Protein AF-0000000086139774 (afdb_homodimer)

Solvent-accessible surface area (backbone atoms only — not comparable to full-atom values): 29683 Å² total; per-residue (Å²): 129,83,77,71,70,73,80,77,82,72,81,63,38,59,66,55,41,53,41,26,48,53,60,60,78,67,71,38,65,68,58,49,60,71,54,54,70,41,42,64,38,26,35,39,29,46,39,31,53,49,31,67,62,53,51,59,50,35,67,44,13,73,70,21,39,28,41,29,28,21,69,38,61,53,18,36,53,49,23,46,64,62,39,67,76,67,63,53,82,42,52,47,72,44,77,38,51,68,86,44,44,83,75,37,72,89,60,32,42,95,53,72,30,70,21,46,30,38,36,30,54,75,29,55,23,56,69,38,44,52,72,88,48,45,62,57,38,45,34,45,54,52,39,18,28,23,63,56,10,37,41,28,36,35,22,49,10,53,56,36,35,32,29,55,54,23,22,46,35,49,17,29,34,76,64,33,68,36,52,70,69,56,30,63,66,29,52,53,64,33,49,46,44,60,69,53,45,51,48,52,43,44,72,42,60,32,46,73,75,41,64,44,74,44,76,48,66,39,70,54,37,64,75,40,94,84,45,43,11,13,64,61,11,31,48,56,55,75,38,44,72,37,45,58,77,28,53,78,91,35,33,65,58,25,54,51,42,27,50,64,46,36,49,76,64,29,39,47,95,87,63,51,40,41,46,46,35,19,36,27,36,37,38,30,29,36,51,63,85,50,132,128,81,78,73,71,73,81,76,83,72,82,62,39,59,67,55,40,52,41,27,46,55,59,61,79,66,73,39,64,67,58,49,59,69,54,54,70,41,41,65,37,26,34,41,29,45,41,33,51,50,31,67,62,52,50,58,51,35,66,45,13,73,70,20,40,30,40,30,27,22,69,39,60,54,17,36,52,50,23,46,65,63,39,66,76,68,65,54,83,43,54,48,71,43,76,39,51,69,84,44,45,81,76,35,72,89,59,32,42,95,54,70,29,70,20,45,29,37,35,31,54,75,28,56,21,56,68,39,43,52,72,89,47,43,61,57,37,44,35,44,53,52,37,18,28,23,62,56,10,38,41,29,36,35,22,48,11,54,56,36,36,33,30,54,55,23,22,46,35,50,16,28,34,76,64,31,68,35,53,70,70,56,29,63,66,32,52,51,64,34,48,48,43,58,67,54,46,50,48,52,43,44,72,43,60,32,46,75,76,42,64,45,74,43,77,49,68,40,71,55,37,66,74,41,96,85,45,45,11,10,66,61,11,32,48,56,56,74,38,43,72,38,46,59,76,28,54,78,91,33,33,65,58,26,54,52,44,28,51,64,46,36,48,75,65,28,40,46,94,86,64,51,42,40,45,47,35,19,36,28,36,37,37,29,29,36,52,64,85,50,131

InterPro domains:
  IPR025714 Methyltransferase domain [PF13847] (39-154)
  IPR029063 S-adenosyl-L-methionine-dependent methyltransferase superfamily [G3DSA:3.40.50.150] (23-288)
  IPR029063 S-adenosyl-L-methionine-dependent methyltransferase superfamily [SSF53335] (10-221)

Nearest PDB structures (foldseek):
  5f8e-assembly2_C  TM=6.750E-01  e=8.085E-12  Mycobacterium tuberculosis H37Rv
  5kok-assembly1_B  TM=6.340E-01  e=4.111E-10  Thalictrum flavum subsp. glaucum
  6p3n-assembly1_A-2  TM=5.875E-01  e=1.132E-10  Glaucium flavum
  5kn4-assembly1_B  TM=6.332E-01  e=4.901E-10  Thalictrum flavum subsp. glaucum
  2qe6-assembly1_A  TM=5.871E-01  e=2.147E-06  Thermobifida fusca YX

Organism: NCBI:txid717836

Structure (mmCIF, N/CA/C/O backbone):
data_AF-0000000086139774-model_v1
#
loop_
_entity.id
_entity.type
_entity.pdbx_description
1 polymer 'Methyltransferase domain-containing protein'
#
loop_
_atom_site.group_PDB
_atom_site.id
_atom_site.type_symbol
_atom_site.label_atom_id
_atom_site.label_alt_id
_atom_site.label_comp_id
_atom_site.label_asym_id
_atom_site.label_entity_id
_atom_site.label_seq_id
_atom_site.pdbx_PDB_ins_code
_atom_site.Cartn_x
_atom_site.Cartn_y
_atom_site.Cartn_z
_atom_site.occupancy
_atom_site.B_iso_or_equiv
_atom_site.auth_seq_id
_atom_site.auth_comp_id
_atom_site.auth_asym_id
_atom_site.auth_atom_id
_atom_site.pdbx_PDB_model_num
ATOM 1 N N . MET A 1 1 ? 15.688 43.469 8.602 1 30.84 1 MET A N 1
ATOM 2 C CA . MET A 1 1 ? 14.586 43.406 7.645 1 30.84 1 MET A CA 1
ATOM 3 C C . MET A 1 1 ? 14.18 41.938 7.398 1 30.84 1 MET A C 1
ATOM 5 O O . MET A 1 1 ? 14.992 41.125 6.953 1 30.84 1 MET A O 1
ATOM 9 N N . ALA A 1 2 ? 13.336 41.375 8.281 1 39.22 2 ALA A N 1
ATOM 10 C CA . ALA A 1 2 ? 12.961 39.969 8.273 1 39.22 2 ALA A CA 1
ATOM 11 C C . ALA A 1 2 ? 12.477 39.531 6.895 1 39.22 2 ALA A C 1
ATOM 13 O O . ALA A 1 2 ? 11.523 40.125 6.359 1 39.22 2 ALA A O 1
ATOM 14 N N . SER A 1 3 ? 13.281 39.25 6.004 1 37.69 3 SER A N 1
ATOM 15 C CA . SER A 1 3 ? 12.984 38.812 4.641 1 37.69 3 SER A CA 1
ATOM 16 C C . SER A 1 3 ? 11.781 37.875 4.613 1 37.69 3 SER A C 1
ATOM 18 O O . SER A 1 3 ? 11.797 36.812 5.246 1 37.69 3 SER A O 1
ATOM 20 N N . SER A 1 4 ? 10.523 38.375 4.617 1 37.19 4 SER A N 1
ATOM 21 C CA . SER A 1 4 ? 9.219 37.719 4.602 1 37.19 4 SER A CA 1
ATOM 22 C C . SER A 1 4 ? 9.156 36.625 3.537 1 37.19 4 SER A C 1
ATOM 24 O O . SER A 1 4 ? 9.359 36.906 2.352 1 37.19 4 SER A O 1
ATOM 26 N N . SER A 1 5 ? 9.656 35.5 3.73 1 43.59 5 SER A N 1
ATOM 27 C CA . SER A 1 5 ? 9.461 34.406 2.775 1 43.59 5 SER A CA 1
ATOM 28 C C . SER A 1 5 ? 8.094 34.5 2.102 1 43.59 5 SER A C 1
ATOM 30 O O . SER A 1 5 ? 7.102 34.844 2.744 1 43.59 5 SER A O 1
ATOM 32 N N . PRO A 1 6 ? 8.117 34.844 0.817 1 47.75 6 PRO A N 1
ATOM 33 C CA . PRO A 1 6 ? 6.832 34.938 0.12 1 47.75 6 PRO A CA 1
ATOM 34 C C . PRO A 1 6 ? 5.789 33.969 0.651 1 47.75 6 PRO A C 1
ATOM 36 O O . PRO A 1 6 ? 6.141 32.906 1.155 1 47.75 6 PRO A O 1
ATOM 39 N N . PRO A 1 7 ? 4.59 34.625 0.881 1 55.03 7 PRO A N 1
ATOM 40 C CA . PRO A 1 7 ? 3.496 33.812 1.42 1 55.03 7 PRO A CA 1
ATOM 41 C C . PRO A 1 7 ? 3.318 32.5 0.674 1 55.03 7 PRO A C 1
ATOM 43 O O . PRO A 1 7 ? 3.5 32.438 -0.545 1 55.03 7 PRO A O 1
ATOM 46 N N . ARG A 1 8 ? 3.514 31.297 1.312 1 64.19 8 ARG A N 1
ATOM 47 C CA . ARG A 1 8 ? 3.295 29.969 0.74 1 64.19 8 ARG A CA 1
ATOM 48 C C . ARG A 1 8 ? 1.949 29.891 0.026 1 64.19 8 ARG A C 1
ATOM 50 O O . ARG A 1 8 ? 0.938 30.375 0.545 1 64.19 8 ARG A O 1
ATOM 57 N N . LYS A 1 9 ? 2.014 29.625 -1.295 1 74.94 9 LYS A N 1
ATOM 58 C CA . LYS A 1 9 ? 0.816 29.438 -2.109 1 74.94 9 LYS A CA 1
ATOM 59 C C . LYS A 1 9 ? -0.168 28.5 -1.435 1 74.94 9 LYS A C 1
ATOM 61 O O . LYS A 1 9 ? 0.225 27.438 -0.932 1 74.94 9 LYS A O 1
ATOM 66 N N . ASP A 1 10 ? -1.4 28.969 -1.258 1 85.19 10 ASP A N 1
ATOM 67 C CA . ASP A 1 10 ? -2.49 28.156 -0.725 1 85.19 10 ASP A CA 1
ATOM 68 C C . ASP A 1 10 ? -3.115 27.297 -1.816 1 85.19 10 ASP A C 1
ATOM 70 O O . ASP A 1 10 ? -3.879 27.781 -2.646 1 85.19 10 ASP A O 1
ATOM 74 N N . HIS A 1 11 ? -2.9 26.078 -1.836 1 82.94 11 HIS A N 1
ATOM 75 C CA . HIS A 1 11 ? -3.354 25.172 -2.883 1 82.94 11 HIS A CA 1
ATOM 76 C C . HIS A 1 11 ? -4.719 24.578 -2.549 1 82.94 11 HIS A C 1
ATOM 78 O O . HIS A 1 11 ? -5.289 23.828 -3.346 1 82.94 11 HIS A O 1
ATOM 84 N N . TRP A 1 12 ? -5.312 24.984 -1.441 1 85.19 12 TRP A N 1
ATOM 85 C CA . TRP A 1 12 ? -6.496 24.297 -0.955 1 85.19 12 TRP A CA 1
ATOM 86 C C . TRP A 1 12 ? -7.742 25.156 -1.122 1 85.19 12 TRP A C 1
ATOM 88 O O . TRP A 1 12 ? -7.691 26.375 -0.947 1 85.19 12 TRP A O 1
ATOM 98 N N . SER A 1 13 ? -8.734 24.562 -1.539 1 84.88 13 SER A N 1
ATOM 99 C CA . SER A 1 13 ? -10.078 25.125 -1.535 1 84.88 13 SER A CA 1
ATOM 100 C C . SER A 1 13 ? -11.125 24.078 -1.209 1 84.88 13 SER A C 1
ATOM 102 O O . SER A 1 13 ? -10.969 22.906 -1.562 1 84.88 13 SER A O 1
ATOM 104 N N . SER A 1 14 ? -12.133 24.516 -0.531 1 85.06 14 SER A N 1
ATOM 105 C CA . SER A 1 14 ? -13.195 23.594 -0.157 1 85.06 14 SER A CA 1
ATOM 106 C C . SER A 1 14 ? -13.805 22.922 -1.385 1 85.06 14 SER A C 1
ATOM 108 O O . SER A 1 14 ? -14.133 21.734 -1.349 1 85.06 14 SER A O 1
ATOM 110 N N . GLN A 1 15 ? -13.969 23.672 -2.383 1 82.69 15 GLN A N 1
ATOM 111 C CA . GLN A 1 15 ? -14.562 23.141 -3.611 1 82.69 15 GLN A CA 1
ATOM 112 C C . GLN A 1 15 ? -13.68 22.062 -4.23 1 82.69 15 GLN A C 1
ATOM 114 O O . GLN A 1 15 ? -14.164 20.984 -4.562 1 82.69 15 GLN A O 1
ATOM 119 N N . ALA A 1 16 ? -12.422 22.344 -4.398 1 81.38 16 ALA A N 1
ATOM 120 C CA . ALA A 1 16 ? -11.492 21.375 -4.973 1 81.38 16 ALA A CA 1
ATOM 121 C C . ALA A 1 16 ? -11.383 20.125 -4.098 1 81.38 16 ALA A C 1
ATOM 123 O O . ALA A 1 16 ? -11.359 19 -4.609 1 81.38 16 ALA A O 1
ATOM 124 N N . TYR A 1 17 ? -11.359 20.375 -2.861 1 85.19 17 TYR A N 1
ATOM 125 C CA . TYR A 1 17 ? -11.219 19.297 -1.899 1 85.19 17 TYR A CA 1
ATOM 126 C C . TYR A 1 17 ? -12.445 18.391 -1.921 1 85.19 17 TYR A C 1
ATOM 128 O O . TYR A 1 17 ? -12.328 17.156 -1.927 1 85.19 17 TYR A O 1
ATOM 136 N N . SER A 1 18 ? -13.602 18.969 -1.934 1 83.88 18 SER A N 1
ATOM 137 C CA . SER A 1 18 ? -14.852 18.203 -1.994 1 83.88 18 SER A CA 1
ATOM 138 C C . SER A 1 18 ? -14.938 17.391 -3.281 1 83.88 18 SER A C 1
ATOM 140 O O . SER A 1 18 ? -15.445 16.266 -3.277 1 83.88 18 SER A O 1
ATOM 142 N N . SER A 1 19 ? -14.438 17.859 -4.305 1 80.81 19 SER A N 1
ATOM 143 C CA . SER A 1 19 ? -14.508 17.203 -5.602 1 80.81 19 SER A CA 1
ATOM 144 C C . SER A 1 19 ? -13.492 16.062 -5.699 1 80.81 19 SER A C 1
ATOM 146 O O . SER A 1 19 ? -13.797 15 -6.234 1 80.81 19 SER A O 1
ATOM 148 N N . ALA A 1 20 ? -12.352 16.281 -5.148 1 83.62 20 ALA A N 1
ATOM 149 C CA . ALA A 1 20 ? -11.242 15.375 -5.406 1 83.62 20 ALA A CA 1
ATOM 150 C C . ALA A 1 20 ? -11.016 14.438 -4.223 1 83.62 20 ALA A C 1
ATOM 152 O O . ALA A 1 20 ? -10.453 13.359 -4.379 1 83.62 20 ALA A O 1
ATOM 153 N N . ALA A 1 21 ? -11.523 14.852 -3.051 1 83.25 21 ALA A N 1
ATOM 154 C CA . ALA A 1 21 ? -11.117 14.141 -1.84 1 83.25 21 ALA A CA 1
ATOM 155 C C . ALA A 1 21 ? -12.273 14.047 -0.846 1 83.25 21 ALA A C 1
ATOM 157 O O . ALA A 1 21 ? -12.07 14.156 0.365 1 83.25 21 ALA A O 1
ATOM 158 N N . SER A 1 22 ? -13.461 13.836 -1.371 1 79.06 22 SER A N 1
ATOM 159 C CA . SER A 1 22 ? -14.656 13.82 -0.53 1 79.06 22 SER A CA 1
ATOM 160 C C . SER A 1 22 ? -14.648 12.625 0.415 1 79.06 22 SER A C 1
ATOM 162 O O . SER A 1 22 ? -15.414 12.578 1.377 1 79.06 22 SER A O 1
ATOM 164 N N . PHE A 1 23 ? -13.82 11.688 0.178 1 79.94 23 PHE A N 1
ATOM 165 C CA . PHE A 1 23 ? -13.758 10.484 1.005 1 79.94 23 PHE A CA 1
ATOM 166 C C . PHE A 1 23 ? -13.102 10.789 2.348 1 79.94 23 PHE A C 1
ATOM 168 O O . PHE A 1 23 ? -13.336 10.078 3.33 1 79.94 23 PHE A O 1
ATOM 175 N N . VAL A 1 24 ? -12.359 11.805 2.516 1 81.06 24 VAL A N 1
ATOM 176 C CA . VAL A 1 24 ? -11.523 12.078 3.684 1 81.06 24 VAL A CA 1
ATOM 177 C C . VAL A 1 24 ? -12.406 12.336 4.898 1 81.06 24 VAL A C 1
ATOM 179 O O . VAL A 1 24 ? -12.258 11.68 5.934 1 81.06 24 VAL A O 1
ATOM 182 N N . PRO A 1 25 ? -13.453 13.141 4.809 1 77.25 25 PRO A N 1
ATOM 183 C CA . PRO A 1 25 ? -14.289 13.352 5.992 1 77.25 25 PRO A CA 1
ATOM 184 C C . PRO A 1 25 ? -15.281 12.219 6.227 1 77.25 25 PRO A C 1
ATOM 186 O O . PRO A 1 25 ? -15.922 12.156 7.281 1 77.25 25 PRO A O 1
ATOM 189 N N . LYS A 1 26 ? -15.336 11.305 5.301 1 78.56 26 LYS A N 1
ATOM 190 C CA . LYS A 1 26 ? -16.312 10.219 5.414 1 78.56 26 LYS A CA 1
ATOM 191 C C . LYS A 1 26 ? -15.695 8.992 6.09 1 78.56 26 LYS A C 1
ATOM 193 O O . LYS A 1 26 ? -16.391 8.234 6.758 1 78.56 26 LYS A O 1
ATOM 198 N N . LEU A 1 27 ? -14.438 8.914 5.934 1 83.06 27 LEU A N 1
ATOM 199 C CA . LEU A 1 27 ? -13.781 7.723 6.457 1 83.06 27 LEU A CA 1
ATOM 200 C C . LEU A 1 27 ? -13.078 8.023 7.773 1 83.06 27 LEU A C 1
ATOM 202 O O . LEU A 1 27 ? -11.867 7.793 7.906 1 83.06 27 LEU A O 1
ATOM 206 N N . THR A 1 28 ? -13.906 8.531 8.758 1 88.12 28 THR A N 1
ATOM 207 C CA . THR A 1 28 ? -13.289 9.023 9.984 1 88.12 28 THR A CA 1
ATOM 208 C C . THR A 1 28 ? -13.852 8.289 11.203 1 88.12 28 THR A C 1
ATOM 210 O O . THR A 1 28 ? -13.578 8.672 12.344 1 88.12 28 THR A O 1
ATOM 213 N N . ALA A 1 29 ? -14.57 7.262 11.016 1 88 29 ALA A N 1
ATOM 214 C CA . ALA A 1 29 ? -15.258 6.586 12.117 1 88 29 ALA A CA 1
ATOM 215 C C . ALA A 1 29 ? -14.266 6.098 13.172 1 88 29 ALA A C 1
ATOM 217 O O . ALA A 1 29 ? -14.453 6.328 14.367 1 88 29 ALA A O 1
ATOM 218 N N . THR A 1 30 ? -13.234 5.504 12.727 1 94.5 30 THR A N 1
ATOM 219 C CA . THR A 1 30 ? -12.273 4.914 13.656 1 94.5 30 THR A CA 1
ATOM 220 C C . THR A 1 30 ? -11.57 6 14.469 1 94.5 30 THR A C 1
ATOM 222 O O . THR A 1 30 ? -11.5 5.91 15.695 1 94.5 30 THR A O 1
ATOM 225 N N . VAL A 1 31 ? -11.117 7.043 13.836 1 96.75 31 VAL A N 1
ATOM 226 C CA . VAL A 1 31 ? -10.344 8.055 14.547 1 96.75 31 VAL A CA 1
ATOM 227 C C . VAL A 1 31 ? -11.266 8.852 15.477 1 96.75 31 VAL A C 1
ATOM 229 O O . VAL A 1 31 ? -10.859 9.258 16.562 1 96.75 31 VAL A O 1
ATOM 232 N N . LEU A 1 32 ? -12.5 9.055 15.102 1 96.81 32 LEU A N 1
ATOM 233 C CA . LEU A 1 32 ? -13.453 9.727 15.977 1 96.81 32 LEU A CA 1
ATOM 234 C C . LEU A 1 32 ? -13.773 8.875 17.188 1 96.81 32 LEU A C 1
ATOM 236 O O . LEU A 1 32 ? -13.992 9.398 18.281 1 96.81 32 LEU A O 1
ATOM 240 N N . SER A 1 33 ? -13.828 7.57 16.922 1 96.81 33 SER A N 1
ATOM 241 C CA . SER A 1 33 ? -14.039 6.676 18.047 1 96.81 33 SER A CA 1
ATOM 242 C C . SER A 1 33 ? -12.867 6.738 19.031 1 96.81 33 SER A C 1
ATOM 244 O O . SER A 1 33 ? -13.055 6.648 20.25 1 96.81 33 SER A O 1
ATOM 246 N N . TYR A 1 34 ? -11.68 6.875 18.516 1 97.56 34 TYR A N 1
ATOM 247 C CA . TYR A 1 34 ? -10.508 7.047 19.359 1 97.56 34 TYR A CA 1
ATOM 248 C C . TYR A 1 34 ? -10.586 8.344 20.141 1 97.56 34 TYR A C 1
ATOM 250 O O . TYR A 1 34 ? -10.234 8.383 21.328 1 97.56 34 TYR A O 1
ATOM 258 N N . LEU A 1 35 ? -11.047 9.375 19.469 1 98.25 35 LEU A N 1
ATOM 259 C CA . LEU A 1 35 ? -11.148 10.688 20.109 1 98.25 35 LEU A CA 1
ATOM 260 C C . LEU A 1 35 ? -12.18 10.656 21.234 1 98.25 35 LEU A C 1
ATOM 262 O O . LEU A 1 35 ? -11.977 11.258 22.281 1 98.25 35 LEU A O 1
ATOM 266 N N . ASP A 1 36 ? -13.328 10.023 20.969 1 97.62 36 ASP A N 1
ATOM 267 C CA . ASP A 1 36 ? -14.398 9.859 21.938 1 97.62 36 ASP A CA 1
ATOM 268 C C . ASP A 1 36 ? -14.727 11.188 22.625 1 97.62 36 ASP A C 1
ATOM 270 O O . ASP A 1 36 ? -14.617 11.305 23.844 1 97.62 36 ASP A O 1
ATOM 274 N N . PRO A 1 37 ? -15.18 12.125 21.875 1 97.56 37 PRO A N 1
ATOM 275 C CA . PRO A 1 37 ? -15.484 13.43 22.484 1 97.56 37 PRO A CA 1
ATOM 276 C C . PRO A 1 37 ? -16.562 13.344 23.562 1 97.56 37 PRO A C 1
ATOM 278 O O . PRO A 1 37 ? -17.531 12.602 23.406 1 97.56 37 PRO A O 1
ATOM 281 N N . GLN A 1 38 ? -16.266 14.062 24.625 1 97.44 38 GLN A N 1
ATOM 282 C CA . GLN A 1 38 ? -17.219 14.18 25.719 1 97.44 38 GLN A CA 1
ATOM 283 C C . GLN A 1 38 ? -17.875 15.555 25.734 1 97.44 38 GLN A C 1
ATOM 285 O O . GLN A 1 38 ? -17.328 16.516 25.188 1 97.44 38 GLN A O 1
ATOM 290 N N . LYS A 1 39 ? -18.938 15.688 26.438 1 96.56 39 LYS A N 1
ATOM 291 C CA . LYS A 1 39 ? -19.781 16.891 26.422 1 96.56 39 LYS A CA 1
ATOM 292 C C . LYS A 1 39 ? -19 18.109 26.875 1 96.56 39 LYS A C 1
ATOM 294 O O . LYS A 1 39 ? -19.203 19.219 26.359 1 96.56 39 LYS A O 1
ATOM 299 N N . SER A 1 40 ? -18.141 17.906 27.797 1 97.38 40 SER A N 1
ATOM 300 C CA . SER A 1 40 ? -17.484 19.062 28.422 1 97.38 40 SER A CA 1
ATOM 301 C C . SER A 1 40 ? -16.078 19.266 27.875 1 97.38 40 SER A C 1
ATOM 303 O O . SER A 1 40 ? -15.352 20.141 28.344 1 97.38 40 SER A O 1
ATOM 305 N N . ASP A 1 41 ? -15.68 18.453 26.891 1 97.81 41 ASP A N 1
ATOM 306 C CA . ASP A 1 41 ? -14.32 18.516 26.375 1 97.81 41 ASP A CA 1
ATOM 307 C C . ASP A 1 41 ? -14.062 19.844 25.672 1 97.81 41 ASP A C 1
ATOM 309 O O . ASP A 1 41 ? -14.914 20.328 24.922 1 97.81 41 ASP A O 1
ATOM 313 N N . ASN A 1 42 ? -12.945 20.453 25.984 1 97.19 42 ASN A N 1
ATOM 314 C CA . ASN A 1 42 ? -12.32 21.438 25.109 1 97.19 42 ASN A CA 1
ATOM 315 C C . ASN A 1 42 ? -11.312 20.797 24.172 1 97.19 42 ASN A C 1
ATOM 317 O O . ASN A 1 42 ? -10.336 20.188 24.609 1 97.19 42 ASN A O 1
ATOM 321 N N . ILE A 1 43 ? -11.562 20.969 22.859 1 98 43 ILE A N 1
ATOM 322 C CA . ILE A 1 43 ? -10.773 20.203 21.891 1 98 43 ILE A CA 1
ATOM 323 C C . ILE A 1 43 ? -10.109 21.156 20.891 1 98 43 ILE A C 1
ATOM 325 O O . ILE A 1 43 ? -10.75 22.078 20.391 1 98 43 ILE A O 1
ATOM 329 N N . LEU A 1 44 ? -8.812 20.938 20.719 1 97.69 44 LEU A N 1
ATOM 330 C CA . LEU A 1 44 ? -8.047 21.625 19.688 1 97.69 44 LEU A CA 1
ATOM 331 C C . LEU A 1 44 ? -7.957 20.766 18.422 1 97.69 44 LEU A C 1
ATOM 333 O O . LEU A 1 44 ? -7.406 19.672 18.453 1 97.69 44 LEU A O 1
ATOM 337 N N . ASP A 1 45 ? -8.539 21.219 17.297 1 98.19 45 ASP A N 1
ATOM 338 C CA . ASP A 1 45 ? -8.484 20.547 16.016 1 98.19 45 ASP A CA 1
ATOM 339 C C . ASP A 1 45 ? -7.414 21.156 15.109 1 98.19 45 ASP A C 1
ATOM 341 O O . ASP A 1 45 ? -7.617 22.234 14.539 1 98.19 45 ASP A O 1
ATOM 345 N N . ILE A 1 46 ? -6.293 20.469 14.977 1 98.19 46 ILE A N 1
ATOM 346 C CA . ILE A 1 46 ? -5.133 20.953 14.242 1 98.19 46 ILE A CA 1
ATOM 347 C C . ILE A 1 46 ? -5.223 20.516 12.781 1 98.19 46 ILE A C 1
ATOM 349 O O . ILE A 1 46 ? -5.223 19.328 12.477 1 98.19 46 ILE A O 1
ATOM 353 N N . GLY A 1 47 ? -5.156 21.453 11.883 1 97.69 47 GLY A N 1
ATOM 354 C CA . GLY A 1 47 ? -5.434 21.172 10.484 1 97.69 47 GLY A CA 1
ATOM 355 C C . GLY A 1 47 ? -6.898 20.859 10.219 1 97.69 47 GLY A C 1
ATOM 356 O O . GLY A 1 47 ? -7.223 19.828 9.625 1 97.69 47 GLY A O 1
ATOM 357 N N . CYS A 1 48 ? -7.75 21.797 10.531 1 96.94 48 CYS A N 1
ATOM 358 C CA . CYS A 1 48 ? -9.188 21.531 10.586 1 96.94 48 CYS A CA 1
ATOM 359 C C . CYS A 1 48 ? -9.805 21.594 9.195 1 96.94 48 CYS A C 1
ATOM 361 O O . CYS A 1 48 ? -10.945 21.172 9.008 1 96.94 48 CYS A O 1
ATOM 363 N N . GLY A 1 49 ? -9.062 22.078 8.18 1 95.31 49 GLY A N 1
ATOM 364 C CA . GLY A 1 49 ? -9.633 22.234 6.848 1 95.31 49 GLY A CA 1
ATOM 365 C C . GLY A 1 49 ? -10.836 23.156 6.816 1 95.31 49 GLY A C 1
ATOM 366 O O . GLY A 1 49 ? -10.805 24.25 7.391 1 95.31 49 GLY A O 1
ATOM 367 N N . ASP A 1 50 ? -11.844 22.688 6.121 1 92.44 50 ASP A N 1
ATOM 368 C CA . ASP A 1 50 ? -13.016 23.547 5.992 1 92.44 50 ASP A CA 1
ATOM 369 C C . ASP A 1 50 ? -13.992 23.312 7.141 1 92.44 50 ASP A C 1
ATOM 371 O O . ASP A 1 50 ? -15.141 23.75 7.082 1 92.44 50 ASP A O 1
ATOM 375 N N . GLY A 1 51 ? -13.625 22.547 8.109 1 92.81 51 GLY A N 1
ATOM 376 C CA . GLY A 1 51 ? -14.32 22.516 9.391 1 92.81 51 GLY A CA 1
ATOM 377 C C . GLY A 1 51 ? -15.383 21.438 9.469 1 92.81 51 GLY A C 1
ATOM 378 O O . GLY A 1 51 ? -16.062 21.297 10.484 1 92.81 51 GLY A O 1
ATOM 379 N N . GLU A 1 52 ? -15.531 20.578 8.438 1 91 52 GLU A N 1
ATOM 380 C CA . GLU A 1 52 ? -16.594 19.578 8.422 1 91 52 GLU A CA 1
ATOM 381 C C . GLU A 1 52 ? -16.469 18.625 9.602 1 91 52 GLU A C 1
ATOM 383 O O . GLU A 1 52 ? -17.438 18.391 10.32 1 91 52 GLU A O 1
ATOM 388 N N . LEU A 1 53 ? -15.328 18.125 9.789 1 92.62 53 LEU A N 1
ATOM 389 C CA . LEU A 1 53 ? -15.117 17.188 10.883 1 92.62 53 LEU A CA 1
ATOM 390 C C . LEU A 1 53 ? -15.133 17.906 12.227 1 92.62 53 LEU A C 1
ATOM 392 O O . LEU A 1 53 ? -15.609 17.359 13.227 1 92.62 53 LEU A O 1
ATOM 396 N N . THR A 1 54 ? -14.617 19.078 12.297 1 94.56 54 THR A N 1
ATOM 397 C CA . THR A 1 54 ? -14.648 19.891 13.5 1 94.56 54 THR A CA 1
ATOM 398 C C . THR A 1 54 ? -16.078 20.109 13.977 1 94.56 54 THR A C 1
ATOM 400 O O . THR A 1 54 ? -16.359 20.031 15.18 1 94.56 54 THR A O 1
ATOM 403 N N . ALA A 1 55 ? -16.953 20.344 13.062 1 92.12 55 ALA A N 1
ATOM 404 C CA . ALA A 1 55 ? -18.359 20.547 13.391 1 92.12 55 ALA A CA 1
ATOM 405 C C . ALA A 1 55 ? -18.969 19.281 14 1 92.12 55 ALA A C 1
ATOM 407 O O . ALA A 1 55 ? -19.766 19.359 14.938 1 92.12 55 ALA A O 1
ATOM 408 N N . LYS A 1 56 ? -18.625 18.203 13.422 1 91.5 56 LYS A N 1
ATOM 409 C CA . LYS A 1 56 ? -19.094 16.938 13.969 1 91.5 56 LYS A CA 1
ATOM 410 C C . LYS A 1 56 ? -18.594 16.734 15.398 1 91.5 56 LYS A C 1
ATOM 412 O O . LYS A 1 56 ? -19.359 16.281 16.266 1 91.5 56 LYS A O 1
ATOM 417 N N . ILE A 1 57 ? -17.406 17.062 15.68 1 95 57 ILE A N 1
ATOM 418 C CA . ILE A 1 57 ? -16.812 16.953 17 1 95 57 ILE A CA 1
ATOM 419 C C . ILE A 1 57 ? -17.516 17.922 17.953 1 95 57 ILE A C 1
ATOM 421 O O . ILE A 1 57 ? -17.859 17.547 19.078 1 95 57 ILE A O 1
ATOM 425 N N . ALA A 1 58 ? -17.781 19.109 17.531 1 93.94 58 ALA A N 1
ATOM 426 C CA . ALA A 1 58 ? -18.391 20.156 18.359 1 93.94 58 ALA A CA 1
ATOM 427 C C . ALA A 1 58 ? -19.797 19.781 18.797 1 93.94 58 ALA A C 1
ATOM 429 O O . ALA A 1 58 ? -20.219 20.125 19.906 1 93.94 58 ALA A O 1
ATOM 430 N N . THR A 1 59 ? -20.469 19.062 17.906 1 92.31 59 THR A N 1
ATOM 431 C CA . THR A 1 59 ? -21.812 18.609 18.25 1 92.31 59 THR A CA 1
ATOM 432 C C . THR A 1 59 ? -21.781 17.672 19.453 1 92.31 59 THR A C 1
ATOM 434 O O . THR A 1 59 ? -22.703 17.672 20.266 1 92.31 59 THR A O 1
ATOM 437 N N . ALA A 1 60 ? -20.719 16.984 19.547 1 93.19 60 ALA A N 1
ATOM 438 C CA . ALA A 1 60 ? -20.578 16.031 20.641 1 93.19 60 ALA A CA 1
ATOM 439 C C . ALA A 1 60 ? -20.109 16.734 21.922 1 93.19 60 ALA A C 1
ATOM 441 O O . ALA A 1 60 ? -20.297 16.219 23.016 1 93.19 60 ALA A O 1
ATOM 442 N N . CYS A 1 61 ? -19.516 17.891 21.797 1 94.31 61 CYS A N 1
ATOM 443 C CA . CYS A 1 61 ? -18.969 18.656 22.922 1 94.31 61 CYS A CA 1
ATOM 444 C C . CYS A 1 61 ? -19.875 19.828 23.266 1 94.31 61 CYS A C 1
ATOM 446 O O . CYS A 1 61 ? -19.406 20.969 23.359 1 94.31 61 CYS A O 1
ATOM 448 N N . SER A 1 62 ? -21.094 19.562 23.625 1 91.5 62 SER A N 1
ATOM 449 C CA . SER A 1 62 ? -22.109 20.594 23.734 1 91.5 62 SER A CA 1
ATOM 450 C C . SER A 1 62 ? -21.812 21.531 24.906 1 91.5 62 SER A C 1
ATOM 452 O O . SER A 1 62 ? -22.297 22.672 24.938 1 91.5 62 SER A O 1
ATOM 454 N N . GLU A 1 63 ? -21.031 21.141 25.875 1 94.94 63 GLU A N 1
ATOM 455 C CA . GLU A 1 63 ? -20.703 21.969 27.047 1 94.94 63 GLU A CA 1
ATOM 456 C C . GLU A 1 63 ? -19.266 22.453 27 1 94.94 63 GLU A C 1
ATOM 458 O O . GLU A 1 63 ? -18.812 23.172 27.891 1 94.94 63 GLU A O 1
ATOM 463 N N . GLY A 1 64 ? -18.594 22 26.016 1 95.25 64 GLY A N 1
ATOM 464 C CA . GLY A 1 64 ? -17.203 22.391 25.828 1 95.25 64 GLY A CA 1
ATOM 465 C C . GLY A 1 64 ? -17 23.328 24.641 1 95.25 64 GLY A C 1
ATOM 466 O O . GLY A 1 64 ? -17.953 23.953 24.172 1 95.25 64 GLY A O 1
ATOM 467 N N . GLN A 1 65 ? -15.742 23.516 24.297 1 94.38 65 GLN A N 1
ATOM 468 C CA . GLN A 1 65 ? -15.352 24.359 23.172 1 94.38 65 GLN A CA 1
ATOM 469 C C . GLN A 1 65 ? -14.422 23.609 22.219 1 94.38 65 GLN A C 1
ATOM 471 O O . GLN A 1 65 ? -13.609 22.797 22.656 1 94.38 65 GLN A O 1
ATOM 476 N N . VAL A 1 66 ? -14.625 23.922 20.938 1 96.06 66 VAL A N 1
ATOM 477 C CA . VAL A 1 66 ? -13.75 23.344 19.922 1 96.06 66 VAL A CA 1
ATOM 478 C C . VAL A 1 66 ? -13.094 24.469 19.109 1 96.06 66 VAL A C 1
ATOM 480 O O . VAL A 1 66 ? -13.773 25.359 18.609 1 96.06 66 VAL A O 1
ATOM 483 N N . LEU A 1 67 ? -11.789 24.438 19.078 1 95.75 67 LEU A N 1
ATOM 484 C CA . LEU A 1 67 ? -11.031 25.359 18.25 1 95.75 67 LEU A CA 1
ATOM 485 C C . LEU A 1 67 ? -10.383 24.641 17.062 1 95.75 67 LEU A C 1
ATOM 487 O O . LEU A 1 67 ? -9.609 23.703 17.266 1 95.75 67 LEU A O 1
ATOM 491 N N . GLY A 1 68 ? -10.75 25.078 15.875 1 96.94 68 GLY A N 1
ATOM 492 C CA . GLY A 1 68 ? -10.07 24.609 14.672 1 96.94 68 GLY A CA 1
ATOM 493 C C . GLY A 1 68 ? -9.039 25.594 14.148 1 96.94 68 GLY A C 1
ATOM 494 O O . GLY A 1 68 ? -9.312 26.781 14.031 1 96.94 68 GLY A O 1
ATOM 495 N N . ILE A 1 69 ? -7.852 25.031 13.867 1 96.62 69 ILE A N 1
ATOM 496 C CA . ILE A 1 69 ? -6.828 25.891 13.273 1 96.62 69 ILE A CA 1
ATOM 497 C C . ILE A 1 69 ? -6.344 25.281 11.961 1 96.62 69 ILE A C 1
ATOM 499 O O . ILE A 1 69 ? -6.277 24.062 11.82 1 96.62 69 ILE A O 1
ATOM 503 N N . ASP A 1 70 ? -6.039 26.078 11.008 1 97.25 70 ASP A N 1
ATOM 504 C CA . ASP A 1 70 ? -5.492 25.688 9.719 1 97.25 70 ASP A CA 1
ATOM 505 C C . ASP A 1 70 ? -4.684 26.828 9.094 1 97.25 70 ASP A C 1
ATOM 507 O O . ASP A 1 70 ? -4.949 28 9.352 1 97.25 70 ASP A O 1
ATOM 511 N N . ALA A 1 71 ? -3.732 26.453 8.273 1 95.56 71 ALA A N 1
ATOM 512 C CA . ALA A 1 71 ? -2.863 27.453 7.66 1 95.56 71 ALA A CA 1
ATOM 513 C C . ALA A 1 71 ? -3.459 27.969 6.352 1 95.56 71 ALA A C 1
ATOM 515 O O . ALA A 1 71 ? -2.969 28.938 5.781 1 95.56 71 ALA A O 1
ATOM 516 N N . SER A 1 72 ? -4.488 27.375 5.859 1 95.44 72 SER A N 1
ATOM 517 C CA . SER A 1 72 ? -5.148 27.797 4.625 1 95.44 72 SER A CA 1
ATOM 518 C C . SER A 1 72 ? -6.227 28.844 4.898 1 95.44 72 SER A C 1
ATOM 520 O O . SER A 1 72 ? -7.262 28.531 5.496 1 95.44 72 SER A O 1
ATOM 522 N N . LYS A 1 73 ? -6.004 30 4.402 1 95.56 73 LYS A N 1
ATOM 523 C CA . LYS A 1 73 ? -7.012 31.047 4.535 1 95.56 73 LYS A CA 1
ATOM 524 C C . LYS A 1 73 ? -8.305 30.656 3.83 1 95.56 73 LYS A C 1
ATOM 526 O O . LYS A 1 73 ? -9.398 30.953 4.32 1 95.56 73 LYS A O 1
ATOM 531 N N . SER A 1 74 ? -8.148 30.031 2.723 1 94.44 74 SER A N 1
ATOM 532 C CA . SER A 1 74 ? -9.312 29.594 1.962 1 94.44 74 SER A CA 1
ATOM 533 C C . SER A 1 74 ? -10.18 28.641 2.779 1 94.44 74 SER A C 1
ATOM 535 O O . SER A 1 74 ? -11.406 28.781 2.822 1 94.44 74 SER A O 1
ATOM 537 N N . PHE A 1 75 ? -9.562 27.688 3.447 1 94.06 75 PHE A N 1
ATOM 538 C CA . PHE A 1 75 ? -10.289 26.734 4.281 1 94.06 75 PHE A CA 1
ATOM 539 C C . PHE A 1 75 ? -10.945 27.438 5.461 1 94.06 75 PHE A C 1
ATOM 541 O O . PHE A 1 75 ? -12.133 27.234 5.73 1 94.06 75 PHE A O 1
ATOM 548 N N . ILE A 1 76 ? -10.25 28.312 6.102 1 95 76 ILE A N 1
ATOM 549 C CA . ILE A 1 76 ? -10.75 28.984 7.297 1 95 76 ILE A CA 1
ATOM 550 C C . ILE A 1 76 ? -11.906 29.906 6.918 1 95 76 ILE A C 1
ATOM 552 O O . ILE A 1 76 ? -12.906 29.984 7.629 1 95 76 ILE A O 1
ATOM 556 N N . ASP A 1 77 ? -11.75 30.594 5.793 1 94.19 77 ASP A N 1
ATOM 557 C CA . ASP A 1 77 ? -12.836 31.438 5.312 1 94.19 77 ASP A CA 1
ATOM 558 C C . ASP A 1 77 ? -14.102 30.609 5.051 1 94.19 77 ASP A C 1
ATOM 560 O O . ASP A 1 77 ? -15.195 31.016 5.438 1 94.19 77 ASP A O 1
ATOM 564 N N . SER A 1 78 ? -13.898 29.5 4.391 1 92.56 78 SER A N 1
ATOM 565 C CA . SER A 1 78 ? -15.023 28.609 4.102 1 92.56 78 SER A CA 1
ATOM 566 C C . SER A 1 78 ? -15.656 28.078 5.383 1 92.56 78 SER A C 1
ATOM 568 O O . SER A 1 78 ? -16.875 28 5.492 1 92.56 78 SER A O 1
ATOM 570 N N . ALA A 1 79 ? -14.859 27.688 6.344 1 92.88 79 ALA A N 1
ATOM 571 C CA . ALA A 1 79 ? -15.352 27.188 7.621 1 92.88 79 ALA A CA 1
ATOM 572 C C . ALA A 1 79 ? -16.172 28.25 8.352 1 92.88 79 ALA A C 1
ATOM 574 O O . ALA A 1 79 ? -17.266 27.969 8.836 1 92.88 79 ALA A O 1
ATOM 575 N N . ASN A 1 80 ? -15.648 29.422 8.422 1 92.12 80 ASN A N 1
ATOM 576 C CA . ASN A 1 80 ? -16.344 30.516 9.094 1 92.12 80 ASN A CA 1
ATOM 577 C C . ASN A 1 80 ? -17.656 30.859 8.398 1 92.12 80 ASN A C 1
ATOM 579 O O . ASN A 1 80 ? -18.656 31.125 9.062 1 92.12 80 ASN A O 1
ATOM 583 N N . GLU A 1 81 ? -17.625 30.891 7.156 1 89.44 81 GLU A N 1
ATOM 584 C CA . GLU A 1 81 ? -18.828 31.188 6.395 1 89.44 81 GLU A CA 1
ATOM 585 C C . GLU A 1 81 ? -19.906 30.125 6.625 1 89.44 81 GLU A C 1
ATOM 587 O O . GLU A 1 81 ? -21.078 30.453 6.773 1 89.44 81 GLU A O 1
ATOM 592 N N . ARG A 1 82 ? -19.562 28.969 6.633 1 88 82 ARG A N 1
ATOM 593 C CA . ARG A 1 82 ? -20.516 27.859 6.742 1 88 82 ARG A CA 1
ATOM 594 C C . ARG A 1 82 ? -21.062 27.734 8.164 1 88 82 ARG A C 1
ATOM 596 O O . ARG A 1 82 ? -22.234 27.453 8.352 1 88 82 ARG A O 1
ATOM 603 N N . TYR A 1 83 ? -20.25 27.938 9.164 1 85.75 83 TYR A N 1
ATOM 604 C CA . TYR A 1 83 ? -20.656 27.547 10.508 1 85.75 83 TYR A CA 1
ATOM 605 C C . TYR A 1 83 ? -20.875 28.766 11.391 1 85.75 83 TYR A C 1
ATOM 607 O O . TYR A 1 83 ? -21.359 28.656 12.516 1 85.75 83 TYR A O 1
ATOM 615 N N . LEU A 1 84 ? -20.453 29.906 11.031 1 70.81 84 LEU A N 1
ATOM 616 C CA . LEU A 1 84 ? -20.734 31.109 11.781 1 70.81 84 LEU A CA 1
ATOM 617 C C . LEU A 1 84 ? -22.234 31.328 11.953 1 70.81 84 LEU A C 1
ATOM 619 O O . LEU A 1 84 ? -22.688 31.719 13.023 1 70.81 84 LEU A O 1
ATOM 623 N N . ASN A 1 85 ? -22.906 30.938 10.898 1 67.31 85 ASN A N 1
ATOM 624 C CA . ASN A 1 85 ? -24.344 31.25 10.922 1 67.31 85 ASN A CA 1
ATOM 625 C C . ASN A 1 85 ? -25.156 30.078 11.492 1 67.31 85 ASN A C 1
ATOM 627 O O . ASN A 1 85 ? -26.344 30.234 11.773 1 67.31 85 ASN A O 1
ATOM 631 N N . ASP A 1 86 ? -24.562 28.875 11.492 1 62.56 86 ASP A N 1
ATOM 632 C CA . ASP A 1 86 ? -25.344 27.688 11.805 1 62.56 86 ASP A CA 1
ATOM 633 C C . ASP A 1 86 ? -25.469 27.5 13.312 1 62.56 86 ASP A C 1
ATOM 635 O O . ASP A 1 86 ? -26.062 26.516 13.773 1 62.56 86 ASP A O 1
ATOM 639 N N . GLY A 1 87 ? -25.094 28.438 14.078 1 59.22 87 GLY A N 1
ATOM 640 C CA . GLY A 1 87 ? -25.391 28.312 15.5 1 59.22 87 GLY A CA 1
ATOM 641 C C . GLY A 1 87 ? -24.344 27.516 16.25 1 59.22 87 GLY A C 1
ATOM 642 O O . GLY A 1 87 ? -24.609 27.047 17.359 1 59.22 87 GLY A O 1
ATOM 643 N N . PHE A 1 88 ? -23.406 26.984 15.617 1 63.59 88 PHE A N 1
ATOM 644 C CA . PHE A 1 88 ? -22.406 26.281 16.422 1 63.59 88 PHE A CA 1
ATOM 645 C C . PHE A 1 88 ? -21.625 27.266 17.281 1 63.59 88 PHE A C 1
ATOM 647 O O . PHE A 1 88 ? -20.594 27.797 16.859 1 63.59 88 PHE A O 1
ATOM 654 N N . GLY A 1 89 ? -22.266 27.609 18.438 1 78.62 89 GLY A N 1
ATOM 655 C CA . GLY A 1 89 ? -21.719 28.641 19.312 1 78.62 89 GLY A CA 1
ATOM 656 C C . GLY A 1 89 ? -20.484 28.172 20.078 1 78.62 89 GLY A C 1
ATOM 657 O O . GLY A 1 89 ? -19.781 28.984 20.672 1 78.62 89 GLY A O 1
ATOM 658 N N . ASN A 1 90 ? -20.188 26.906 19.875 1 89.88 90 ASN A N 1
ATOM 659 C CA . ASN A 1 90 ? -19.062 26.469 20.703 1 89.88 90 ASN A CA 1
ATOM 660 C C . ASN A 1 90 ? -17.844 26.125 19.859 1 89.88 90 ASN A C 1
ATOM 662 O O . ASN A 1 90 ? -16.969 25.391 20.297 1 89.88 90 ASN A O 1
ATOM 666 N N . MET A 1 91 ? -17.859 26.578 18.609 1 92 91 MET A N 1
ATOM 667 C CA . MET A 1 91 ? -16.734 26.297 17.734 1 92 91 MET A CA 1
ATOM 668 C C . MET A 1 91 ? -16.141 27.594 17.172 1 92 91 MET A C 1
ATOM 670 O O . MET A 1 91 ? -16.875 28.531 16.859 1 92 91 MET A O 1
ATOM 674 N N . THR A 1 92 ? -14.891 27.656 17.078 1 92.38 92 THR A N 1
ATOM 675 C CA . THR A 1 92 ? -14.156 28.766 16.484 1 92.38 92 THR A CA 1
ATOM 676 C C . THR A 1 92 ? -13.094 28.266 15.523 1 92.38 92 THR A C 1
ATOM 678 O O . THR A 1 92 ? -12.5 27.203 15.734 1 92.38 92 THR A O 1
ATOM 681 N N . PHE A 1 93 ? -12.914 29 14.438 1 95.12 93 PHE A N 1
ATOM 682 C CA . PHE A 1 93 ? -11.883 28.688 13.453 1 95.12 93 PHE A CA 1
ATOM 683 C C . PHE A 1 93 ? -10.891 29.844 13.32 1 95.12 93 PHE A C 1
ATOM 685 O O . PHE A 1 93 ? -11.297 31 13.156 1 95.12 93 PHE A O 1
ATOM 692 N N . ILE A 1 94 ? -9.594 29.562 13.352 1 94.19 94 ILE A N 1
ATOM 693 C CA . ILE A 1 94 ? -8.586 30.609 13.25 1 94.19 94 ILE A CA 1
ATOM 694 C C . ILE A 1 94 ? -7.516 30.188 12.242 1 94.19 94 ILE A C 1
ATOM 696 O O . ILE A 1 94 ? -7.168 29.016 12.141 1 94.19 94 ILE A O 1
ATOM 700 N N . LEU A 1 95 ? -7.035 31.172 11.508 1 94.81 95 LEU A N 1
ATOM 701 C CA . LEU A 1 95 ? -5.875 30.984 10.641 1 94.81 95 LEU A CA 1
ATOM 702 C C . LEU A 1 95 ? -4.594 30.875 11.461 1 94.81 95 LEU A C 1
ATOM 704 O O . LEU A 1 95 ? -4.227 31.797 12.18 1 94.81 95 LEU A O 1
ATOM 708 N N . ALA A 1 96 ? -3.973 29.734 11.43 1 94.25 96 ALA A N 1
ATOM 709 C CA . ALA A 1 96 ? -2.742 29.516 12.188 1 94.25 96 ALA A CA 1
ATOM 710 C C . ALA A 1 96 ? -1.871 28.453 11.539 1 94.25 96 ALA A C 1
ATOM 712 O O . ALA A 1 96 ? -2.383 27.469 11 1 94.25 96 ALA A O 1
ATOM 713 N N . ASP A 1 97 ? -0.623 28.672 11.578 1 94.12 97 ASP A N 1
ATOM 714 C CA . ASP A 1 97 ? 0.375 27.703 11.148 1 94.12 97 ASP A CA 1
ATOM 715 C C . ASP A 1 97 ? 0.747 26.75 12.289 1 94.12 97 ASP A C 1
ATOM 717 O O . ASP A 1 97 ? 1.403 27.172 13.25 1 94.12 97 ASP A O 1
ATOM 721 N N . ALA A 1 98 ? 0.445 25.531 12.141 1 94.88 98 ALA A N 1
ATOM 722 C CA . ALA A 1 98 ? 0.624 24.562 13.211 1 94.88 98 ALA A CA 1
ATOM 723 C C . ALA A 1 98 ? 2.105 24.328 13.492 1 94.88 98 ALA A C 1
ATOM 725 O O . ALA A 1 98 ? 2.461 23.766 14.539 1 94.88 98 ALA A O 1
ATOM 726 N N . THR A 1 99 ? 2.994 24.688 12.594 1 93.06 99 THR A N 1
ATOM 727 C CA . THR A 1 99 ? 4.426 24.562 12.836 1 93.06 99 THR A CA 1
ATOM 728 C C . THR A 1 99 ? 4.895 25.641 13.82 1 93.06 99 THR A C 1
ATOM 730 O O . THR A 1 99 ? 6.02 25.578 14.32 1 93.06 99 THR A O 1
ATOM 733 N N . LYS A 1 100 ? 4.043 26.562 14.102 1 91.44 100 LYS A N 1
ATOM 734 C CA . LYS A 1 100 ? 4.336 27.656 15.023 1 91.44 100 LYS A CA 1
ATOM 735 C C . LYS A 1 100 ? 3.227 27.812 16.062 1 91.44 100 LYS A C 1
ATOM 737 O O . LYS A 1 100 ? 2.732 28.922 16.281 1 91.44 100 LYS A O 1
ATOM 742 N N . LEU A 1 101 ? 2.871 26.781 16.609 1 89.44 101 LEU A N 1
ATOM 743 C CA . LEU A 1 101 ? 1.761 26.797 17.562 1 89.44 101 LEU A CA 1
ATOM 744 C C . LEU A 1 101 ? 2.074 27.703 18.75 1 89.44 101 LEU A C 1
ATOM 746 O O . LEU A 1 101 ? 1.167 28.281 19.359 1 89.44 101 LEU A O 1
ATOM 750 N N . ASP A 1 102 ? 3.316 27.828 19.094 1 87.06 102 ASP A N 1
ATOM 751 C CA . ASP A 1 102 ? 3.74 28.609 20.25 1 87.06 102 ASP A CA 1
ATOM 752 C C . ASP A 1 102 ? 3.531 30.109 19.984 1 87.06 102 ASP A C 1
ATOM 754 O O . ASP A 1 102 ? 3.518 30.906 20.922 1 87.06 102 ASP A O 1
ATOM 758 N N . SER A 1 103 ? 3.322 30.391 18.75 1 84.06 103 SER A N 1
ATOM 759 C CA . SER A 1 103 ? 3.1 31.781 18.406 1 84.06 103 SER A CA 1
ATOM 760 C C . SER A 1 103 ? 1.61 32.125 18.344 1 84.06 103 SER A C 1
ATOM 762 O O . SER A 1 103 ? 1.229 33.281 18.156 1 84.06 103 SER A O 1
ATOM 764 N N . CYS A 1 104 ? 0.836 31.094 18.453 1 85.94 104 CYS A N 1
ATOM 765 C CA . CYS A 1 104 ? -0.609 31.297 18.406 1 85.94 104 CYS A CA 1
ATOM 766 C C . CYS A 1 104 ? -1.201 31.391 19.797 1 85.94 104 CYS A C 1
ATOM 768 O O . CYS A 1 104 ? -1.47 30.375 20.438 1 85.94 104 CYS A O 1
ATOM 770 N N . ARG A 1 105 ? -1.624 32.531 20.219 1 83.44 105 ARG A N 1
ATOM 771 C CA . ARG A 1 105 ? -2.09 32.781 21.578 1 83.44 105 ARG A CA 1
ATOM 772 C C . ARG A 1 105 ? -3.346 32 21.906 1 83.44 105 ARG A C 1
ATOM 774 O O . ARG A 1 105 ? -3.516 31.516 23.031 1 83.44 105 ARG A O 1
ATOM 781 N N . GLU A 1 106 ? -4.109 31.859 20.906 1 84.44 106 GLU A N 1
ATOM 782 C CA . GLU A 1 106 ? -5.398 31.188 21.109 1 84.44 106 GLU A CA 1
ATOM 783 C C . GLU A 1 106 ? -5.215 29.734 21.484 1 84.44 106 GLU A C 1
ATOM 785 O O . GLU A 1 106 ? -6.094 29.125 22.094 1 84.44 106 GLU A O 1
ATOM 790 N N . VAL A 1 107 ? -4.098 29.141 21.188 1 87.5 107 VAL A N 1
ATOM 791 C CA . VAL A 1 107 ? -3.838 27.734 21.453 1 87.5 107 VAL A CA 1
ATOM 792 C C . VAL A 1 107 ? -3.416 27.562 22.922 1 87.5 107 VAL A C 1
ATOM 794 O O . VAL A 1 107 ? -3.594 26.484 23.5 1 87.5 107 VAL A O 1
ATOM 797 N N . GLY A 1 108 ? -2.898 28.609 23.578 1 77.56 108 GLY A N 1
ATOM 798 C CA . GLY A 1 108 ? -2.693 28.609 25.016 1 77.56 108 GLY A CA 1
ATOM 799 C C . GLY A 1 108 ? -1.485 27.812 25.453 1 77.56 108 GLY A C 1
ATOM 800 O O . GLY A 1 108 ? -1.531 27.109 26.469 1 77.56 108 GLY A O 1
ATOM 801 N N . ILE A 1 109 ? -0.389 27.781 24.734 1 74.69 109 ILE A N 1
ATOM 802 C CA . ILE A 1 109 ? 0.767 26.953 25.078 1 74.69 109 ILE A CA 1
ATOM 803 C C . ILE A 1 109 ? 1.634 27.703 26.094 1 74.69 109 ILE A C 1
ATOM 805 O O . ILE A 1 109 ? 2.436 27.094 26.797 1 74.69 109 ILE A O 1
ATOM 809 N N . ASN A 1 110 ? 1.581 29.016 26.156 1 71 110 ASN A N 1
ATOM 810 C CA . ASN A 1 110 ? 2.463 29.797 27.016 1 71 110 ASN A CA 1
ATOM 811 C C . ASN A 1 110 ? 2.023 29.734 28.484 1 71 110 ASN A C 1
ATOM 813 O O . ASN A 1 110 ? 2.703 30.25 29.359 1 71 110 ASN A O 1
ATOM 817 N N . GLY A 1 111 ? 1.032 28.984 28.75 1 69.44 111 GLY A N 1
ATOM 818 C CA . GLY A 1 111 ? 0.58 28.734 30.109 1 69.44 111 GLY A CA 1
ATOM 819 C C . GLY A 1 111 ? 0.261 27.266 30.359 1 69.44 111 GLY A C 1
ATOM 820 O O . GLY A 1 111 ? 0.933 26.375 29.844 1 69.44 111 GLY A O 1
ATOM 821 N N . ALA A 1 112 ? -0.602 27.141 31.312 1 75.38 112 ALA A N 1
ATOM 822 C CA . ALA A 1 112 ? -1.079 25.781 31.562 1 75.38 112 ALA A CA 1
ATOM 823 C C . ALA A 1 112 ? -1.907 25.266 30.391 1 75.38 112 ALA A C 1
ATOM 825 O O . ALA A 1 112 ? -2.627 26.031 29.75 1 75.38 112 ALA A O 1
ATOM 826 N N . GLY A 1 113 ? -1.653 24.078 30.047 1 82.06 113 GLY A N 1
ATOM 827 C CA . GLY A 1 113 ? -2.486 23.469 29.031 1 82.06 113 GLY A CA 1
ATOM 828 C C . GLY A 1 113 ? -3.973 23.641 29.281 1 82.06 113 GLY A C 1
ATOM 829 O O . GLY A 1 113 ? -4.422 23.578 30.438 1 82.06 113 GLY A O 1
ATOM 830 N N . VAL A 1 114 ? -4.707 23.859 28.234 1 90.06 114 VAL A N 1
ATOM 831 C CA . VAL A 1 114 ? -6.105 24.203 28.453 1 90.06 114 VAL A CA 1
ATOM 832 C C . VAL A 1 114 ? -7.008 23.203 27.734 1 90.06 114 VAL A C 1
ATOM 834 O O . VAL A 1 114 ? -8.219 23.172 27.984 1 90.06 114 VAL A O 1
ATOM 837 N N . TRP A 1 115 ? -6.43 22.344 26.953 1 96.69 115 TRP A N 1
ATOM 838 C CA . TRP A 1 115 ? -7.258 21.453 26.156 1 96.69 115 TRP A CA 1
ATOM 839 C C . TRP A 1 115 ? -7.332 20.062 26.781 1 96.69 115 TRP A C 1
ATOM 841 O O . TRP A 1 115 ? -6.324 19.531 27.25 1 96.69 115 TRP A O 1
ATOM 851 N N . ASP A 1 116 ? -8.531 19.547 26.766 1 97.31 116 ASP A N 1
ATOM 852 C CA . ASP A 1 116 ? -8.719 18.156 27.203 1 97.31 116 ASP A CA 1
ATOM 853 C C . ASP A 1 116 ? -8.203 17.172 26.156 1 97.31 116 ASP A C 1
ATOM 855 O O . ASP A 1 116 ? -7.68 16.109 26.484 1 97.31 116 ASP A O 1
ATOM 859 N N . LYS A 1 117 ? -8.414 17.578 24.906 1 98.44 117 LYS A N 1
ATOM 860 C CA . LYS A 1 117 ? -8 16.734 23.781 1 98.44 117 LYS A CA 1
ATOM 861 C C . LYS A 1 117 ? -7.484 17.578 22.625 1 98.44 117 LYS A C 1
ATOM 863 O O . LYS A 1 117 ? -7.949 18.703 22.406 1 98.44 117 LYS A O 1
ATOM 868 N N . ALA A 1 118 ? -6.504 17.078 21.984 1 98.5 118 ALA A N 1
ATOM 869 C CA . ALA A 1 118 ? -6.062 17.562 20.672 1 98.5 118 ALA A CA 1
ATOM 870 C C . ALA A 1 118 ? -6.348 16.531 19.594 1 98.5 118 ALA A C 1
ATOM 872 O O . ALA A 1 118 ? -6.32 15.32 19.844 1 98.5 118 ALA A O 1
ATOM 873 N N . PHE A 1 119 ? -6.617 17.047 18.422 1 98.62 119 PHE A N 1
ATOM 874 C CA . PHE A 1 119 ? -7.062 16.203 17.312 1 98.62 119 PHE A CA 1
ATOM 875 C C . PHE A 1 119 ? -6.469 16.688 15.992 1 98.62 119 PHE A C 1
ATOM 877 O O . PHE A 1 119 ? -6.266 17.875 15.789 1 98.62 119 PHE A O 1
ATOM 884 N N . SER A 1 120 ? -6.121 15.781 15.148 1 98.69 120 SER A N 1
ATOM 885 C CA . SER A 1 120 ? -5.707 16.094 13.781 1 98.69 120 SER A CA 1
ATOM 886 C C . SER A 1 120 ? -6.055 14.969 12.82 1 98.69 120 SER A C 1
ATOM 888 O O . SER A 1 120 ? -5.77 13.805 13.102 1 98.69 120 SER A O 1
ATOM 890 N N . ASN A 1 121 ? -6.688 15.336 11.758 1 98 121 ASN A N 1
ATOM 891 C CA . ASN A 1 121 ? -7.031 14.336 10.75 1 98 121 ASN A CA 1
ATOM 892 C C . ASN A 1 121 ? -6.629 14.789 9.344 1 98 121 ASN A C 1
ATOM 894 O O . ASN A 1 121 ? -7.074 15.836 8.883 1 98 121 ASN A O 1
ATOM 898 N N . ALA A 1 122 ? -5.816 13.914 8.703 1 96.94 122 ALA A N 1
ATOM 899 C CA . ALA A 1 122 ? -5.434 14.102 7.301 1 96.94 122 ALA A CA 1
ATOM 900 C C . ALA A 1 122 ? -4.742 15.445 7.094 1 96.94 122 ALA A C 1
ATOM 902 O O . ALA A 1 122 ? -4.949 16.109 6.074 1 96.94 122 ALA A O 1
ATOM 903 N N . ALA A 1 123 ? -3.898 15.867 8.062 1 97.5 123 ALA A N 1
ATOM 904 C CA . ALA A 1 123 ? -3.256 17.172 7.969 1 97.5 123 ALA A CA 1
ATOM 905 C C . ALA A 1 123 ? -1.78 17.094 8.352 1 97.5 123 ALA A C 1
ATOM 907 O O . ALA A 1 123 ? -0.931 17.719 7.719 1 97.5 123 ALA A O 1
ATOM 908 N N . MET A 1 124 ? -1.447 16.281 9.336 1 98.19 124 MET A N 1
ATOM 909 C CA . MET A 1 124 ? -0.118 16.297 9.938 1 98.19 124 MET A CA 1
ATOM 910 C C . MET A 1 124 ? 0.944 15.883 8.93 1 98.19 124 MET A C 1
ATOM 912 O O . MET A 1 124 ? 2.09 16.328 9 1 98.19 124 MET A O 1
ATOM 916 N N . HIS A 1 125 ? 0.568 15.008 7.961 1 97.94 125 HIS A N 1
ATOM 917 C CA . HIS A 1 125 ? 1.562 14.57 6.988 1 97.94 125 HIS A CA 1
ATOM 918 C C . HIS A 1 125 ? 1.978 15.719 6.07 1 97.94 125 HIS A C 1
ATOM 920 O O . HIS A 1 125 ? 3.023 15.656 5.422 1 97.94 125 HIS A O 1
ATOM 926 N N . TRP A 1 126 ? 1.237 16.766 6.004 1 96.31 126 TRP A N 1
ATOM 927 C CA . TRP A 1 126 ? 1.628 17.984 5.305 1 96.31 126 TRP A CA 1
ATOM 928 C C . TRP A 1 126 ? 2.436 18.906 6.219 1 96.31 126 TRP A C 1
ATOM 930 O O . TRP A 1 126 ? 3.441 19.484 5.797 1 96.31 126 TRP A O 1
ATOM 940 N N . ILE A 1 127 ? 2.016 18.984 7.434 1 96.69 127 ILE A N 1
ATOM 941 C CA . ILE A 1 127 ? 2.566 19.891 8.445 1 96.69 127 ILE A CA 1
ATOM 942 C C . ILE A 1 127 ? 3.994 19.469 8.781 1 96.69 127 ILE A C 1
ATOM 944 O O . ILE A 1 127 ? 4.871 20.312 8.953 1 96.69 127 ILE A O 1
ATOM 948 N N . LEU A 1 128 ? 4.293 18.219 8.758 1 97.25 128 LEU A N 1
ATOM 949 C CA . LEU A 1 128 ? 5.52 17.672 9.328 1 97.25 128 LEU A CA 1
ATOM 950 C C . LEU A 1 128 ? 6.543 17.375 8.242 1 97.25 128 LEU A C 1
ATOM 952 O O . LEU A 1 128 ? 7.484 16.609 8.453 1 97.25 128 LEU A O 1
ATOM 956 N N . ARG A 1 129 ? 6.41 17.984 7.145 1 93.94 129 ARG A N 1
ATOM 957 C CA . ARG A 1 129 ? 7.309 17.75 6.02 1 93.94 129 ARG A CA 1
ATOM 958 C C . ARG A 1 129 ? 8.758 17.984 6.418 1 93.94 129 ARG A C 1
ATOM 960 O O . ARG A 1 129 ? 9.641 17.172 6.109 1 93.94 129 ARG A O 1
ATOM 967 N N . GLU A 1 130 ? 9.008 19.078 7.133 1 94.38 130 GLU A N 1
ATOM 968 C CA . GLU A 1 130 ? 10.367 19.438 7.535 1 94.38 130 GLU A CA 1
ATOM 969 C C . GLU A 1 130 ? 10.766 18.719 8.82 1 94.38 130 GLU A C 1
ATOM 971 O O . GLU A 1 130 ? 10.109 18.875 9.852 1 94.38 130 GLU A O 1
ATOM 976 N N . GLU A 1 131 ? 11.852 18.047 8.758 1 94.12 131 GLU A N 1
ATOM 977 C CA . GLU A 1 131 ? 12.289 17.234 9.883 1 94.12 131 GLU A CA 1
ATOM 978 C C . GLU A 1 131 ? 12.547 18.109 11.117 1 94.12 131 GLU A C 1
ATOM 980 O O . GLU A 1 131 ? 12.219 17.703 12.234 1 94.12 131 GLU A O 1
ATOM 985 N N . GLY A 1 132 ? 13.07 19.234 10.953 1 94.56 132 GLY A N 1
ATOM 986 C CA . GLY A 1 132 ? 13.5 20.109 12.047 1 94.56 132 GLY A CA 1
ATOM 987 C C . GLY A 1 132 ? 12.352 20.625 12.883 1 94.56 132 GLY A C 1
ATOM 988 O O . GLY A 1 132 ? 12.555 21.094 14 1 94.56 132 GLY A O 1
ATOM 989 N N . ILE A 1 133 ? 11.125 20.5 12.398 1 95.62 133 ILE A N 1
ATOM 990 C CA . ILE A 1 133 ? 10 21.094 13.125 1 95.62 133 ILE A CA 1
ATOM 991 C C . ILE A 1 133 ? 9.25 20 13.891 1 95.62 133 ILE A C 1
ATOM 993 O O . ILE A 1 133 ? 8.422 20.297 14.758 1 95.62 133 ILE A O 1
ATOM 997 N N . ARG A 1 134 ? 9.469 18.734 13.594 1 97.5 134 ARG A N 1
ATOM 998 C CA . ARG A 1 134 ? 8.641 17.625 14.07 1 97.5 134 ARG A CA 1
ATOM 999 C C . ARG A 1 134 ? 8.672 17.547 15.594 1 97.5 134 ARG A C 1
ATOM 1001 O O . ARG A 1 134 ? 7.625 17.453 16.234 1 97.5 134 ARG A O 1
ATOM 1008 N N . LYS A 1 135 ? 9.859 17.625 16.172 1 96.69 135 LYS A N 1
ATOM 1009 C CA . LYS A 1 135 ? 9.969 17.562 17.625 1 96.69 135 LYS A CA 1
ATOM 1010 C C . LYS A 1 135 ? 9.195 18.703 18.281 1 96.69 135 LYS A C 1
ATOM 1012 O O . LYS A 1 135 ? 8.398 18.469 19.188 1 96.69 135 LYS A O 1
ATOM 1017 N N . GLN A 1 136 ? 9.414 19.875 17.828 1 95.44 136 GLN A N 1
ATOM 1018 C CA . GLN A 1 136 ? 8.773 21.047 18.391 1 95.44 136 GLN A CA 1
ATOM 1019 C C . GLN A 1 136 ? 7.254 20.984 18.25 1 95.44 136 GLN A C 1
ATOM 1021 O O . GLN A 1 136 ? 6.516 21.422 19.125 1 95.44 136 GLN A O 1
ATOM 1026 N N . PHE A 1 137 ? 6.809 20.531 17.125 1 97.56 137 PHE A N 1
ATOM 1027 C CA . PHE A 1 137 ? 5.375 20.406 16.906 1 97.56 137 PHE A CA 1
ATOM 1028 C C . PHE A 1 137 ? 4.73 19.562 18 1 97.56 137 PHE A C 1
ATOM 1030 O O . PHE A 1 137 ? 3.764 20 18.641 1 97.56 137 PHE A O 1
ATOM 1037 N N . PHE A 1 138 ? 5.273 18.391 18.25 1 97.81 138 PHE A N 1
ATOM 1038 C CA . PHE A 1 138 ? 4.684 17.484 19.234 1 97.81 138 PHE A CA 1
ATOM 1039 C C . PHE A 1 138 ? 4.848 18.016 20.641 1 97.81 138 PHE A C 1
ATOM 1041 O O . PHE A 1 138 ? 3.969 17.844 21.484 1 97.81 138 PHE A O 1
ATOM 1048 N N . GLU A 1 139 ? 5.934 18.688 20.922 1 95.69 139 GLU A N 1
ATOM 1049 C CA . GLU A 1 139 ? 6.121 19.328 22.219 1 95.69 139 GLU A CA 1
ATOM 1050 C C . GLU A 1 139 ? 5.066 20.406 22.453 1 95.69 139 GLU A C 1
ATOM 1052 O O . GLU A 1 139 ? 4.551 20.547 23.562 1 95.69 139 GLU A O 1
ATOM 1057 N N . ASN A 1 140 ? 4.809 21.141 21.406 1 95.69 140 ASN A N 1
ATOM 1058 C CA . ASN A 1 140 ? 3.807 22.188 21.516 1 95.69 140 ASN A CA 1
ATOM 1059 C C . ASN A 1 140 ? 2.412 21.625 21.766 1 95.69 140 ASN A C 1
ATOM 1061 O O . ASN A 1 140 ? 1.64 22.172 22.547 1 95.69 140 ASN A O 1
ATOM 1065 N N . VAL A 1 141 ? 2.074 20.547 21.062 1 97.31 141 VAL A N 1
ATOM 1066 C CA . VAL A 1 141 ? 0.784 19.906 21.297 1 97.31 141 VAL A CA 1
ATOM 1067 C C . VAL A 1 141 ? 0.708 19.391 22.719 1 97.31 141 VAL A C 1
ATOM 1069 O O . VAL A 1 141 ? -0.319 19.547 23.391 1 97.31 141 VAL A O 1
ATOM 1072 N N . PHE A 1 142 ? 1.793 18.781 23.188 1 96.44 142 PHE A N 1
ATOM 1073 C CA . PHE A 1 142 ? 1.891 18.281 24.562 1 96.44 142 PHE A CA 1
ATOM 1074 C C . PHE A 1 142 ? 1.626 19.406 25.562 1 96.44 142 PHE A C 1
ATOM 1076 O O . PHE A 1 142 ? 0.851 19.234 26.5 1 96.44 142 PHE A O 1
ATOM 1083 N N . LYS A 1 143 ? 2.186 20.547 25.344 1 94.12 143 LYS A N 1
ATOM 1084 C CA . LYS A 1 143 ? 2.049 21.688 26.25 1 94.12 143 LYS A CA 1
ATOM 1085 C C . LYS A 1 143 ? 0.626 22.25 26.219 1 94.12 143 LYS A C 1
ATOM 1087 O O . LYS A 1 143 ? 0.134 22.75 27.219 1 94.12 143 LYS A O 1
ATOM 1092 N N . ALA A 1 144 ? -0.003 22.141 25.125 1 95.06 144 ALA A N 1
ATOM 1093 C CA . ALA A 1 144 ? -1.354 22.688 24.969 1 95.06 144 ALA A CA 1
ATOM 1094 C C . ALA A 1 144 ? -2.365 21.859 25.75 1 95.06 144 ALA A C 1
ATOM 1096 O O . ALA A 1 144 ? -3.436 22.344 26.109 1 95.06 144 ALA A O 1
ATOM 1097 N N . LEU A 1 145 ? -2.023 20.609 26.031 1 96.44 145 LEU A N 1
ATOM 1098 C CA . LEU A 1 145 ? -2.945 19.688 26.688 1 96.44 145 LEU A CA 1
ATOM 1099 C C . LEU A 1 145 ? -2.889 19.844 28.203 1 96.44 145 LEU A C 1
ATOM 1101 O O . LEU A 1 145 ? -1.816 20.078 28.766 1 96.44 145 LEU A O 1
ATOM 1105 N N . LYS A 1 146 ? -4.02 19.703 28.844 1 95.06 146 LYS A N 1
ATOM 1106 C CA . LYS A 1 146 ? -4.074 19.562 30.297 1 95.06 146 LYS A CA 1
ATOM 1107 C C . LYS A 1 146 ? -3.402 18.266 30.75 1 95.06 146 LYS A C 1
ATOM 1109 O O . LYS A 1 146 ? -3.27 17.328 29.969 1 95.06 146 LYS A O 1
ATOM 1114 N N . PRO A 1 147 ? -2.951 18.344 32.062 1 94.38 147 PRO A N 1
ATOM 1115 C CA . PRO A 1 147 ? -2.57 17.031 32.594 1 94.38 147 PRO A CA 1
ATOM 1116 C C . PRO A 1 147 ? -3.674 15.984 32.406 1 94.38 147 PRO A C 1
ATOM 1118 O O . PRO A 1 147 ? -4.836 16.25 32.719 1 94.38 147 PRO A O 1
ATOM 1121 N N . GLY A 1 148 ? -3.318 14.867 31.828 1 95.44 148 GLY A N 1
ATOM 1122 C CA . GLY A 1 148 ? -4.305 13.828 31.578 1 95.44 148 GLY A CA 1
ATOM 1123 C C . GLY A 1 148 ? -4.953 13.945 30.203 1 95.44 148 GLY A C 1
ATOM 1124 O O . GLY A 1 148 ? -5.742 13.086 29.812 1 95.44 148 GLY A O 1
ATOM 1125 N N . GLY A 1 149 ? -4.566 14.961 29.453 1 97.62 149 GLY A N 1
ATOM 1126 C CA . GLY A 1 149 ? -5.129 15.18 28.141 1 97.62 149 GLY A CA 1
ATOM 1127 C C . GLY A 1 149 ? -4.676 14.148 27.109 1 97.62 149 GLY A C 1
ATOM 1128 O O . GLY A 1 149 ? -3.736 13.391 27.375 1 97.62 149 GLY A O 1
ATOM 1129 N N . THR A 1 150 ? -5.391 14.109 25.969 1 98.31 150 THR A N 1
ATOM 1130 C CA . THR A 1 150 ? -5.141 13.086 24.953 1 98.31 150 THR A CA 1
ATOM 1131 C C . THR A 1 150 ? -4.961 13.719 23.578 1 98.31 150 THR A C 1
ATOM 1133 O O . THR A 1 150 ? -5.68 14.656 23.219 1 98.31 150 THR A O 1
ATOM 1136 N N . PHE A 1 151 ? -3.988 13.25 22.906 1 98.75 151 PHE A N 1
ATOM 1137 C CA . PHE A 1 151 ? -3.789 13.602 21.5 1 98.75 151 PHE A CA 1
ATOM 1138 C C . PHE A 1 151 ? -4.168 12.445 20.594 1 98.75 151 PHE A C 1
ATOM 1140 O O . PHE A 1 151 ? -3.6 11.359 20.688 1 98.75 151 PHE A O 1
ATOM 1147 N N . VAL A 1 152 ? -5.191 12.648 19.703 1 98.81 152 VAL A N 1
ATOM 1148 C CA . VAL A 1 152 ? -5.664 11.648 18.75 1 98.81 152 VAL A CA 1
ATOM 1149 C C . VAL A 1 152 ? -5.508 12.172 17.328 1 98.81 152 VAL A C 1
ATOM 1151 O O . VAL A 1 152 ? -5.902 13.305 17.016 1 98.81 152 VAL A O 1
ATOM 1154 N N . PHE A 1 153 ? -4.922 11.336 16.484 1 98.81 153 PHE A N 1
ATOM 1155 C CA . PHE A 1 153 ? -4.793 11.82 15.109 1 98.81 153 PHE A CA 1
ATOM 1156 C C . PHE A 1 153 ? -4.812 10.664 14.125 1 98.81 153 PHE A C 1
ATOM 1158 O O . PHE A 1 153 ? -4.656 9.5 14.516 1 98.81 153 PHE A O 1
ATOM 1165 N N . GLU A 1 154 ? -5.094 10.969 12.898 1 98.56 154 GLU A N 1
ATOM 1166 C CA . GLU A 1 154 ? -4.926 10.109 11.734 1 98.56 154 GLU A CA 1
ATOM 1167 C C . GLU A 1 154 ? -4.266 10.859 10.586 1 98.56 154 GLU A C 1
ATOM 1169 O O . GLU A 1 154 ? -4.645 11.992 10.281 1 98.56 154 GLU A O 1
ATOM 1174 N N . MET A 1 155 ? -3.244 10.281 10.008 1 98.5 155 MET A N 1
ATOM 1175 C CA . MET A 1 155 ? -2.494 10.828 8.883 1 98.5 155 MET A CA 1
ATOM 1176 C C . MET A 1 155 ? -2.033 9.719 7.945 1 98.5 155 MET A C 1
ATOM 1178 O O . MET A 1 155 ? -2.301 8.547 8.188 1 98.5 155 MET A O 1
ATOM 1182 N N . GLY A 1 156 ? -1.489 10.117 6.816 1 98.38 156 GLY A N 1
ATOM 1183 C CA . GLY A 1 156 ? -0.821 9.109 6.012 1 98.38 156 GLY A CA 1
ATOM 1184 C C . GLY A 1 156 ? 0.384 8.492 6.703 1 98.38 156 GLY A C 1
ATOM 1185 O O . GLY A 1 156 ? 1.137 9.195 7.383 1 98.38 156 GLY A O 1
ATOM 1186 N N . GLY A 1 157 ? 0.544 7.219 6.602 1 98.44 157 GLY A N 1
ATOM 1187 C CA . GLY A 1 157 ? 1.679 6.516 7.176 1 98.44 157 GLY A CA 1
ATOM 1188 C C . GLY A 1 157 ? 2.627 5.957 6.133 1 98.44 157 GLY A C 1
ATOM 1189 O O . GLY A 1 157 ? 2.467 6.219 4.938 1 98.44 157 GLY A O 1
ATOM 1190 N N . ALA A 1 158 ? 3.629 5.266 6.594 1 98.12 158 ALA A N 1
ATOM 1191 C CA . ALA A 1 158 ? 4.609 4.648 5.703 1 98.12 158 ALA A CA 1
ATOM 1192 C C . ALA A 1 158 ? 3.924 3.773 4.656 1 98.12 158 ALA A C 1
ATOM 1194 O O . ALA A 1 158 ? 3.061 2.955 4.988 1 98.12 158 ALA A O 1
ATOM 1195 N N . GLY A 1 159 ? 4.293 4.035 3.354 1 98.12 159 GLY A N 1
ATOM 1196 C CA . GLY A 1 159 ? 3.73 3.268 2.256 1 98.12 159 GLY A CA 1
ATOM 1197 C C . GLY A 1 159 ? 2.502 3.916 1.643 1 98.12 159 GLY A C 1
ATOM 1198 O O . GLY A 1 159 ? 1.935 3.396 0.68 1 98.12 159 GLY A O 1
ATOM 1199 N N . ASN A 1 160 ? 2.062 5.078 2.217 1 98.56 160 ASN A N 1
ATOM 1200 C CA . ASN A 1 160 ? 0.869 5.75 1.714 1 98.56 160 ASN A CA 1
ATOM 1201 C C . ASN A 1 160 ? 1.064 6.246 0.285 1 98.56 160 ASN A C 1
ATOM 1203 O O . ASN A 1 160 ? 2.051 6.926 -0.012 1 98.56 160 ASN A O 1
ATOM 1207 N N . VAL A 1 161 ? 0.133 5.891 -0.595 1 98.44 161 VAL A N 1
ATOM 1208 C CA . VAL A 1 161 ? 0.074 6.277 -2 1 98.44 161 VAL A CA 1
ATOM 1209 C C . VAL A 1 161 ? 1.464 6.172 -2.623 1 98.44 161 VAL A C 1
ATOM 1211 O O . VAL A 1 161 ? 1.939 7.117 -3.258 1 98.44 161 VAL A O 1
ATOM 1214 N N . ALA A 1 162 ? 2.105 5.066 -2.412 1 98.69 162 ALA A N 1
ATOM 1215 C CA . ALA A 1 162 ? 3.477 4.848 -2.865 1 98.69 162 ALA A CA 1
ATOM 1216 C C . ALA A 1 162 ? 3.572 4.938 -4.387 1 98.69 162 ALA A C 1
ATOM 1218 O O . ALA A 1 162 ? 4.586 5.391 -4.922 1 98.69 162 ALA A O 1
ATOM 1219 N N . GLU A 1 163 ? 2.523 4.5 -5.102 1 98.69 163 GLU A N 1
ATOM 1220 C CA . GLU A 1 163 ? 2.486 4.594 -6.559 1 98.69 163 GLU A CA 1
ATOM 1221 C C . GLU A 1 163 ? 2.555 6.043 -7.023 1 98.69 163 GLU A C 1
ATOM 1223 O O . GLU A 1 163 ? 3.232 6.355 -8.008 1 98.69 163 GLU A O 1
ATOM 1228 N N . VAL A 1 164 ? 1.895 6.934 -6.312 1 98.69 164 VAL A N 1
ATOM 1229 C CA . VAL A 1 164 ? 1.862 8.344 -6.695 1 98.69 164 VAL A CA 1
ATOM 1230 C C . VAL A 1 164 ? 3.207 8.992 -6.383 1 98.69 164 VAL A C 1
ATOM 1232 O O . VAL A 1 164 ? 3.725 9.781 -7.184 1 98.69 164 VAL A O 1
ATOM 1235 N N . GLN A 1 165 ? 3.732 8.68 -5.191 1 98.62 165 GLN A N 1
ATOM 1236 C CA . GLN A 1 165 ? 5.043 9.227 -4.852 1 98.62 165 GLN A CA 1
ATOM 1237 C C . GLN A 1 165 ? 6.082 8.859 -5.906 1 98.62 165 GLN A C 1
ATOM 1239 O O . GLN A 1 165 ? 6.848 9.711 -6.355 1 98.62 165 GLN A O 1
ATOM 1244 N N . THR A 1 166 ? 6.074 7.605 -6.293 1 98.88 166 THR A N 1
ATOM 1245 C CA . THR A 1 166 ? 7.004 7.113 -7.305 1 98.88 166 THR A CA 1
ATOM 1246 C C . THR A 1 166 ? 6.781 7.82 -8.641 1 98.88 166 THR A C 1
ATOM 1248 O O . THR A 1 166 ? 7.734 8.266 -9.281 1 98.88 166 THR A O 1
ATOM 1251 N N . ALA A 1 167 ? 5.559 7.941 -9.023 1 98.88 167 ALA A N 1
ATOM 1252 C CA . ALA A 1 167 ? 5.207 8.578 -10.289 1 98.88 167 ALA A CA 1
ATOM 1253 C C . ALA A 1 167 ? 5.621 10.047 -10.305 1 98.88 167 ALA A C 1
ATOM 1255 O O . ALA A 1 167 ? 6.09 10.555 -11.32 1 98.88 167 ALA A O 1
ATOM 1256 N N . ALA A 1 168 ? 5.395 10.711 -9.156 1 98.81 168 ALA A N 1
ATOM 1257 C CA . ALA A 1 168 ? 5.734 12.125 -9.078 1 98.81 168 ALA A CA 1
ATOM 1258 C C . ALA A 1 168 ? 7.238 12.336 -9.227 1 98.81 168 ALA A C 1
ATOM 1260 O O . ALA A 1 168 ? 7.676 13.242 -9.938 1 98.81 168 ALA A O 1
ATOM 1261 N N . ILE A 1 169 ? 8.031 11.5 -8.57 1 98.81 169 ILE A N 1
ATOM 1262 C CA . ILE A 1 169 ? 9.484 11.578 -8.695 1 98.81 169 ILE A CA 1
ATOM 1263 C C . ILE A 1 169 ? 9.891 11.336 -10.141 1 98.81 169 ILE A C 1
ATOM 1265 O O . ILE A 1 169 ? 10.672 12.102 -10.711 1 98.81 169 ILE A O 1
ATOM 1269 N N . ALA A 1 170 ? 9.328 10.289 -10.758 1 98.88 170 ALA A N 1
ATOM 1270 C CA . ALA A 1 170 ? 9.641 9.969 -12.148 1 98.88 170 ALA A CA 1
ATOM 1271 C C . ALA A 1 170 ? 9.289 11.125 -13.078 1 98.88 170 ALA A C 1
ATOM 1273 O O . ALA A 1 170 ? 10.086 11.508 -13.938 1 98.88 170 ALA A O 1
ATOM 1274 N N . ALA A 1 171 ? 8.086 11.648 -12.883 1 98.88 171 ALA A N 1
ATOM 1275 C CA . ALA A 1 171 ? 7.598 12.727 -13.742 1 98.88 171 ALA A CA 1
ATOM 1276 C C . ALA A 1 171 ? 8.461 13.977 -13.609 1 98.88 171 ALA A C 1
ATOM 1278 O O . ALA A 1 171 ? 8.766 14.641 -14.602 1 98.88 171 ALA A O 1
ATOM 1279 N N . LEU A 1 172 ? 8.891 14.328 -12.406 1 98.81 172 LEU A N 1
ATOM 1280 C CA . LEU A 1 172 ? 9.734 15.492 -12.18 1 98.81 172 LEU A CA 1
ATOM 1281 C C . LEU A 1 172 ? 11.094 15.32 -12.844 1 98.81 172 LEU A C 1
ATOM 1283 O O . LEU A 1 172 ? 11.617 16.25 -13.453 1 98.81 172 LEU A O 1
ATOM 1287 N N . VAL A 1 173 ? 11.617 14.125 -12.727 1 98.69 173 VAL A N 1
ATOM 1288 C CA . VAL A 1 173 ? 12.945 13.867 -13.281 1 98.69 173 VAL A CA 1
ATOM 1289 C C . VAL A 1 173 ? 12.883 13.859 -14.805 1 98.69 173 VAL A C 1
ATOM 1291 O O . VAL A 1 173 ? 13.594 14.617 -15.469 1 98.69 173 VAL A O 1
ATOM 1294 N N . HIS A 1 174 ? 12 13.148 -15.398 1 98.62 174 HIS A N 1
ATOM 1295 C CA . HIS A 1 174 ? 12.047 12.844 -16.828 1 98.62 174 HIS A CA 1
ATOM 1296 C C . HIS A 1 174 ? 11.305 13.906 -17.641 1 98.62 174 HIS A C 1
ATOM 1298 O O . HIS A 1 174 ? 11.664 14.172 -18.781 1 98.62 174 HIS A O 1
ATOM 1304 N N . VAL A 1 175 ? 10.281 14.484 -17.047 1 98.5 175 VAL A N 1
ATOM 1305 C CA . VAL A 1 175 ? 9.492 15.484 -17.766 1 98.5 175 VAL A CA 1
ATOM 1306 C C . VAL A 1 175 ? 9.836 16.875 -17.25 1 98.5 175 VAL A C 1
ATOM 1308 O O . VAL A 1 175 ? 9.992 17.812 -18.047 1 98.5 175 VAL A O 1
ATOM 1311 N N . GLY A 1 176 ? 10.062 17.016 -16 1 98.31 176 GLY A N 1
ATOM 1312 C CA . GLY A 1 176 ? 10.344 18.297 -15.398 1 98.31 176 GLY A CA 1
ATOM 1313 C C . GLY A 1 176 ? 11.797 18.734 -15.555 1 98.31 176 GLY A C 1
ATOM 1314 O O . GLY A 1 176 ? 12.117 19.906 -15.43 1 98.31 176 GLY A O 1
ATOM 1315 N N . GLY A 1 177 ? 12.695 17.734 -15.703 1 97.69 177 GLY A N 1
ATOM 1316 C CA . GLY A 1 177 ? 14.109 18.047 -15.797 1 97.69 177 GLY A CA 1
ATOM 1317 C C . GLY A 1 177 ? 14.75 18.344 -14.453 1 97.69 177 GLY A C 1
ATOM 1318 O O . GLY A 1 177 ? 15.711 19.094 -14.375 1 97.69 177 GLY A O 1
ATOM 1319 N N . ILE A 1 178 ? 14.188 17.812 -13.422 1 97.81 178 ILE A N 1
ATOM 1320 C CA . ILE A 1 178 ? 14.648 18.031 -12.055 1 97.81 178 ILE A CA 1
ATOM 1321 C C . ILE A 1 178 ? 15.641 16.953 -11.656 1 97.81 178 ILE A C 1
ATOM 1323 O O . ILE A 1 178 ? 15.492 15.789 -12.047 1 97.81 178 ILE A O 1
ATOM 1327 N N . SER A 1 179 ? 16.688 17.312 -10.938 1 97.88 179 SER A N 1
ATOM 1328 C CA . SER A 1 179 ? 17.641 16.312 -10.461 1 97.88 179 SER A CA 1
ATOM 1329 C C . SER A 1 179 ? 16.969 15.297 -9.539 1 97.88 179 SER A C 1
ATOM 1331 O O . SER A 1 179 ? 15.922 15.586 -8.953 1 97.88 179 SER A O 1
ATOM 1333 N N . TRP A 1 180 ? 17.516 14.148 -9.398 1 97.44 180 TRP A N 1
ATOM 1334 C CA . TRP A 1 180 ? 17 13.109 -8.508 1 97.44 180 TRP A CA 1
ATOM 1335 C C . TRP A 1 180 ? 16.844 13.633 -7.086 1 97.44 180 TRP A C 1
ATOM 1337 O O . TRP A 1 180 ? 15.812 13.422 -6.449 1 97.44 180 TRP A O 1
ATOM 1347 N N . GLU A 1 181 ? 17.812 14.281 -6.609 1 97.12 181 GLU A N 1
ATOM 1348 C CA . GLU A 1 181 ? 17.828 14.805 -5.246 1 97.12 181 GLU A CA 1
ATOM 1349 C C . GLU A 1 181 ? 16.703 15.82 -5.039 1 97.12 181 GLU A C 1
ATOM 1351 O O . GLU A 1 181 ? 15.977 15.75 -4.047 1 97.12 181 GLU A O 1
ATOM 1356 N N . ASP A 1 182 ? 16.562 16.703 -5.992 1 97.75 182 ASP A N 1
ATOM 1357 C CA . ASP A 1 182 ? 15.547 17.75 -5.879 1 97.75 182 ASP A CA 1
ATOM 1358 C C . ASP A 1 182 ? 14.141 17.172 -6.004 1 97.75 182 ASP A C 1
ATOM 1360 O O . ASP A 1 182 ? 13.203 17.641 -5.363 1 97.75 182 ASP A O 1
ATOM 1364 N N . ALA A 1 183 ? 14.016 16.156 -6.883 1 98.19 183 ALA A N 1
ATOM 1365 C CA . ALA A 1 183 ? 12.719 15.516 -7.051 1 98.19 183 ALA A CA 1
ATOM 1366 C C . ALA A 1 183 ? 12.273 14.828 -5.766 1 98.19 183 ALA A C 1
ATOM 1368 O O . ALA A 1 183 ? 11.117 14.938 -5.359 1 98.19 183 ALA A O 1
ATOM 1369 N N . ARG A 1 184 ? 13.188 14.172 -5.105 1 97.12 184 ARG A N 1
ATOM 1370 C CA . ARG A 1 184 ? 12.883 13.508 -3.842 1 97.12 184 ARG A CA 1
ATOM 1371 C C . ARG A 1 184 ? 12.578 14.523 -2.748 1 97.12 184 ARG A C 1
ATOM 1373 O O . ARG A 1 184 ? 11.656 14.32 -1.948 1 97.12 184 ARG A O 1
ATOM 1380 N N . ALA A 1 185 ? 13.242 15.594 -2.74 1 95.94 185 ALA A N 1
ATOM 1381 C CA . ALA A 1 185 ? 13.086 16.625 -1.722 1 95.94 185 ALA A CA 1
ATOM 1382 C C . ALA A 1 185 ? 11.789 17.422 -1.933 1 95.94 185 ALA A C 1
ATOM 1384 O O . ALA A 1 185 ? 11.328 18.109 -1.028 1 95.94 185 ALA A O 1
ATOM 1385 N N . ALA A 1 186 ? 11.25 17.312 -3.125 1 97 186 ALA A N 1
ATOM 1386 C CA . ALA A 1 186 ? 10.07 18.109 -3.48 1 97 186 ALA A CA 1
ATOM 1387 C C . ALA A 1 186 ? 8.82 17.547 -2.816 1 97 186 ALA A C 1
ATOM 1389 O O . ALA A 1 186 ? 7.785 18.219 -2.768 1 97 186 ALA A O 1
ATOM 1390 N N . SER A 1 187 ? 8.875 16.297 -2.35 1 96.56 187 SER A N 1
ATOM 1391 C CA . SER A 1 187 ? 7.695 15.719 -1.717 1 96.56 187 SER A CA 1
ATOM 1392 C C . SER A 1 187 ? 7.223 16.562 -0.539 1 96.56 187 SER A C 1
ATOM 1394 O O . SER A 1 187 ? 8.008 16.875 0.36 1 96.56 187 SER A O 1
ATOM 1396 N N . PRO A 1 188 ? 5.949 16.875 -0.497 1 96.19 188 PRO A N 1
ATOM 1397 C CA . PRO A 1 188 ? 5.43 17.656 0.622 1 96.19 188 PRO A CA 1
ATOM 1398 C C . PRO A 1 188 ? 5.035 16.797 1.818 1 96.19 188 PRO A C 1
ATOM 1400 O O . PRO A 1 188 ? 4.574 17.328 2.836 1 96.19 188 PRO A O 1
ATOM 1403 N N . TRP A 1 189 ? 5.223 15.461 1.681 1 97.12 189 TRP A N 1
ATOM 1404 C CA . TRP A 1 189 ? 4.582 14.562 2.633 1 97.12 189 TRP A CA 1
ATOM 1405 C C . TRP A 1 189 ? 5.609 13.953 3.586 1 97.12 189 TRP A C 1
ATOM 1407 O O . TRP A 1 189 ? 6.738 13.672 3.188 1 97.12 189 TRP A O 1
ATOM 1417 N N . PHE A 1 190 ? 5.207 13.891 4.789 1 97.62 190 PHE A N 1
ATOM 1418 C CA . PHE A 1 190 ? 5.871 13.055 5.781 1 97.62 190 PHE A CA 1
ATOM 1419 C C . PHE A 1 190 ? 5 11.859 6.148 1 97.62 190 PHE A C 1
ATOM 1421 O O . PHE A 1 190 ? 3.984 12.008 6.832 1 97.62 190 PHE A O 1
ATOM 1428 N N . PHE A 1 191 ? 5.363 10.664 5.77 1 98.31 191 PHE A N 1
ATOM 1429 C CA . PHE A 1 191 ? 4.652 9.43 6.078 1 98.31 191 PHE A CA 1
ATOM 1430 C C . PHE A 1 191 ? 5.477 8.547 7.008 1 98.31 191 PHE A C 1
ATOM 1432 O O . PHE A 1 191 ? 6.293 7.746 6.547 1 98.31 191 PHE A O 1
ATOM 1439 N N . SER A 1 192 ? 5.207 8.648 8.25 1 98 192 SER A N 1
ATOM 1440 C CA . SER A 1 192 ? 5.992 7.965 9.273 1 98 192 SER A CA 1
ATOM 1441 C C . SER A 1 192 ? 5.543 6.516 9.438 1 98 192 SER A C 1
ATOM 1443 O O . SER A 1 192 ? 4.395 6.18 9.148 1 98 192 SER A O 1
ATOM 1445 N N . SER A 1 193 ? 6.484 5.652 9.867 1 98 193 SER A N 1
ATOM 1446 C CA . SER A 1 193 ? 6.145 4.324 10.367 1 98 193 SER A CA 1
ATOM 1447 C C . SER A 1 193 ? 5.57 4.395 11.781 1 98 193 SER A C 1
ATOM 1449 O O . SER A 1 193 ? 5.621 5.441 12.43 1 98 193 SER A O 1
ATOM 1451 N N . VAL A 1 194 ? 5.031 3.279 12.203 1 98.31 194 VAL A N 1
ATOM 1452 C CA . VAL A 1 194 ? 4.527 3.178 13.57 1 98.31 194 VAL A CA 1
ATOM 1453 C C . VAL A 1 194 ? 5.66 3.424 14.562 1 98.31 194 VAL A C 1
ATOM 1455 O O . VAL A 1 194 ? 5.504 4.188 15.516 1 98.31 194 VAL A O 1
ATOM 1458 N N . ASP A 1 195 ? 6.82 2.824 14.297 1 97.94 195 ASP A N 1
ATOM 1459 C CA . ASP A 1 195 ? 7.969 2.98 15.188 1 97.94 195 ASP A CA 1
ATOM 1460 C C . ASP A 1 195 ? 8.453 4.43 15.211 1 97.94 195 ASP A C 1
ATOM 1462 O O . ASP A 1 195 ? 8.742 4.977 16.281 1 97.94 195 ASP A O 1
ATOM 1466 N N . GLY A 1 196 ? 8.547 4.992 14.062 1 97.94 196 GLY A N 1
ATOM 1467 C CA . GLY A 1 196 ? 8.984 6.379 13.969 1 97.94 196 GLY A CA 1
ATOM 1468 C C . GLY A 1 196 ? 8.062 7.34 14.703 1 97.94 196 GLY A C 1
ATOM 1469 O O . GLY A 1 196 ? 8.531 8.203 15.445 1 97.94 196 GLY A O 1
ATOM 1470 N N . MET A 1 197 ? 6.797 7.195 14.5 1 98.69 197 MET A N 1
ATOM 1471 C CA . MET A 1 197 ? 5.824 8.078 15.133 1 98.69 197 MET A CA 1
ATOM 1472 C C . MET A 1 197 ? 5.809 7.879 16.641 1 98.69 197 MET A C 1
ATOM 1474 O O . MET A 1 197 ? 5.727 8.844 17.406 1 98.69 197 MET A O 1
ATOM 1478 N N . THR A 1 198 ? 5.883 6.625 17.062 1 98.69 198 THR A N 1
ATOM 1479 C CA . THR A 1 198 ? 5.938 6.332 18.484 1 98.69 198 THR A CA 1
ATOM 1480 C C . THR A 1 198 ? 7.113 7.047 19.141 1 98.69 198 THR A C 1
ATOM 1482 O O . THR A 1 198 ? 6.969 7.645 20.203 1 98.69 198 THR A O 1
ATOM 1485 N N . LYS A 1 199 ? 8.219 7.062 18.5 1 98.12 199 LYS A N 1
ATOM 1486 C CA . LYS A 1 199 ? 9.406 7.723 19.031 1 98.12 199 LYS A CA 1
ATOM 1487 C C . LYS A 1 199 ? 9.203 9.234 19.109 1 98.12 199 LYS A C 1
ATOM 1489 O O . LYS A 1 199 ? 9.625 9.867 20.078 1 98.12 199 LYS A O 1
ATOM 1494 N N . LEU A 1 200 ? 8.625 9.789 18.109 1 98.12 200 LEU A N 1
ATOM 1495 C CA . LEU A 1 200 ? 8.352 11.219 18.109 1 98.12 200 LEU A CA 1
ATOM 1496 C C . LEU A 1 200 ? 7.438 11.602 19.266 1 98.12 200 LEU A C 1
ATOM 1498 O O . LEU A 1 200 ? 7.703 12.57 19.984 1 98.12 200 LEU A O 1
ATOM 1502 N N . LEU A 1 201 ? 6.391 10.828 19.453 1 98.62 201 LEU A N 1
ATOM 1503 C CA . LEU A 1 201 ? 5.418 11.094 20.5 1 98.62 201 LEU A CA 1
ATOM 1504 C C . LEU A 1 201 ? 6.055 10.938 21.875 1 98.62 201 LEU A C 1
ATOM 1506 O O . LEU A 1 201 ? 5.922 11.812 22.734 1 98.62 201 LEU A O 1
ATOM 1510 N N . GLU A 1 202 ? 6.77 9.836 22.047 1 98.25 202 GLU A N 1
ATOM 1511 C CA . GLU A 1 202 ? 7.41 9.578 23.328 1 98.25 202 GLU A CA 1
ATOM 1512 C C . GLU A 1 202 ? 8.508 10.602 23.609 1 98.25 202 GLU A C 1
ATOM 1514 O O . GLU A 1 202 ? 8.727 10.984 24.766 1 98.25 202 GLU A O 1
ATOM 1519 N N . GLY A 1 203 ? 9.148 10.984 22.594 1 97.38 203 GLY A N 1
ATOM 1520 C CA . GLY A 1 203 ? 10.172 12.016 22.734 1 97.38 203 GLY A CA 1
ATOM 1521 C C . GLY A 1 203 ? 9.625 13.336 23.234 1 97.38 203 GLY A C 1
ATOM 1522 O O . GLY A 1 203 ? 10.344 14.102 23.875 1 97.38 203 GLY A O 1
ATOM 1523 N N . ALA A 1 204 ? 8.383 13.609 22.984 1 97.06 204 ALA A N 1
ATOM 1524 C CA . ALA A 1 204 ? 7.734 14.852 23.406 1 97.06 204 ALA A CA 1
ATOM 1525 C C . ALA A 1 204 ? 7.125 14.695 24.797 1 97.06 204 ALA A C 1
ATOM 1527 O O . ALA A 1 204 ? 6.609 15.656 25.375 1 97.06 204 ALA A O 1
ATOM 1528 N N . GLY A 1 205 ? 7.09 13.43 25.312 1 96.94 205 GLY A N 1
ATOM 1529 C CA . GLY A 1 205 ? 6.609 13.203 26.672 1 96.94 205 GLY A CA 1
ATOM 1530 C C . GLY A 1 205 ? 5.316 12.414 26.734 1 96.94 205 GLY A C 1
ATOM 1531 O O . GLY A 1 205 ? 4.852 12.047 27.812 1 96.94 205 GLY A O 1
ATOM 1532 N N . PHE A 1 206 ? 4.781 12.086 25.578 1 98.31 206 PHE A N 1
ATOM 1533 C CA . PHE A 1 206 ? 3.506 11.375 25.547 1 98.31 206 PHE A CA 1
ATOM 1534 C C . PHE A 1 206 ? 3.689 9.922 25.953 1 98.31 206 PHE A C 1
ATOM 1536 O O . PHE A 1 206 ? 4.738 9.328 25.703 1 98.31 206 PHE A O 1
ATOM 1543 N N . GLN A 1 207 ? 2.676 9.383 26.562 1 98.12 207 GLN A N 1
ATOM 1544 C CA . GLN A 1 207 ? 2.484 7.938 26.641 1 98.12 207 GLN A CA 1
ATOM 1545 C C . GLN A 1 207 ? 1.628 7.43 25.484 1 98.12 207 GLN A C 1
ATOM 1547 O O . GLN A 1 207 ? 0.445 7.762 25.391 1 98.12 207 GLN A O 1
ATOM 1552 N N . VAL A 1 208 ? 2.191 6.586 24.734 1 98.56 208 VAL A N 1
ATOM 1553 C CA . VAL A 1 208 ? 1.484 6.109 23.547 1 98.56 208 VAL A CA 1
ATOM 1554 C C . VAL A 1 208 ? 0.593 4.926 23.922 1 98.56 208 VAL A C 1
ATOM 1556 O O . VAL A 1 208 ? 1.088 3.836 24.219 1 98.56 208 VAL A O 1
ATOM 1559 N N . GLU A 1 209 ? -0.629 5.152 23.844 1 98.19 209 GLU A N 1
ATOM 1560 C CA . GLU A 1 209 ? -1.595 4.098 24.141 1 98.19 209 GLU A CA 1
ATOM 1561 C C . GLU A 1 209 ? -1.829 3.211 22.922 1 98.19 209 GLU A C 1
ATOM 1563 O O . GLU A 1 209 ? -1.984 1.996 23.047 1 98.19 209 GLU A O 1
ATOM 1568 N N . LYS A 1 210 ? -1.915 3.799 21.812 1 98.31 210 LYS A N 1
ATOM 1569 C CA . LYS A 1 210 ? -2.139 3.102 20.562 1 98.31 210 LYS A CA 1
ATOM 1570 C C . LYS A 1 210 ? -1.437 3.812 19.406 1 98.31 210 LYS A C 1
ATOM 1572 O O . LYS A 1 210 ? -1.443 5.043 19.328 1 98.31 210 LYS A O 1
ATOM 1577 N N . CYS A 1 211 ? -0.826 3.139 18.594 1 98.69 211 CYS A N 1
ATOM 1578 C CA . CYS A 1 211 ? -0.264 3.584 17.312 1 98.69 211 CYS A CA 1
ATOM 1579 C C . CYS A 1 211 ? -0.278 2.459 16.297 1 98.69 211 CYS A C 1
ATOM 1581 O O . CYS A 1 211 ? 0.359 1.423 16.484 1 98.69 211 CYS A O 1
ATOM 1583 N N . GLU A 1 212 ? -1.021 2.693 15.188 1 98.19 212 GLU A N 1
ATOM 1584 C CA . GLU A 1 212 ? -1.202 1.604 14.227 1 98.19 212 GLU A CA 1
ATOM 1585 C C . GLU A 1 212 ? -1.422 2.137 12.82 1 98.19 212 GLU A C 1
ATOM 1587 O O . GLU A 1 212 ? -1.722 3.318 12.633 1 98.19 212 GLU A O 1
ATOM 1592 N N . THR A 1 213 ? -1.196 1.263 11.906 1 97.56 213 THR A N 1
ATOM 1593 C CA . THR A 1 213 ? -1.473 1.589 10.516 1 97.56 213 THR A CA 1
ATOM 1594 C C . THR A 1 213 ? -2.656 0.779 9.992 1 97.56 213 THR A C 1
ATOM 1596 O O . THR A 1 213 ? -2.969 -0.288 10.523 1 97.56 213 THR A O 1
ATOM 1599 N N . GLU A 1 214 ? -3.322 1.348 9.086 1 96.75 214 GLU A N 1
ATOM 1600 C CA . GLU A 1 214 ? -4.414 0.693 8.375 1 96.75 214 GLU A CA 1
ATOM 1601 C C . GLU A 1 214 ? -4.289 0.907 6.867 1 96.75 214 GLU A C 1
ATOM 1603 O O . GLU A 1 214 ? -4.215 2.045 6.398 1 96.75 214 GLU A O 1
ATOM 1608 N N . TYR A 1 215 ? -4.16 -0.232 6.184 1 96.69 215 TYR A N 1
ATOM 1609 C CA . TYR A 1 215 ? -4.277 -0.155 4.734 1 96.69 215 TYR A CA 1
ATOM 1610 C C . TYR A 1 215 ? -5.734 -0.016 4.309 1 96.69 215 TYR A C 1
ATOM 1612 O O . TYR A 1 215 ? -6.551 -0.904 4.566 1 96.69 215 TYR A O 1
ATOM 1620 N N . ARG A 1 216 ? -6.02 1.097 3.664 1 95.5 216 ARG A N 1
ATOM 1621 C CA . ARG A 1 216 ? -7.387 1.432 3.285 1 95.5 216 ARG A CA 1
ATOM 1622 C C . ARG A 1 216 ? -7.438 2.021 1.88 1 95.5 216 ARG A C 1
ATOM 1624 O O . ARG A 1 216 ? -7.688 3.217 1.711 1 95.5 216 ARG A O 1
ATOM 1631 N N . PRO A 1 217 ? -7.16 1.104 0.893 1 96.5 217 PRO A N 1
ATOM 1632 C CA . PRO A 1 217 ? -7.328 1.66 -0.453 1 96.5 217 PRO A CA 1
ATOM 1633 C C . PRO A 1 217 ? -8.633 2.438 -0.615 1 96.5 217 PRO A C 1
ATOM 1635 O O . PRO A 1 217 ? -9.672 2.021 -0.098 1 96.5 217 PRO A O 1
ATOM 1638 N N . SER A 1 218 ? -8.547 3.592 -1.236 1 96.06 218 SER A N 1
ATOM 1639 C CA . SER A 1 218 ? -9.703 4.473 -1.388 1 96.06 218 SER A CA 1
ATOM 1640 C C . SER A 1 218 ? -10 4.75 -2.859 1 96.06 218 SER A C 1
ATOM 1642 O O . SER A 1 218 ? -9.078 5.004 -3.643 1 96.06 218 SER A O 1
ATOM 1644 N N . ALA A 1 219 ? -11.242 4.68 -3.211 1 95.5 219 ALA A N 1
ATOM 1645 C CA . ALA A 1 219 ? -11.672 4.883 -4.594 1 95.5 219 ALA A CA 1
ATOM 1646 C C . ALA A 1 219 ? -11.484 6.336 -5.016 1 95.5 219 ALA A C 1
ATOM 1648 O O . ALA A 1 219 ? -11.75 7.254 -4.242 1 95.5 219 ALA A O 1
ATOM 1649 N N . VAL A 1 220 ? -10.992 6.422 -6.199 1 94.94 220 VAL A N 1
ATOM 1650 C CA . VAL A 1 220 ? -10.961 7.75 -6.805 1 94.94 220 VAL A CA 1
ATOM 1651 C C . VAL A 1 220 ? -12.383 8.242 -7.059 1 94.94 220 VAL A C 1
ATOM 1653 O O . VAL A 1 220 ? -13.258 7.449 -7.414 1 94.94 220 VAL A O 1
ATOM 1656 N N . THR A 1 221 ? -12.609 9.578 -6.895 1 93.38 221 THR A N 1
ATOM 1657 C CA . THR A 1 221 ? -13.93 10.148 -7.109 1 93.38 221 THR A CA 1
ATOM 1658 C C . THR A 1 221 ? -14.328 10.055 -8.578 1 93.38 221 THR A C 1
ATOM 1660 O O . THR A 1 221 ? -13.523 9.648 -9.422 1 93.38 221 THR A O 1
ATOM 1663 N N . GLU A 1 222 ? -15.547 10.383 -8.82 1 92.44 222 GLU A N 1
ATOM 1664 C CA . GLU A 1 222 ? -16.047 10.375 -10.195 1 92.44 222 GLU A CA 1
ATOM 1665 C C . GLU A 1 222 ? -15.375 11.461 -11.031 1 92.44 222 GLU A C 1
ATOM 1667 O O . GLU A 1 222 ? -15.141 12.57 -10.547 1 92.44 222 GLU A O 1
ATOM 1672 N N . LYS A 1 223 ? -15.133 11.078 -12.25 1 91.94 223 LYS A N 1
ATOM 1673 C CA . LYS A 1 223 ? -14.594 12.062 -13.18 1 91.94 223 LYS A CA 1
ATOM 1674 C C . LYS A 1 223 ? -15.57 13.211 -13.398 1 91.94 223 LYS A C 1
ATOM 1676 O O . LYS A 1 223 ? -16.781 12.992 -13.508 1 91.94 223 LYS A O 1
ATOM 1681 N N . LYS A 1 224 ? -15.062 14.398 -13.43 1 91.25 224 LYS A N 1
ATOM 1682 C CA . LYS A 1 224 ? -15.859 15.578 -13.742 1 91.25 224 LYS A CA 1
ATOM 1683 C C . LYS A 1 224 ? -15.352 16.266 -15.008 1 91.25 224 LYS A C 1
ATOM 1685 O O . LYS A 1 224 ? -14.141 16.281 -15.266 1 91.25 224 LYS A O 1
ATOM 1690 N N . ALA A 1 225 ? -16.234 16.875 -15.695 1 89.81 225 ALA A N 1
ATOM 1691 C CA . ALA A 1 225 ? -15.914 17.5 -16.969 1 89.81 225 ALA A CA 1
ATOM 1692 C C . ALA A 1 225 ? -14.906 18.625 -16.797 1 89.81 225 ALA A C 1
ATOM 1694 O O . ALA A 1 225 ? -14.078 18.875 -17.672 1 89.81 225 ALA A O 1
ATOM 1695 N N . ASP A 1 226 ? -14.906 19.219 -15.656 1 89.69 226 ASP A N 1
ATOM 1696 C CA . ASP A 1 226 ? -14.039 20.375 -15.445 1 89.69 226 ASP A CA 1
ATOM 1697 C C . ASP A 1 226 ? -12.672 19.938 -14.914 1 89.69 226 ASP A C 1
ATOM 1699 O O . ASP A 1 226 ? -11.836 20.781 -14.578 1 89.69 226 ASP A O 1
ATOM 1703 N N . GLY A 1 227 ? -12.477 18.672 -14.781 1 87.69 227 GLY A N 1
ATOM 1704 C CA . GLY A 1 227 ? -11.18 18.141 -14.375 1 87.69 227 GLY A CA 1
ATOM 1705 C C . GLY A 1 227 ? -10.977 18.156 -12.867 1 87.69 227 GLY A C 1
ATOM 1706 O O . GLY A 1 227 ? -9.891 17.844 -12.383 1 87.69 227 GLY A O 1
ATOM 1707 N N . SER A 1 228 ? -11.984 18.469 -12.156 1 88.31 228 SER A N 1
ATOM 1708 C CA . SER A 1 228 ? -11.828 18.641 -10.711 1 88.31 228 SER A CA 1
ATOM 1709 C C . SER A 1 228 ? -12.023 17.328 -9.969 1 88.31 228 SER A C 1
ATOM 1711 O O . SER A 1 228 ? -11.719 17.219 -8.781 1 88.31 228 SER A O 1
ATOM 1713 N N . GLY A 1 229 ? -12.539 16.344 -10.688 1 91.19 229 GLY A N 1
ATOM 1714 C CA . GLY A 1 229 ? -12.758 15.039 -10.086 1 91.19 229 GLY A CA 1
ATOM 1715 C C . GLY A 1 229 ? -11.93 13.938 -10.719 1 91.19 229 GLY A C 1
ATOM 1716 O O . GLY A 1 229 ? -11.023 14.211 -11.508 1 91.19 229 GLY A O 1
ATOM 1717 N N . GLY A 1 230 ? -12.148 12.734 -10.234 1 94.06 230 GLY A N 1
ATOM 1718 C CA . GLY A 1 230 ? -11.398 11.609 -10.781 1 94.06 230 GLY A CA 1
ATOM 1719 C C . GLY A 1 230 ? -9.922 11.656 -10.438 1 94.06 230 GLY A C 1
ATOM 1720 O O . GLY A 1 230 ? -9.508 12.383 -9.531 1 94.06 230 GLY A O 1
ATOM 1721 N N . LEU A 1 231 ? -9.188 10.82 -11.148 1 96.12 231 LEU A N 1
ATOM 1722 C CA . LEU A 1 231 ? -7.746 10.766 -10.93 1 96.12 231 LEU A CA 1
ATOM 1723 C C . LEU A 1 231 ? -7.098 12.109 -11.234 1 96.12 231 LEU A C 1
ATOM 1725 O O . LEU A 1 231 ? -6.207 12.547 -10.508 1 96.12 231 LEU A O 1
ATOM 1729 N N . GLU A 1 232 ? -7.562 12.734 -12.281 1 95.75 232 GLU A N 1
ATOM 1730 C CA . GLU A 1 232 ? -7.027 14.039 -12.672 1 95.75 232 GLU A CA 1
ATOM 1731 C C . GLU A 1 232 ? -7.191 15.055 -11.547 1 95.75 232 GLU A C 1
ATOM 1733 O O . GLU A 1 232 ? -6.238 15.75 -11.188 1 95.75 232 GLU A O 1
ATOM 1738 N N . GLY A 1 233 ? -8.398 15.188 -11.039 1 94.88 233 GLY A N 1
ATOM 1739 C CA . GLY A 1 233 ? -8.641 16.109 -9.945 1 94.88 233 GLY A CA 1
ATOM 1740 C C . GLY A 1 233 ? -7.809 15.82 -8.711 1 94.88 233 GLY A C 1
ATOM 1741 O O . GLY A 1 233 ? -7.273 16.734 -8.086 1 94.88 233 GLY A O 1
ATOM 1742 N N . TRP A 1 234 ? -7.707 14.547 -8.391 1 95.88 234 TRP A N 1
ATOM 1743 C CA . TRP A 1 234 ? -6.93 14.148 -7.223 1 95.88 234 TRP A CA 1
ATOM 1744 C C . TRP A 1 234 ? -5.465 14.539 -7.387 1 95.88 234 TRP A C 1
ATOM 1746 O O . TRP A 1 234 ? -4.871 15.148 -6.492 1 95.88 234 TRP A O 1
ATOM 1756 N N . VAL A 1 235 ? -4.867 14.227 -8.562 1 97.31 235 VAL A N 1
ATOM 1757 C CA . VAL A 1 23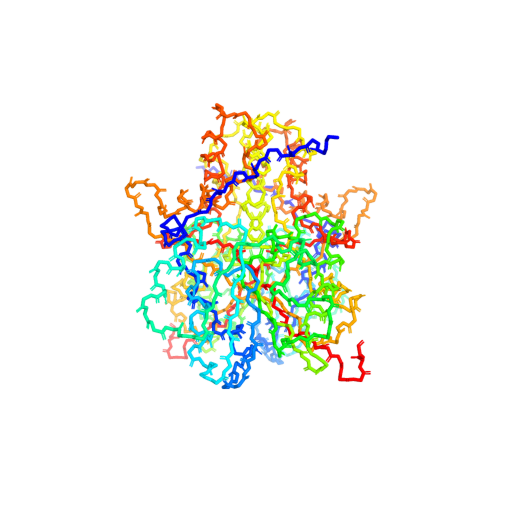5 ? -3.453 14.492 -8.812 1 97.31 235 VAL A CA 1
ATOM 1758 C C . VAL A 1 235 ? -3.201 16 -8.82 1 97.31 235 VAL A C 1
ATOM 1760 O O . VAL A 1 235 ? -2.225 16.469 -8.234 1 97.31 235 VAL A O 1
ATOM 1763 N N . LYS A 1 236 ? -4.062 16.75 -9.391 1 95.56 236 LYS A N 1
ATOM 1764 C CA . LYS A 1 236 ? -3.904 18.188 -9.469 1 95.56 236 LYS A CA 1
ATOM 1765 C C . LYS A 1 236 ? -3.936 18.812 -8.07 1 95.56 236 LYS A C 1
ATOM 1767 O O . LYS A 1 236 ? -3.176 19.75 -7.789 1 95.56 236 LYS A O 1
ATOM 1772 N N . LEU A 1 237 ? -4.781 18.281 -7.258 1 94.25 237 LEU A N 1
ATOM 1773 C CA . LEU A 1 237 ? -4.93 18.828 -5.918 1 94.25 237 LEU A CA 1
ATOM 1774 C C . LEU A 1 237 ? -3.807 18.359 -5 1 94.25 237 LEU A C 1
ATOM 1776 O O . LEU A 1 237 ? -3.08 19.172 -4.43 1 94.25 237 LEU A O 1
ATOM 1780 N N . MET A 1 238 ? -3.6 17.078 -4.922 1 95.75 238 MET A N 1
ATOM 1781 C CA . MET A 1 238 ? -2.725 16.469 -3.918 1 95.75 238 MET A CA 1
ATOM 1782 C C . MET A 1 238 ? -1.26 16.625 -4.312 1 95.75 238 MET A C 1
ATOM 1784 O O . MET A 1 238 ? -0.381 16.672 -3.449 1 95.75 238 MET A O 1
ATOM 1788 N N . CYS A 1 239 ? -0.971 16.75 -5.633 1 96.88 239 CYS A N 1
ATOM 1789 C CA . CYS A 1 239 ? 0.417 16.844 -6.07 1 96.88 239 CYS A CA 1
ATOM 1790 C C . CYS A 1 239 ? 0.772 18.281 -6.438 1 96.88 239 CYS A C 1
ATOM 1792 O O . CYS A 1 239 ? 1.856 18.547 -6.961 1 96.88 239 CYS A O 1
ATOM 1794 N N . ALA A 1 240 ? -0.092 19.203 -6.156 1 94.94 240 ALA A N 1
ATOM 1795 C CA . ALA A 1 240 ? 0.124 20.594 -6.547 1 94.94 240 ALA A CA 1
ATOM 1796 C C . ALA A 1 240 ? 1.46 21.109 -6.02 1 94.94 240 ALA A C 1
ATOM 1798 O O . ALA A 1 240 ? 2.268 21.656 -6.777 1 94.94 240 ALA A O 1
ATOM 1799 N N . GLU A 1 241 ? 1.693 20.953 -4.742 1 93.75 241 GLU A N 1
ATOM 1800 C CA . GLU A 1 241 ? 2.943 21.422 -4.145 1 93.75 241 GLU A CA 1
ATOM 1801 C C . GLU A 1 241 ? 4.133 20.609 -4.656 1 93.75 241 GLU A C 1
ATOM 1803 O O . GLU A 1 241 ? 5.223 21.156 -4.848 1 93.75 241 GLU A O 1
ATOM 1808 N N . PHE A 1 242 ? 3.961 19.344 -4.906 1 93.81 242 PHE A N 1
ATOM 1809 C CA . PHE A 1 242 ? 5 18.438 -5.375 1 93.81 242 PHE A CA 1
ATOM 1810 C C . PHE A 1 242 ? 5.574 18.922 -6.703 1 93.81 242 PHE A C 1
ATOM 1812 O O . PHE A 1 242 ? 6.793 18.938 -6.887 1 93.81 242 PHE A O 1
ATOM 1819 N N . VAL A 1 243 ? 4.719 19.375 -7.59 1 96.25 243 VAL A N 1
ATOM 1820 C CA . VAL A 1 243 ? 5.105 19.625 -8.977 1 96.25 243 VAL A CA 1
ATOM 1821 C C . VAL A 1 243 ? 5.652 21.031 -9.109 1 96.25 243 VAL A C 1
ATOM 1823 O O . VAL A 1 243 ? 6.133 21.422 -10.172 1 96.25 243 VAL A O 1
ATOM 1826 N N . GLU A 1 244 ? 5.652 21.812 -8.023 1 96 244 GLU A N 1
ATOM 1827 C CA . GLU A 1 244 ? 6.172 23.172 -8.047 1 96 244 GLU A CA 1
ATOM 1828 C C . GLU A 1 244 ? 7.684 23.188 -8.266 1 96 244 GLU A C 1
ATOM 1830 O O . GLU A 1 244 ? 8.258 24.219 -8.609 1 96 244 GLU A O 1
ATOM 1835 N N . ALA A 1 245 ? 8.297 22.078 -8.016 1 96.44 245 ALA A N 1
ATOM 1836 C CA . ALA A 1 245 ? 9.734 21.969 -8.242 1 96.44 245 ALA A CA 1
ATOM 1837 C C . ALA A 1 245 ? 10.062 22.141 -9.727 1 96.44 245 ALA A C 1
ATOM 1839 O O . ALA A 1 245 ? 11.188 22.5 -10.086 1 96.44 245 ALA A O 1
ATOM 1840 N N . ALA A 1 246 ? 9.086 21.891 -10.562 1 97.88 246 ALA A N 1
ATOM 1841 C CA . ALA A 1 246 ? 9.281 22.031 -12 1 97.88 246 ALA A CA 1
ATOM 1842 C C . ALA A 1 246 ? 8.961 23.453 -12.461 1 97.88 246 ALA A C 1
ATOM 1844 O O . ALA A 1 246 ? 8.211 24.172 -11.805 1 97.88 246 ALA A O 1
ATOM 1845 N N . ALA A 1 247 ? 9.555 23.828 -13.586 1 97.81 247 ALA A N 1
ATOM 1846 C CA . ALA A 1 247 ? 9.203 25.109 -14.219 1 97.81 247 ALA A CA 1
ATOM 1847 C C . ALA A 1 247 ? 7.719 25.156 -14.555 1 97.81 247 ALA A C 1
ATOM 1849 O O . ALA A 1 247 ? 7.117 24.141 -14.914 1 97.81 247 ALA A O 1
ATOM 1850 N N . GLU A 1 248 ? 7.168 26.344 -14.414 1 96.88 248 GLU A N 1
ATOM 1851 C CA . GLU A 1 248 ? 5.73 26.547 -14.594 1 96.88 248 GLU A CA 1
ATOM 1852 C C . GLU A 1 248 ? 5.254 25.953 -15.922 1 96.88 248 GLU A C 1
ATOM 1854 O O . GLU A 1 248 ? 4.195 25.328 -15.977 1 96.88 248 GLU A O 1
ATOM 1859 N N . GLU A 1 249 ? 5.988 26.094 -16.953 1 97.69 249 GLU A N 1
ATOM 1860 C CA . GLU A 1 249 ? 5.578 25.672 -18.297 1 97.69 249 GLU A CA 1
ATOM 1861 C C . GLU A 1 249 ? 5.555 24.156 -18.422 1 97.69 249 GLU A C 1
ATOM 1863 O O . GLU A 1 249 ? 4.984 23.609 -19.359 1 97.69 249 GLU A O 1
ATOM 1868 N N . LYS A 1 250 ? 6.172 23.469 -17.438 1 98.19 250 LYS A N 1
ATOM 1869 C CA . LYS A 1 250 ? 6.27 22.016 -17.516 1 98.19 250 LYS A CA 1
ATOM 1870 C C . LYS A 1 250 ? 5.285 21.344 -16.547 1 98.19 250 LYS A C 1
ATOM 1872 O O . LYS A 1 250 ? 5.086 20.141 -16.609 1 98.19 250 LYS A O 1
ATOM 1877 N N . ARG A 1 251 ? 4.664 22.094 -15.719 1 98.06 251 ARG A N 1
ATOM 1878 C CA . ARG A 1 251 ? 3.893 21.531 -14.609 1 98.06 251 ARG A CA 1
ATOM 1879 C C . ARG A 1 251 ? 2.699 20.734 -15.125 1 98.06 251 ARG A C 1
ATOM 1881 O O . ARG A 1 251 ? 2.391 19.656 -14.594 1 98.06 251 ARG A O 1
ATOM 1888 N N . GLU A 1 252 ? 2.025 21.219 -16.125 1 97.62 252 GLU A N 1
ATOM 1889 C CA . GLU A 1 252 ? 0.896 20.469 -16.672 1 97.62 252 GLU A CA 1
ATOM 1890 C C . GLU A 1 252 ? 1.345 19.125 -17.25 1 97.62 252 GLU A C 1
ATOM 1892 O O . GLU A 1 252 ? 0.665 18.125 -17.094 1 97.62 252 GLU A O 1
ATOM 1897 N N . ALA A 1 253 ? 2.449 19.125 -17.953 1 98.5 253 ALA A N 1
ATOM 1898 C CA . ALA A 1 253 ? 2.986 17.891 -18.516 1 98.5 253 ALA A CA 1
ATOM 1899 C C . ALA A 1 253 ? 3.393 16.906 -17.422 1 98.5 253 ALA A C 1
ATOM 1901 O O . ALA A 1 253 ? 3.23 15.703 -17.562 1 98.5 253 ALA A O 1
ATOM 1902 N N . VAL A 1 254 ? 3.967 17.438 -16.328 1 98.75 254 VAL A N 1
ATOM 1903 C CA . VAL A 1 254 ? 4.352 16.625 -15.188 1 98.75 254 VAL A CA 1
ATOM 1904 C C . VAL A 1 254 ? 3.111 15.969 -14.578 1 98.75 254 VAL A C 1
ATOM 1906 O O . VAL A 1 254 ? 3.105 14.766 -14.297 1 98.75 254 VAL A O 1
ATOM 1909 N N . LEU A 1 255 ? 2.045 16.75 -14.414 1 98.38 255 LEU A N 1
ATOM 1910 C CA . LEU A 1 255 ? 0.802 16.234 -13.852 1 98.38 255 LEU A CA 1
ATOM 1911 C C . LEU A 1 255 ? 0.208 15.148 -14.742 1 98.38 255 LEU A C 1
ATOM 1913 O O . LEU A 1 255 ? -0.281 14.133 -14.25 1 98.38 255 LEU A O 1
ATOM 1917 N N . LYS A 1 256 ? 0.252 15.328 -16.016 1 98.19 256 LYS A N 1
ATOM 1918 C CA . LYS A 1 256 ? -0.252 14.336 -16.969 1 98.19 256 LYS A CA 1
ATOM 1919 C C . LYS A 1 256 ? 0.567 13.047 -16.906 1 98.19 256 LYS A C 1
ATOM 1921 O O . LYS A 1 256 ? 0.013 11.953 -16.984 1 98.19 256 LYS A O 1
ATOM 1926 N N . GLU A 1 257 ? 1.893 13.203 -16.797 1 98.62 257 GLU A N 1
ATOM 1927 C CA . GLU A 1 257 ? 2.781 12.055 -16.688 1 98.62 257 GLU A CA 1
ATOM 1928 C C . GLU A 1 257 ? 2.455 11.219 -15.453 1 98.62 257 GLU A C 1
ATOM 1930 O O . GLU A 1 257 ? 2.465 9.992 -15.508 1 98.62 257 GLU A O 1
ATOM 1935 N N . ILE A 1 258 ? 2.189 11.875 -14.328 1 98.75 258 ILE A N 1
ATOM 1936 C CA . ILE A 1 258 ? 1.846 11.18 -13.094 1 98.75 258 ILE A CA 1
ATOM 1937 C C . ILE A 1 258 ? 0.611 10.305 -13.32 1 98.75 258 ILE A C 1
ATOM 1939 O O . ILE A 1 258 ? 0.604 9.125 -12.969 1 98.75 258 ILE A O 1
ATOM 1943 N N . GLN A 1 259 ? -0.381 10.875 -13.953 1 98.25 259 GLN A N 1
ATOM 1944 C CA . GLN A 1 259 ? -1.616 10.148 -14.219 1 98.25 259 GLN A CA 1
ATOM 1945 C C . GLN A 1 259 ? -1.363 8.953 -15.133 1 98.25 259 GLN A C 1
ATOM 1947 O O . GLN A 1 259 ? -1.865 7.855 -14.883 1 98.25 259 GLN A O 1
ATOM 1952 N N . GLU A 1 260 ? -0.594 9.133 -16.156 1 98 260 GLU A N 1
ATOM 1953 C CA . GLU A 1 260 ? -0.303 8.078 -17.125 1 98 260 GLU A CA 1
ATOM 1954 C C . GLU A 1 260 ? 0.428 6.914 -16.453 1 98 260 GLU A C 1
ATOM 1956 O O . GLU A 1 260 ? 0.159 5.75 -16.766 1 98 260 GLU A O 1
ATOM 1961 N N . LEU A 1 261 ? 1.276 7.227 -15.586 1 98.56 261 LEU A N 1
ATOM 1962 C CA . LEU A 1 261 ? 2.115 6.215 -14.945 1 98.56 261 LEU A CA 1
ATOM 1963 C C . LEU A 1 261 ? 1.29 5.324 -14.023 1 98.56 261 LEU A C 1
ATOM 1965 O O . LEU A 1 261 ? 1.533 4.117 -13.938 1 98.56 261 LEU A O 1
ATOM 1969 N N . ILE A 1 262 ? 0.293 5.918 -13.32 1 98.19 262 ILE A N 1
ATOM 1970 C CA . ILE A 1 262 ? -0.31 5.121 -12.258 1 98.19 262 ILE A CA 1
ATOM 1971 C C . ILE A 1 262 ? -1.652 4.562 -12.727 1 98.19 262 ILE A C 1
ATOM 1973 O O . ILE A 1 262 ? -2.256 3.727 -12.047 1 98.19 262 ILE A O 1
ATOM 1977 N N . GLN A 1 263 ? -2.105 4.922 -13.891 1 95.88 263 GLN A N 1
ATOM 1978 C CA . GLN A 1 263 ? -3.447 4.559 -14.336 1 95.88 263 GLN A CA 1
ATOM 1979 C C . GLN A 1 263 ? -3.652 3.049 -14.297 1 95.88 263 GLN A C 1
ATOM 1981 O O . GLN A 1 263 ? -4.629 2.562 -13.719 1 95.88 263 GLN A O 1
ATOM 1986 N N . SER A 1 264 ? -2.736 2.223 -14.875 1 95.81 264 SER A N 1
ATOM 1987 C CA . SER A 1 264 ? -2.898 0.773 -14.922 1 95.81 264 SER A CA 1
ATOM 1988 C C . SER A 1 264 ? -2.643 0.148 -13.555 1 95.81 264 SER A C 1
ATOM 1990 O O . SER A 1 264 ? -3.102 -0.961 -13.273 1 95.81 264 SER A O 1
ATOM 1992 N N . VAL A 1 265 ? -1.903 0.847 -12.719 1 97.56 265 VAL A N 1
ATOM 1993 C CA . VAL A 1 265 ? -1.498 0.335 -11.414 1 97.56 265 VAL A CA 1
ATOM 1994 C C . VAL A 1 265 ? -2.686 0.372 -10.453 1 97.56 265 VAL A C 1
ATOM 1996 O O . VAL A 1 265 ? -2.836 -0.515 -9.609 1 97.56 265 VAL A O 1
ATOM 1999 N N . ILE A 1 266 ? -3.592 1.363 -10.68 1 98.12 266 ILE A N 1
ATOM 2000 C CA . ILE A 1 266 ? -4.609 1.608 -9.664 1 98.12 266 ILE A CA 1
ATOM 2001 C C . ILE A 1 266 ? -5.977 1.183 -10.188 1 98.12 266 ILE A 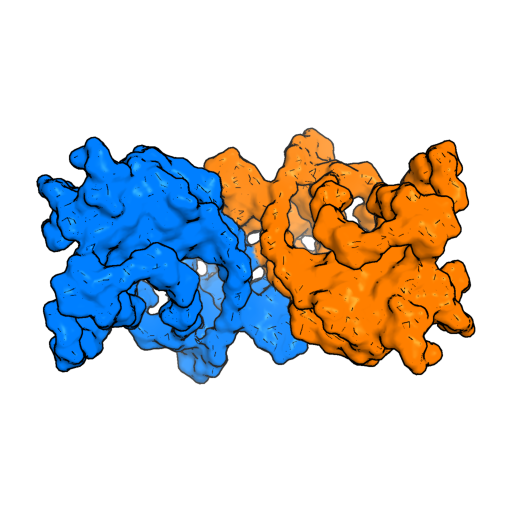C 1
ATOM 2003 O O . ILE A 1 266 ? -6.984 1.318 -9.492 1 98.12 266 ILE A O 1
ATOM 2007 N N . THR A 1 267 ? -6.023 0.7 -11.453 1 97.38 267 THR A N 1
ATOM 2008 C CA . THR A 1 267 ? -7.297 0.312 -12.055 1 97.38 267 THR A CA 1
ATOM 2009 C C . THR A 1 267 ? -7.59 -1.163 -11.789 1 97.38 267 THR A C 1
ATOM 2011 O O . THR A 1 267 ? -6.734 -2.021 -12.008 1 97.38 267 THR A O 1
ATOM 2014 N N . ARG A 1 268 ? -8.75 -1.46 -11.32 1 96.38 268 ARG A N 1
ATOM 2015 C CA . ARG A 1 268 ? -9.172 -2.826 -11.031 1 96.38 268 ARG A CA 1
ATOM 2016 C C . ARG A 1 268 ? -9.914 -3.432 -12.227 1 96.38 268 ARG A C 1
ATOM 2018 O O . ARG A 1 268 ? -10.102 -2.768 -13.242 1 96.38 268 ARG A O 1
ATOM 2025 N N . GLU A 1 269 ? -10.305 -4.668 -12.086 1 94.38 269 GLU A N 1
ATOM 2026 C CA . GLU A 1 269 ? -10.914 -5.426 -13.18 1 94.38 269 GLU A CA 1
ATOM 2027 C C . GLU A 1 269 ? -12.211 -4.777 -13.641 1 94.38 269 GLU A C 1
ATOM 2029 O O . GLU A 1 269 ? -12.562 -4.852 -14.828 1 94.38 269 GLU A O 1
ATOM 2034 N N . ASP A 1 270 ? -12.891 -4.062 -12.781 1 94.5 270 ASP A N 1
ATOM 2035 C CA . ASP A 1 270 ? -14.18 -3.465 -13.125 1 94.5 270 ASP A CA 1
ATOM 2036 C C . ASP A 1 270 ? -14.008 -2.035 -13.625 1 94.5 270 ASP A C 1
ATOM 2038 O O . ASP A 1 270 ? -14.984 -1.329 -13.859 1 94.5 270 ASP A O 1
ATOM 2042 N N . GLY A 1 271 ? -12.773 -1.604 -13.703 1 94.88 271 GLY A N 1
ATOM 2043 C CA . GLY A 1 271 ? -12.484 -0.278 -14.227 1 94.88 271 GLY A CA 1
ATOM 2044 C C . GLY A 1 271 ? -12.367 0.777 -13.141 1 94.88 271 GLY A C 1
ATOM 2045 O O . GLY A 1 271 ? -11.898 1.889 -13.406 1 94.88 271 GLY A O 1
ATOM 2046 N N . SER A 1 272 ? -12.766 0.418 -11.953 1 96.19 272 SER A N 1
ATOM 2047 C CA . SER A 1 272 ? -12.633 1.384 -10.867 1 96.19 272 SER A CA 1
ATOM 2048 C C . SER A 1 272 ? -11.172 1.626 -10.516 1 96.19 272 SER A C 1
ATOM 2050 O O . SER A 1 272 ? -10.32 0.76 -10.742 1 96.19 272 SER A O 1
ATOM 2052 N N . GLN A 1 273 ? -10.914 2.754 -10.023 1 97.12 273 GLN A N 1
ATOM 2053 C CA . GLN A 1 273 ? -9.547 3.131 -9.664 1 97.12 273 GLN A CA 1
ATOM 2054 C C . GLN A 1 273 ? -9.422 3.373 -8.164 1 97.12 273 GLN A C 1
ATOM 2056 O O . GLN A 1 273 ? -10.312 3.975 -7.551 1 97.12 273 GLN A O 1
ATOM 2061 N N . TRP A 1 274 ? -8.406 2.793 -7.637 1 97.94 274 TRP A N 1
ATOM 2062 C CA . TRP A 1 274 ? -8.195 2.857 -6.195 1 97.94 274 TRP A CA 1
ATOM 2063 C C . TRP A 1 274 ? -6.766 3.26 -5.867 1 97.94 274 TRP A C 1
ATOM 2065 O O . TRP A 1 274 ? -5.812 2.697 -6.414 1 97.94 274 TRP A O 1
ATOM 2075 N N . LEU A 1 275 ? -6.578 4.219 -5.012 1 98.06 275 LEU A N 1
ATOM 2076 C CA . LEU A 1 275 ? -5.262 4.637 -4.543 1 98.06 275 LEU A CA 1
ATOM 2077 C C . LEU A 1 275 ? -4.895 3.926 -3.246 1 98.06 275 LEU A C 1
ATOM 2079 O O . LEU A 1 275 ? -5.754 3.693 -2.395 1 98.06 275 LEU A O 1
ATOM 2083 N N . GLY A 1 276 ? -3.596 3.607 -3.135 1 98.06 276 GLY A N 1
ATOM 2084 C CA . GLY A 1 276 ? -3.129 2.809 -2.012 1 98.06 276 GLY A CA 1
ATOM 2085 C C . GLY A 1 276 ? -2.934 3.617 -0.744 1 98.06 276 GLY A C 1
ATOM 2086 O O . GLY A 1 276 ? -1.815 3.727 -0.238 1 98.06 276 GLY A O 1
ATOM 2087 N N . TYR A 1 277 ? -4.012 4.031 -0.116 1 98.19 277 TYR A N 1
ATOM 2088 C CA . TYR A 1 277 ? -3.943 4.809 1.118 1 98.19 277 TYR A CA 1
ATOM 2089 C C . TYR A 1 277 ? -3.559 3.924 2.299 1 98.19 277 TYR A C 1
ATOM 2091 O O . TYR A 1 277 ? -4.117 2.842 2.479 1 98.19 277 TYR A O 1
ATOM 2099 N N . VAL A 1 278 ? -2.584 4.352 3.023 1 98.31 278 VAL A N 1
ATOM 2100 C CA . VAL A 1 278 ? -2.207 3.787 4.316 1 98.31 278 VAL A CA 1
ATOM 2101 C C . VAL A 1 278 ? -2.375 4.84 5.41 1 98.31 278 VAL A C 1
ATOM 2103 O O . VAL A 1 278 ? -1.733 5.895 5.367 1 98.31 278 VAL A O 1
ATOM 2106 N N . ARG A 1 279 ? -3.217 4.516 6.367 1 98.12 279 ARG A N 1
ATOM 2107 C CA . ARG A 1 279 ? -3.457 5.457 7.453 1 98.12 279 ARG A CA 1
ATOM 2108 C C . ARG A 1 279 ? -2.633 5.098 8.688 1 98.12 279 ARG A C 1
ATOM 2110 O O . ARG A 1 279 ? -2.463 3.918 9 1 98.12 279 ARG A O 1
ATOM 2117 N N . LEU A 1 280 ? -2.107 6.086 9.281 1 98.56 280 LEU A N 1
ATOM 2118 C CA . LEU A 1 280 ? -1.456 5.996 10.586 1 98.56 280 LEU A CA 1
ATOM 2119 C C . LEU A 1 280 ? -2.26 6.742 11.648 1 98.56 280 LEU A C 1
ATOM 2121 O O . LEU A 1 280 ? -2.553 7.93 11.484 1 98.56 280 LEU A O 1
ATOM 2125 N N . ARG A 1 281 ? -2.643 6.027 12.68 1 98.31 281 ARG A N 1
ATOM 2126 C CA . ARG A 1 281 ? -3.443 6.605 13.758 1 98.31 281 ARG A CA 1
ATOM 2127 C C . ARG A 1 281 ? -2.773 6.402 15.109 1 98.31 281 ARG A C 1
ATOM 2129 O O . ARG A 1 281 ? -2.059 5.418 15.312 1 98.31 281 ARG A O 1
ATOM 2136 N N . ALA A 1 282 ? -3.084 7.328 16.016 1 98.75 282 ALA A N 1
ATOM 2137 C CA . ALA A 1 282 ? -2.52 7.145 17.344 1 98.75 282 ALA A CA 1
ATOM 2138 C C . ALA A 1 282 ? -3.402 7.789 18.406 1 98.75 282 ALA A C 1
ATOM 2140 O O . ALA A 1 282 ? -4.184 8.695 18.109 1 98.75 282 ALA A O 1
ATOM 2141 N N . ILE A 1 283 ? -3.383 7.223 19.562 1 98.81 283 ILE A N 1
ATOM 2142 C CA . ILE A 1 283 ? -3.826 7.801 20.828 1 98.81 283 ILE A CA 1
ATOM 2143 C C . ILE A 1 283 ? -2.623 8.023 21.734 1 98.81 283 ILE A C 1
ATOM 2145 O O . ILE A 1 283 ? -1.964 7.066 22.156 1 98.81 283 ILE A O 1
ATOM 2149 N N . ALA A 1 284 ? -2.326 9.203 22 1 98.81 284 ALA A N 1
ATOM 2150 C CA . ALA A 1 284 ? -1.205 9.562 22.875 1 98.81 284 ALA A CA 1
ATOM 2151 C C . ALA A 1 284 ? -1.679 10.391 24.062 1 98.81 284 ALA A C 1
ATOM 2153 O O . ALA A 1 284 ? -2.396 11.375 23.906 1 98.81 284 ALA A O 1
ATOM 2154 N N . LYS A 1 285 ? -1.204 10.055 25.266 1 98 285 LYS A N 1
ATOM 2155 C CA . LYS A 1 285 ? -1.7 10.68 26.484 1 98 285 LYS A CA 1
ATOM 2156 C C . LYS A 1 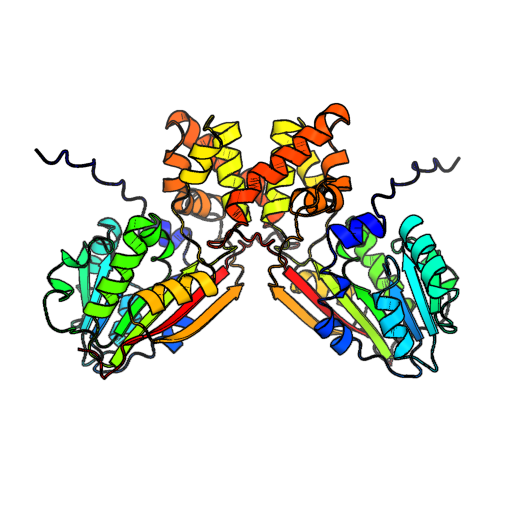285 ? -0.6 11.469 27.188 1 98 285 LYS A C 1
ATOM 2158 O O . LYS A 1 285 ? 0.553 11.039 27.234 1 98 285 LYS A O 1
ATOM 2163 N N . LYS A 1 286 ? -1.03 1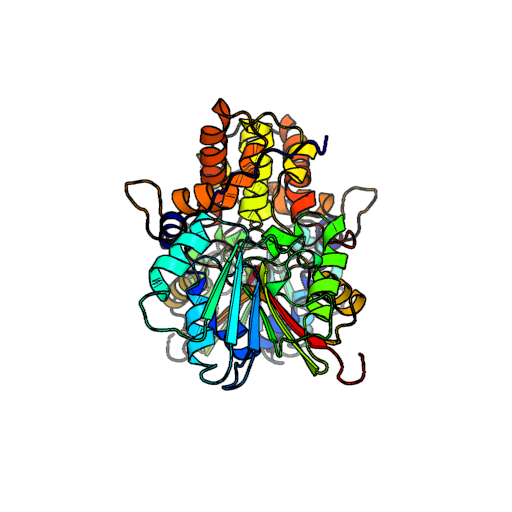2.602 27.641 1 96.12 286 LYS A N 1
ATOM 2164 C CA . LYS A 1 286 ? -0.212 13.328 28.609 1 96.12 286 LYS A CA 1
ATOM 2165 C C . LYS A 1 286 ? -0.446 12.82 30.031 1 96.12 286 LYS A C 1
ATOM 2167 O O . LYS A 1 286 ? -1.567 12.875 30.531 1 96.12 286 LYS A O 1
ATOM 2172 N N . ASN A 1 287 ? 0.652 12.281 30.562 1 86.25 287 ASN A N 1
ATOM 2173 C CA . ASN A 1 287 ? 0.499 11.75 31.906 1 86.25 287 ASN A CA 1
ATOM 2174 C C . ASN A 1 287 ? -0.008 12.812 32.875 1 86.25 287 ASN A C 1
ATOM 2176 O O . ASN A 1 287 ? 0.354 13.984 32.75 1 86.25 287 ASN A O 1
ATOM 2180 N N . SER A 1 288 ? -0.852 12.406 33.812 1 76.19 288 SER A N 1
ATOM 2181 C CA . SER A 1 288 ? -1.494 13.289 34.781 1 76.19 288 SER A CA 1
ATOM 2182 C C . SER A 1 288 ? -0.473 13.906 35.719 1 76.19 288 SER A C 1
ATOM 2184 O O . SER A 1 288 ? -0.714 14.969 36.281 1 76.19 288 SER A O 1
ATOM 2186 N N . ASP A 1 289 ? 0.546 13.242 35.938 1 67.69 289 ASP A N 1
ATOM 2187 C CA . ASP A 1 289 ? 1.498 13.68 36.969 1 67.69 289 ASP A CA 1
ATOM 2188 C C . ASP A 1 289 ? 2.494 14.68 36.375 1 67.69 289 ASP A C 1
ATOM 2190 O O . ASP A 1 289 ? 3.338 15.211 37.125 1 67.69 289 ASP A O 1
ATOM 2194 N N . VAL A 1 290 ? 2.396 14.938 35.188 1 53.88 290 VAL A N 1
ATOM 2195 C CA . VAL A 1 290 ? 3.396 15.805 34.562 1 53.88 290 VAL A CA 1
ATOM 2196 C C . VAL A 1 290 ? 2.795 17.188 34.312 1 53.88 290 VAL A C 1
ATOM 2198 O O . VAL A 1 290 ? 1.725 17.297 33.719 1 53.88 290 VAL A O 1
ATOM 2201 N N . ASP A 1 291 ? 3.291 18.25 35.094 1 51.94 291 ASP A N 1
ATOM 2202 C CA . ASP A 1 291 ? 2.881 19.625 34.844 1 51.94 291 ASP A CA 1
ATOM 2203 C C . ASP A 1 291 ? 3.455 20.141 33.531 1 51.94 291 ASP A C 1
ATOM 2205 O O . ASP A 1 291 ? 4.582 19.797 33.188 1 51.94 291 ASP A O 1
ATOM 2209 N N . MET B 1 1 ? 3.188 -27.594 -38.531 1 21.88 1 MET B N 1
ATOM 2210 C CA . MET B 1 1 ? 4.445 -27.391 -37.812 1 21.88 1 MET B CA 1
ATOM 2211 C C . MET B 1 1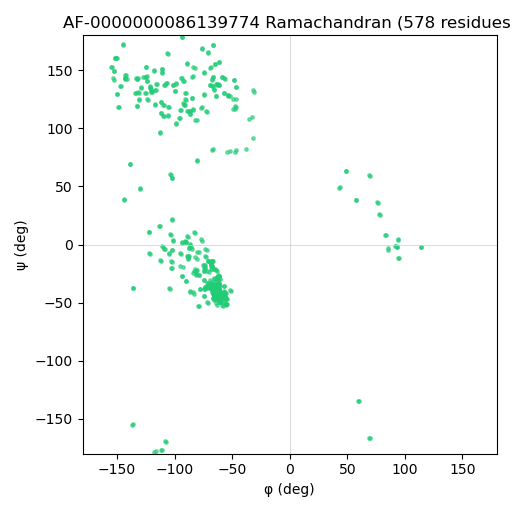 ? 4.262 -26.406 -36.688 1 21.88 1 MET B C 1
ATOM 2213 O O . MET B 1 1 ? 4.051 -25.203 -36.906 1 21.88 1 MET B O 1
ATOM 2217 N N . ALA B 1 2 ? 3.656 -26.828 -35.594 1 35.28 2 ALA B N 1
ATOM 2218 C CA . ALA B 1 2 ? 3.367 -26 -34.438 1 35.28 2 ALA B CA 1
ATOM 2219 C C . ALA B 1 2 ? 4.578 -25.172 -34.031 1 35.28 2 ALA B C 1
ATOM 2221 O O . ALA B 1 2 ? 5.664 -25.703 -33.812 1 35.28 2 ALA B O 1
ATOM 2222 N N . SER B 1 3 ? 4.789 -24.094 -34.688 1 34.69 3 SER B N 1
ATOM 2223 C CA . SER B 1 3 ? 5.844 -23.141 -34.375 1 34.69 3 SER B CA 1
ATOM 2224 C C . SER B 1 3 ? 6.125 -23.094 -32.875 1 34.69 3 SER B C 1
ATOM 2226 O O . SER B 1 3 ? 5.23 -22.797 -32.062 1 34.69 3 SER B O 1
ATOM 2228 N N . SER B 1 4 ? 7.039 -23.844 -32.281 1 37.12 4 SER B N 1
ATOM 2229 C CA . SER B 1 4 ? 7.461 -24.031 -30.891 1 37.12 4 SER B CA 1
ATOM 2230 C C . SER B 1 4 ? 7.84 -22.703 -30.25 1 37.12 4 SER B C 1
ATOM 2232 O O . SER B 1 4 ? 8.711 -21.984 -30.75 1 37.12 4 SER B O 1
ATOM 2234 N N . SER B 1 5 ? 7 -21.906 -29.812 1 43.38 5 SER B N 1
ATOM 2235 C CA . SER B 1 5 ? 7.336 -20.688 -29.094 1 43.38 5 SER B CA 1
ATOM 2236 C C . SER B 1 5 ? 8.562 -20.875 -28.219 1 43.38 5 SER B C 1
ATOM 2238 O O . SER B 1 5 ? 8.719 -21.922 -27.578 1 43.38 5 SER B O 1
ATOM 2240 N N . PRO B 1 6 ? 9.688 -20.297 -28.578 1 47.19 6 PRO B N 1
ATOM 2241 C CA . PRO B 1 6 ? 10.914 -20.438 -27.797 1 47.19 6 PRO B CA 1
ATOM 2242 C C . PRO B 1 6 ? 10.641 -20.578 -26.297 1 47.19 6 PRO B C 1
ATOM 2244 O O . PRO B 1 6 ? 9.633 -20.062 -25.797 1 47.19 6 PRO B O 1
ATOM 2247 N N . PRO B 1 7 ? 11.367 -21.625 -25.766 1 55.12 7 PRO B N 1
ATOM 2248 C CA . PRO B 1 7 ? 11.172 -21.906 -24.344 1 55.12 7 PRO B CA 1
ATOM 2249 C C . PRO B 1 7 ? 11.281 -20.656 -23.469 1 55.12 7 PRO B C 1
ATOM 2251 O O . PRO B 1 7 ? 12.094 -19.766 -23.75 1 55.12 7 PRO B O 1
ATOM 2254 N N . ARG B 1 8 ? 10.219 -20.219 -22.75 1 64.31 8 ARG B N 1
ATOM 2255 C CA . ARG B 1 8 ? 10.211 -19.094 -21.828 1 64.31 8 ARG B CA 1
ATOM 2256 C C . ARG B 1 8 ? 11.398 -19.156 -20.875 1 64.31 8 ARG B C 1
ATOM 2258 O O . ARG B 1 8 ? 11.719 -20.219 -20.328 1 64.31 8 ARG B O 1
ATOM 2265 N N . LYS B 1 9 ? 12.266 -18.109 -20.922 1 74.06 9 LYS B N 1
ATOM 2266 C CA . LYS B 1 9 ? 13.414 -17.984 -20.031 1 74.06 9 LYS B CA 1
ATOM 2267 C C . LYS B 1 9 ? 13.016 -18.203 -18.578 1 74.06 9 LYS B C 1
ATOM 2269 O O . LYS B 1 9 ? 12 -17.672 -18.125 1 74.06 9 LYS B O 1
ATOM 2274 N N . ASP B 1 10 ? 13.703 -19.156 -17.922 1 85.44 10 ASP B N 1
ATOM 2275 C CA . ASP B 1 10 ? 13.516 -19.422 -16.5 1 85.44 10 ASP B CA 1
ATOM 2276 C C . ASP B 1 10 ? 14.297 -18.422 -15.656 1 85.44 10 ASP B C 1
ATOM 2278 O O . ASP B 1 10 ? 15.523 -18.531 -15.523 1 85.44 10 ASP B O 1
ATOM 2282 N N . HIS B 1 11 ? 13.703 -17.531 -15.047 1 83.12 11 HIS B N 1
ATOM 2283 C CA . HIS B 1 11 ? 14.359 -16.469 -14.289 1 83.12 11 HIS B CA 1
ATOM 2284 C C . HIS B 1 11 ? 14.555 -16.875 -12.836 1 83.12 11 HIS B C 1
ATOM 2286 O O . HIS B 1 11 ? 15.141 -16.109 -12.055 1 83.12 11 HIS B O 1
ATOM 2292 N N . TRP B 1 12 ? 14.18 -18.078 -12.461 1 85.19 12 TRP B N 1
ATOM 2293 C CA . TRP B 1 12 ? 14.125 -18.438 -11.047 1 85.19 12 TRP B CA 1
ATOM 2294 C C . TRP B 1 12 ? 15.25 -19.406 -10.688 1 85.19 12 TRP B C 1
ATOM 2296 O O . TRP B 1 12 ? 15.594 -20.281 -11.477 1 85.19 12 TRP B O 1
ATOM 2306 N N . SER B 1 13 ? 15.828 -19.172 -9.617 1 85.06 13 SER B N 1
ATOM 2307 C CA . SER B 1 13 ? 16.75 -20.094 -8.977 1 85.06 13 SER B CA 1
ATOM 2308 C C . SER B 1 13 ? 16.594 -20.047 -7.457 1 85.06 13 SER B C 1
ATOM 2310 O O . SER B 1 13 ? 16.297 -19 -6.887 1 85.06 13 SER B O 1
ATOM 2312 N N . SER B 1 14 ? 16.781 -21.203 -6.871 1 85.25 14 SER B N 1
ATOM 2313 C CA . SER B 1 14 ? 16.656 -21.281 -5.418 1 85.25 14 SER B CA 1
ATOM 2314 C C . SER B 1 14 ? 17.609 -20.312 -4.734 1 85.25 14 SER B C 1
ATOM 2316 O O . SER B 1 14 ? 17.266 -19.703 -3.719 1 85.25 14 SER B O 1
ATOM 2318 N N . GLN B 1 15 ? 18.766 -20.234 -5.242 1 82.81 15 GLN B N 1
ATOM 2319 C CA . GLN B 1 15 ? 19.781 -19.359 -4.664 1 82.81 15 GLN B CA 1
ATOM 2320 C C . GLN B 1 15 ? 19.344 -17.906 -4.738 1 82.81 15 GLN B C 1
ATOM 2322 O O . GLN B 1 15 ? 19.391 -17.188 -3.738 1 82.81 15 GLN B O 1
ATOM 2327 N N . ALA B 1 16 ? 18.953 -17.453 -5.902 1 81.31 16 ALA B N 1
ATOM 2328 C CA . ALA B 1 16 ? 18.5 -16.078 -6.078 1 81.31 16 ALA B CA 1
ATOM 2329 C C . ALA B 1 16 ? 17.281 -15.781 -5.223 1 81.31 16 ALA B C 1
ATOM 2331 O O . ALA B 1 16 ? 17.188 -14.711 -4.609 1 81.31 16 ALA B O 1
ATOM 2332 N N . TYR B 1 17 ? 16.438 -16.719 -5.203 1 84.81 17 TYR B N 1
ATOM 2333 C CA . TYR B 1 17 ? 15.195 -16.578 -4.461 1 84.81 17 TYR B CA 1
ATOM 2334 C C . TYR B 1 17 ? 15.461 -16.484 -2.961 1 84.81 17 TYR B C 1
ATOM 2336 O O . TYR B 1 17 ? 14.891 -15.625 -2.275 1 84.81 17 TYR B O 1
ATOM 2344 N N . SER B 1 18 ? 16.281 -17.328 -2.465 1 83.94 18 SER B N 1
ATOM 2345 C CA . SER B 1 18 ? 16.641 -17.312 -1.052 1 83.94 18 SER B CA 1
ATOM 2346 C C . SER B 1 18 ? 17.328 -16 -0.67 1 83.94 18 SER B C 1
ATOM 2348 O O . SER B 1 18 ? 17.125 -15.484 0.431 1 83.94 18 SER B O 1
ATOM 2350 N N . SER B 1 19 ? 18.047 -15.445 -1.503 1 80.62 19 SER B N 1
ATOM 2351 C CA . SER B 1 19 ? 18.797 -14.219 -1.234 1 80.62 19 SER B CA 1
ATOM 2352 C C . SER B 1 19 ? 17.875 -13 -1.292 1 80.62 19 SER B C 1
ATOM 2354 O O . SER B 1 19 ? 17.984 -12.086 -0.465 1 80.62 19 SER B O 1
ATOM 2356 N N . ALA B 1 20 ? 16.969 -13.008 -2.207 1 83.38 20 ALA B N 1
ATOM 2357 C CA . ALA B 1 20 ? 16.219 -11.789 -2.504 1 83.38 20 ALA B CA 1
ATOM 2358 C C . ALA B 1 20 ? 14.828 -11.844 -1.887 1 83.38 20 ALA B C 1
ATOM 2360 O O . ALA B 1 20 ? 14.211 -10.805 -1.641 1 83.38 20 ALA B O 1
ATOM 2361 N N . ALA B 1 21 ? 14.375 -13.062 -1.584 1 83.06 21 ALA B N 1
ATOM 2362 C CA . ALA B 1 21 ? 12.961 -13.203 -1.241 1 83.06 21 ALA B CA 1
ATOM 2363 C C . ALA B 1 21 ? 12.766 -14.258 -0.157 1 83.06 21 ALA B C 1
ATOM 2365 O O . ALA B 1 21 ? 11.789 -15.008 -0.19 1 83.06 21 ALA B O 1
ATOM 2366 N N . SER B 1 22 ? 13.672 -14.273 0.789 1 78.62 22 SER B N 1
ATOM 2367 C CA . SER B 1 22 ? 13.633 -15.297 1.834 1 78.62 22 SER B CA 1
ATOM 2368 C C . SER B 1 22 ? 12.422 -15.117 2.74 1 78.62 22 SER B C 1
ATOM 2370 O O . SER B 1 22 ? 12.07 -16.016 3.504 1 78.62 22 SER B O 1
ATOM 2372 N N . PHE B 1 23 ? 11.797 -14.023 2.676 1 80 23 PHE B N 1
ATOM 2373 C CA . PHE B 1 23 ? 10.648 -13.742 3.527 1 80 23 PHE B CA 1
ATOM 2374 C C . PHE B 1 23 ? 9.422 -14.523 3.061 1 80 23 PHE B C 1
ATOM 2376 O O . PHE B 1 23 ? 8.516 -14.797 3.848 1 80 23 PHE B O 1
ATOM 2383 N N . VAL B 1 24 ? 9.336 -14.969 1.878 1 80.81 24 VAL B N 1
ATOM 2384 C CA . VAL B 1 24 ? 8.141 -15.547 1.269 1 80.81 24 VAL B CA 1
ATOM 2385 C C . VAL B 1 24 ? 7.785 -16.859 1.973 1 80.81 24 VAL B C 1
ATOM 2387 O O . VAL B 1 24 ? 6.664 -17.031 2.453 1 80.81 24 VAL B O 1
ATOM 2390 N N . PRO B 1 25 ? 8.734 -17.766 2.215 1 77.44 25 PRO B N 1
ATOM 2391 C CA . PRO B 1 25 ? 8.359 -19 2.904 1 77.44 25 PRO B CA 1
ATOM 2392 C C . PRO B 1 25 ? 8.211 -18.812 4.414 1 77.44 25 PRO B C 1
ATOM 2394 O O . PRO B 1 25 ? 7.719 -19.703 5.105 1 77.44 25 PRO B O 1
ATOM 2397 N N . LYS B 1 26 ? 8.555 -17.656 4.891 1 78.94 26 LYS B N 1
ATOM 2398 C CA . LYS B 1 26 ? 8.516 -17.422 6.332 1 78.94 26 LYS B CA 1
ATOM 2399 C C . LYS B 1 26 ? 7.18 -16.812 6.75 1 78.94 26 LYS B C 1
ATOM 2401 O O . LYS B 1 26 ? 6.715 -17.031 7.867 1 78.94 26 LYS B O 1
ATOM 2406 N N . LEU B 1 27 ? 6.625 -16.141 5.84 1 83.38 27 LEU B N 1
ATOM 2407 C CA . LEU B 1 27 ? 5.398 -15.43 6.184 1 83.38 27 LEU B CA 1
ATOM 2408 C C . LEU B 1 27 ? 4.172 -16.172 5.668 1 83.38 27 LEU B C 1
ATOM 2410 O O . LEU B 1 27 ? 3.355 -15.602 4.941 1 83.38 27 LEU B O 1
ATOM 2414 N N . THR B 1 28 ? 4.07 -17.484 6.129 1 88.5 28 THR B N 1
ATOM 2415 C CA . THR B 1 28 ? 3.031 -18.328 5.547 1 88.5 28 THR B CA 1
ATOM 2416 C C . THR B 1 28 ? 2.096 -18.859 6.633 1 88.5 28 THR B C 1
ATOM 2418 O O . THR B 1 28 ? 1.257 -19.719 6.367 1 88.5 28 THR B O 1
ATOM 2421 N N . ALA B 1 29 ? 2.182 -18.359 7.809 1 88 29 ALA B N 1
ATOM 2422 C CA . ALA B 1 29 ? 1.422 -18.906 8.93 1 88 29 ALA B CA 1
ATOM 2423 C C . ALA B 1 29 ? -0.078 -18.844 8.656 1 88 29 ALA B C 1
ATOM 2425 O O . ALA B 1 29 ? -0.791 -19.844 8.852 1 88 29 ALA B O 1
ATOM 2426 N N . THR B 1 30 ? -0.514 -17.75 8.188 1 94.56 30 THR B N 1
ATOM 2427 C CA . THR B 1 30 ? -1.946 -17.562 7.984 1 94.56 30 THR B CA 1
ATOM 2428 C C . THR B 1 30 ? -2.471 -18.5 6.898 1 94.56 30 THR B C 1
ATOM 2430 O O . THR B 1 30 ? -3.471 -19.188 7.102 1 94.56 30 THR B O 1
ATOM 2433 N N . VAL B 1 31 ? -1.801 -18.578 5.781 1 96.81 31 VAL B N 1
ATOM 2434 C CA . VAL B 1 31 ? -2.316 -19.375 4.672 1 96.81 31 VAL B CA 1
ATOM 2435 C C . VAL B 1 31 ? -2.217 -20.859 5.008 1 96.81 31 VAL B C 1
ATOM 2437 O O . VAL B 1 31 ? -3.078 -21.656 4.613 1 96.81 31 VAL B O 1
ATOM 2440 N N . LEU B 1 32 ? -1.221 -21.266 5.746 1 96.81 32 LEU B N 1
ATOM 2441 C CA . LEU B 1 32 ? -1.112 -22.656 6.176 1 96.81 32 LEU B CA 1
ATOM 2442 C C . LEU B 1 32 ? -2.227 -23.016 7.156 1 96.81 32 LEU B C 1
ATOM 2444 O O . LEU B 1 32 ? -2.725 -24.141 7.156 1 96.81 32 LEU B O 1
ATOM 2448 N N . SER B 1 33 ? -2.527 -22.016 7.984 1 96.75 33 SER B N 1
ATOM 2449 C CA . SER B 1 33 ? -3.648 -22.234 8.891 1 96.75 33 SER B CA 1
ATOM 2450 C C . SER B 1 33 ? -4.957 -22.406 8.125 1 96.75 33 SER B C 1
ATOM 2452 O O . SER B 1 33 ? -5.812 -23.188 8.516 1 96.75 33 SER B O 1
ATOM 2454 N N . TYR B 1 34 ? -5.113 -21.672 7.062 1 97.56 34 TYR B N 1
ATOM 2455 C CA . TYR B 1 34 ? -6.277 -21.828 6.203 1 97.56 34 TYR B CA 1
ATOM 2456 C C . TYR B 1 34 ? -6.297 -23.219 5.562 1 97.56 34 TYR B C 1
ATOM 2458 O O . TYR B 1 34 ? -7.352 -23.844 5.457 1 97.56 34 TYR B O 1
ATOM 2466 N N . LEU B 1 35 ? -5.125 -23.641 5.137 1 98.25 35 LEU B N 1
ATOM 2467 C CA . LEU B 1 35 ? -5.016 -24.953 4.488 1 98.25 35 LEU B CA 1
ATOM 2468 C C . LEU B 1 35 ? -5.352 -26.062 5.469 1 98.25 35 LEU B C 1
ATOM 2470 O O . LEU B 1 35 ? -6 -27.047 5.098 1 98.25 35 LEU B O 1
ATOM 2474 N N . ASP B 1 36 ? -4.828 -25.953 6.691 1 97.56 36 ASP B N 1
ATOM 2475 C CA . ASP B 1 36 ? -5.09 -26.922 7.762 1 97.56 36 ASP B CA 1
ATOM 2476 C C . ASP B 1 36 ? -4.891 -28.344 7.273 1 97.56 36 ASP B C 1
ATOM 2478 O O . ASP B 1 36 ? -5.82 -29.156 7.316 1 97.56 36 ASP B O 1
ATOM 2482 N N . PRO B 1 37 ? -3.691 -28.672 6.898 1 97.62 37 PRO B N 1
ATOM 2483 C CA . PRO B 1 37 ? -3.461 -30.031 6.398 1 97.62 37 PRO B CA 1
ATOM 2484 C C . PRO B 1 37 ? -3.76 -31.109 7.438 1 97.62 37 PRO B C 1
ATOM 2486 O O . PRO B 1 37 ? -3.455 -30.922 8.617 1 97.62 37 PRO B O 1
ATOM 2489 N N . GLN B 1 38 ? -4.41 -32.125 6.926 1 97.38 38 GLN B N 1
ATOM 2490 C CA . GLN B 1 38 ? -4.695 -33.281 7.754 1 97.38 38 GLN B CA 1
ATOM 2491 C C . GLN B 1 38 ? -3.801 -34.469 7.375 1 97.38 38 GLN B C 1
ATOM 2493 O O . GLN B 1 38 ? -3.273 -34.531 6.266 1 97.38 38 GLN B O 1
ATOM 2498 N N . LYS B 1 39 ? -3.732 -35.438 8.203 1 96.56 39 LYS B N 1
ATOM 2499 C CA . LYS B 1 39 ? -2.801 -36.531 8.07 1 96.56 39 LYS B CA 1
ATOM 2500 C C . LYS B 1 39 ? -3.035 -37.312 6.777 1 96.56 39 LYS B C 1
ATOM 2502 O O . LYS B 1 39 ? -2.086 -37.781 6.145 1 96.56 39 LYS B O 1
ATOM 2507 N N . SER B 1 40 ? -4.25 -37.406 6.414 1 97.38 40 SER B N 1
ATOM 2508 C CA . SER B 1 40 ? -4.574 -38.281 5.297 1 97.38 40 SER B CA 1
ATOM 2509 C C . SER B 1 40 ? -4.789 -37.5 4.012 1 97.38 40 SER B C 1
ATOM 2511 O O . SER B 1 40 ? -5.145 -38.062 2.979 1 97.38 40 SER B O 1
ATOM 2513 N N . ASP B 1 41 ? -4.598 -36.188 4.066 1 97.81 41 ASP B N 1
ATOM 2514 C CA . ASP B 1 41 ? -4.883 -35.344 2.908 1 97.81 41 ASP B CA 1
ATOM 2515 C C . ASP B 1 41 ? -3.932 -35.656 1.754 1 97.81 41 ASP B C 1
ATOM 2517 O O . ASP B 1 41 ? -2.73 -35.844 1.965 1 97.81 41 ASP B O 1
ATOM 2521 N N . ASN B 1 42 ? -4.492 -35.781 0.584 1 97.19 42 ASN B N 1
ATOM 2522 C CA . ASN B 1 42 ? -3.738 -35.625 -0.654 1 97.19 42 ASN B CA 1
ATOM 2523 C C . ASN B 1 42 ? -3.809 -34.156 -1.157 1 97.19 42 ASN B C 1
ATOM 2525 O O . ASN B 1 42 ? -4.895 -33.656 -1.432 1 97.19 42 ASN B O 1
ATOM 2529 N N . ILE B 1 43 ? -2.615 -33.562 -1.302 1 98 43 ILE B N 1
ATOM 2530 C CA . ILE B 1 43 ? -2.609 -32.125 -1.558 1 98 43 ILE B CA 1
ATOM 2531 C C . ILE B 1 43 ? -1.803 -31.828 -2.82 1 98 43 ILE B C 1
ATOM 2533 O O . ILE B 1 43 ? -0.708 -32.375 -3.006 1 98 43 ILE B O 1
ATOM 2537 N N . LEU B 1 44 ? -2.414 -31.047 -3.701 1 97.69 44 LEU B N 1
ATOM 2538 C CA . LEU B 1 44 ? -1.739 -30.516 -4.879 1 97.69 44 LEU B CA 1
ATOM 2539 C C . LEU B 1 44 ? -1.189 -29.125 -4.609 1 97.69 44 LEU B C 1
ATOM 2541 O O . LEU B 1 44 ? -1.95 -28.188 -4.32 1 97.69 44 LEU B O 1
ATOM 2545 N N . ASP B 1 45 ? 0.15 -28.938 -4.641 1 98.19 45 ASP B N 1
ATOM 2546 C CA . ASP B 1 45 ? 0.814 -27.656 -4.457 1 98.19 45 ASP B CA 1
ATOM 2547 C C . ASP B 1 45 ? 1.201 -27.031 -5.801 1 98.19 45 ASP B C 1
ATOM 2549 O O . ASP B 1 45 ? 2.182 -27.453 -6.422 1 98.19 45 ASP B O 1
ATOM 2553 N N . ILE B 1 46 ? 0.441 -26.031 -6.215 1 98.19 46 ILE B N 1
ATOM 2554 C CA . ILE B 1 46 ? 0.604 -25.406 -7.523 1 98.19 46 ILE B CA 1
ATOM 2555 C C . ILE B 1 46 ? 1.574 -24.234 -7.41 1 98.19 46 ILE B C 1
ATOM 2557 O O . ILE B 1 46 ? 1.301 -23.266 -6.707 1 98.19 46 ILE B O 1
ATOM 2561 N N . GLY B 1 47 ? 2.609 -24.234 -8.203 1 97.69 47 GLY B N 1
ATOM 2562 C CA . GLY B 1 47 ? 3.684 -23.266 -8.031 1 97.69 47 GLY B CA 1
ATOM 2563 C C . GLY B 1 47 ? 4.504 -23.5 -6.777 1 97.69 47 GLY B C 1
ATOM 2564 O O . GLY B 1 47 ? 4.688 -22.594 -5.969 1 97.69 47 GLY B O 1
ATOM 2565 N N . CYS B 1 48 ? 5.09 -24.672 -6.68 1 96.94 48 CYS B N 1
ATOM 2566 C CA . CYS B 1 48 ? 5.672 -25.141 -5.422 1 96.94 48 CYS B CA 1
ATOM 2567 C C . CYS B 1 48 ? 7.059 -24.531 -5.211 1 96.94 48 CYS B C 1
ATOM 2569 O O . CYS B 1 48 ? 7.613 -24.625 -4.113 1 96.94 48 CYS B O 1
ATOM 2571 N N . GLY B 1 49 ? 7.645 -23.906 -6.242 1 95.25 49 GLY B N 1
ATOM 2572 C CA . GLY B 1 49 ? 9 -23.391 -6.121 1 95.25 49 GLY B CA 1
ATOM 2573 C C . GLY B 1 49 ? 10.016 -24.469 -5.805 1 95.25 49 GLY B C 1
ATOM 2574 O O . GLY B 1 49 ? 10.023 -25.531 -6.438 1 95.25 49 GLY B O 1
ATOM 2575 N N . ASP B 1 50 ? 10.859 -24.141 -4.863 1 92.44 50 ASP B N 1
ATOM 2576 C CA . ASP B 1 50 ? 11.914 -25.094 -4.551 1 92.44 50 ASP B CA 1
ATOM 2577 C C . ASP B 1 50 ? 11.453 -26.094 -3.488 1 92.44 50 ASP B C 1
ATOM 2579 O O . ASP B 1 50 ? 12.266 -26.812 -2.916 1 92.44 50 ASP B O 1
ATOM 2583 N N . GLY B 1 51 ? 10.219 -26.047 -3.117 1 92.81 51 GLY B N 1
ATOM 2584 C CA . GLY B 1 51 ? 9.594 -27.141 -2.375 1 92.81 51 GLY B CA 1
ATOM 2585 C C . GLY B 1 51 ? 9.633 -26.938 -0.873 1 92.81 51 GLY B C 1
ATOM 2586 O O . GLY B 1 51 ? 9.156 -27.781 -0.114 1 92.81 51 GLY B O 1
ATOM 2587 N N . GLU B 1 52 ? 10.133 -25.781 -0.38 1 91 52 GLU B N 1
ATOM 2588 C CA . GLU B 1 52 ? 10.266 -25.562 1.057 1 91 52 GLU B CA 1
ATOM 2589 C C . GLU B 1 52 ? 8.914 -25.641 1.758 1 91 52 GLU B C 1
ATOM 2591 O O . GLU B 1 52 ? 8.766 -26.344 2.754 1 91 52 GLU B O 1
ATOM 2596 N N . LEU B 1 53 ? 7.992 -24.969 1.25 1 92.56 53 LEU B N 1
ATOM 2597 C CA . LEU B 1 53 ? 6.668 -24.953 1.863 1 92.56 53 LEU B CA 1
ATOM 2598 C C . LEU B 1 53 ? 5.961 -26.297 1.632 1 92.56 53 LEU B C 1
ATOM 2600 O O . LEU B 1 53 ? 5.219 -26.766 2.498 1 92.56 53 LEU B O 1
ATOM 2604 N N . THR B 1 54 ? 6.133 -26.875 0.508 1 94.56 54 THR B N 1
ATOM 2605 C CA . THR B 1 54 ? 5.582 -28.203 0.201 1 94.56 54 THR B CA 1
ATOM 2606 C C . THR B 1 54 ? 6.035 -29.234 1.229 1 94.56 54 THR B C 1
ATOM 2608 O O . THR B 1 54 ? 5.242 -30.062 1.677 1 94.56 54 THR B O 1
ATOM 2611 N N . ALA B 1 55 ? 7.258 -29.141 1.581 1 92.19 55 ALA B N 1
ATOM 2612 C CA . ALA B 1 55 ? 7.812 -30.078 2.564 1 92.19 55 ALA B CA 1
ATOM 2613 C C . ALA B 1 55 ? 7.148 -29.891 3.926 1 92.19 55 ALA B C 1
ATOM 2615 O O . ALA B 1 55 ? 6.875 -30.875 4.625 1 92.19 55 ALA B O 1
ATOM 2616 N N . LYS B 1 56 ? 6.957 -28.672 4.266 1 91.44 56 LYS B N 1
ATOM 2617 C CA . LYS B 1 56 ? 6.262 -28.391 5.516 1 91.44 56 LYS B CA 1
ATOM 2618 C C . LYS B 1 56 ? 4.852 -28.984 5.504 1 91.44 56 LYS B C 1
ATOM 2620 O O . LYS B 1 56 ? 4.398 -29.547 6.5 1 91.44 56 LYS B O 1
ATOM 2625 N N . ILE B 1 57 ? 4.164 -28.859 4.434 1 94.94 57 ILE B N 1
ATOM 2626 C CA . ILE B 1 57 ? 2.816 -29.391 4.277 1 94.94 57 ILE B CA 1
ATOM 2627 C C . ILE B 1 57 ? 2.852 -30.922 4.336 1 94.94 57 ILE B C 1
ATOM 2629 O O . ILE B 1 57 ? 2.033 -31.547 5.02 1 94.94 57 ILE B O 1
ATOM 2633 N N . ALA B 1 58 ? 3.799 -31.547 3.713 1 94 58 ALA B N 1
ATOM 2634 C CA . ALA B 1 58 ? 3.92 -33 3.629 1 94 58 ALA B CA 1
ATOM 2635 C C . ALA B 1 58 ? 4.145 -33.594 5.008 1 94 58 ALA B C 1
ATOM 2637 O O . ALA B 1 58 ? 3.676 -34.719 5.289 1 94 58 ALA B O 1
ATOM 2638 N N . THR B 1 59 ? 4.867 -32.844 5.816 1 92.31 59 THR B N 1
ATOM 2639 C CA . THR B 1 59 ? 5.113 -33.312 7.172 1 92.31 59 THR B CA 1
ATOM 2640 C C . THR B 1 59 ? 3.807 -33.469 7.945 1 92.31 59 THR B C 1
ATOM 2642 O O . THR B 1 59 ? 3.66 -34.375 8.766 1 92.31 59 THR B O 1
ATOM 2645 N N . ALA B 1 60 ? 2.904 -32.625 7.617 1 93.12 60 ALA B N 1
ATOM 2646 C CA . ALA B 1 60 ? 1.61 -32.656 8.297 1 93.12 60 ALA B CA 1
ATOM 2647 C C . ALA B 1 60 ? 0.703 -33.75 7.699 1 93.12 60 ALA B C 1
ATOM 2649 O O . ALA B 1 60 ? -0.244 -34.188 8.352 1 93.12 60 ALA B O 1
ATOM 2650 N N . CYS B 1 61 ? 0.968 -34.156 6.484 1 94.38 61 CYS B N 1
ATOM 2651 C CA . CYS B 1 61 ? 0.156 -35.125 5.77 1 94.38 61 CYS B CA 1
ATOM 2652 C C . CYS B 1 61 ? 0.836 -36.5 5.758 1 94.38 61 CYS B C 1
ATOM 2654 O O . CYS B 1 61 ? 1.004 -37.094 4.699 1 94.38 61 CYS B O 1
ATOM 2656 N N . SER B 1 62 ? 1.084 -37.062 6.902 1 91.56 62 SER B N 1
ATOM 2657 C CA . SER B 1 62 ? 1.943 -38.25 7.031 1 91.56 62 SER B CA 1
ATOM 2658 C C . SER B 1 62 ? 1.301 -39.469 6.402 1 91.56 62 SER B C 1
ATOM 2660 O O . SER B 1 62 ? 1.994 -40.406 6.043 1 91.56 62 SER B O 1
ATOM 2662 N N . GLU B 1 63 ? 0.008 -39.5 6.219 1 95 63 GLU B N 1
ATOM 2663 C CA . GLU B 1 63 ? -0.686 -40.656 5.637 1 95 63 GLU B CA 1
ATOM 2664 C C . GLU B 1 63 ? -1.189 -40.344 4.23 1 95 63 GLU B C 1
ATOM 2666 O O . GLU B 1 63 ? -1.792 -41.188 3.574 1 95 63 GLU B O 1
ATOM 2671 N N . GLY B 1 64 ? -0.984 -39.125 3.854 1 95.25 64 GLY B N 1
ATOM 2672 C CA . GLY B 1 64 ? -1.381 -38.688 2.525 1 95.25 64 GLY B CA 1
ATOM 2673 C C . GLY B 1 64 ? -0.204 -38.469 1.595 1 95.25 64 GLY B C 1
ATOM 2674 O O . GLY B 1 64 ? 0.897 -38.969 1.85 1 95.25 64 GLY B O 1
ATOM 2675 N N . GLN B 1 65 ? -0.515 -37.875 0.46 1 94.38 65 GLN B N 1
ATOM 2676 C CA . GLN B 1 65 ? 0.482 -37.531 -0.554 1 94.38 65 GLN B CA 1
ATOM 2677 C C . GLN B 1 65 ? 0.417 -36.062 -0.932 1 94.38 65 GLN B C 1
ATOM 2679 O O . GLN B 1 65 ? -0.665 -35.469 -0.965 1 94.38 65 GLN B O 1
ATOM 2684 N N . VAL B 1 66 ? 1.611 -35.531 -1.189 1 96.12 66 VAL B N 1
ATOM 2685 C CA . VAL B 1 66 ? 1.692 -34.156 -1.643 1 96.12 66 VAL B CA 1
ATOM 2686 C C . VAL B 1 66 ? 2.434 -34.094 -2.977 1 96.12 66 VAL B C 1
ATOM 2688 O O . VAL B 1 66 ? 3.529 -34.625 -3.113 1 96.12 66 VAL B O 1
ATOM 2691 N N . LEU B 1 67 ? 1.8 -33.5 -3.947 1 95.81 67 LEU B N 1
ATOM 2692 C CA . LEU B 1 67 ? 2.424 -33.25 -5.246 1 95.81 67 LEU B CA 1
ATOM 2693 C C . LEU B 1 67 ? 2.686 -31.781 -5.465 1 95.81 67 LEU B C 1
ATOM 2695 O O . LEU B 1 67 ? 1.756 -30.969 -5.43 1 95.81 67 LEU B O 1
ATOM 2699 N N . GLY B 1 68 ? 3.953 -31.438 -5.66 1 97 68 GLY B N 1
ATOM 2700 C CA . GLY B 1 68 ? 4.32 -30.094 -6.062 1 97 68 GLY B CA 1
ATOM 2701 C C . GLY B 1 68 ? 4.59 -29.969 -7.551 1 97 68 GLY B C 1
ATOM 2702 O O . GLY B 1 68 ? 5.316 -30.781 -8.125 1 97 68 GLY B O 1
ATOM 2703 N N . ILE B 1 69 ? 3.971 -28.938 -8.133 1 96.62 69 ILE B N 1
ATOM 2704 C CA . ILE B 1 69 ? 4.254 -28.688 -9.539 1 96.62 69 ILE B CA 1
ATOM 2705 C C . ILE B 1 69 ? 4.746 -27.266 -9.727 1 96.62 69 ILE B C 1
ATOM 2707 O O . ILE B 1 69 ? 4.309 -26.344 -9.016 1 96.62 69 ILE B O 1
ATOM 2711 N N . ASP B 1 70 ? 5.633 -27.062 -10.625 1 97.25 70 ASP B N 1
ATOM 2712 C CA . ASP B 1 70 ? 6.164 -25.75 -10.992 1 97.25 70 ASP B CA 1
ATOM 2713 C C . ASP B 1 70 ? 6.695 -25.75 -12.422 1 97.25 70 ASP B C 1
ATOM 2715 O O . ASP B 1 70 ? 7.125 -26.781 -12.93 1 97.25 70 ASP B O 1
ATOM 2719 N N . ALA B 1 71 ? 6.668 -24.594 -13.031 1 95.56 71 ALA B N 1
ATOM 2720 C CA . ALA B 1 71 ? 7.105 -24.484 -14.422 1 95.56 71 ALA B CA 1
ATOM 2721 C C . ALA B 1 71 ? 8.609 -24.234 -14.516 1 95.56 71 ALA B C 1
ATOM 2723 O O . ALA B 1 71 ? 9.195 -24.328 -15.594 1 95.56 71 ALA B O 1
ATOM 2724 N N . SER B 1 72 ? 9.258 -23.969 -13.438 1 95.44 72 SER B N 1
ATOM 2725 C CA . SER B 1 72 ? 10.695 -23.734 -13.406 1 95.44 72 SER B CA 1
ATOM 2726 C C . SER B 1 72 ? 11.469 -25.031 -13.211 1 95.44 72 SER B C 1
ATOM 2728 O O . SER B 1 72 ? 11.422 -25.625 -12.141 1 95.44 72 SER B O 1
ATOM 2730 N N . LYS B 1 73 ? 12.219 -25.375 -14.203 1 95.62 73 LYS B N 1
ATOM 2731 C CA . LYS B 1 73 ? 13.062 -26.547 -14.086 1 95.62 73 LYS B CA 1
ATOM 2732 C C . LYS B 1 73 ? 14.094 -26.391 -12.977 1 95.62 73 LYS B C 1
ATOM 2734 O O . LYS B 1 73 ? 14.398 -27.344 -12.258 1 95.62 73 LYS B O 1
ATOM 2739 N N . SER B 1 74 ? 14.594 -25.203 -12.875 1 94.38 74 SER B N 1
ATOM 2740 C CA . SER B 1 74 ? 15.578 -24.922 -11.836 1 94.38 74 SER B CA 1
ATOM 2741 C C . SER B 1 74 ? 15.008 -25.188 -10.445 1 94.38 74 SER B C 1
ATOM 2743 O O . SER B 1 74 ? 15.656 -25.812 -9.609 1 94.38 74 SER B O 1
ATOM 2745 N N . PHE B 1 75 ? 13.789 -24.75 -10.211 1 93.88 75 PHE B N 1
ATOM 2746 C CA . PHE B 1 75 ? 13.133 -24.953 -8.922 1 93.88 75 PHE B CA 1
ATOM 2747 C C . PHE B 1 75 ? 12.875 -26.438 -8.688 1 93.88 75 PHE B C 1
ATOM 2749 O O . PHE B 1 75 ? 13.188 -26.969 -7.613 1 93.88 75 PHE B O 1
ATOM 2756 N N . ILE B 1 76 ? 12.398 -27.125 -9.664 1 95.06 76 ILE B N 1
ATOM 2757 C CA . ILE B 1 76 ? 12.031 -28.531 -9.516 1 95.06 76 ILE B CA 1
ATOM 2758 C C . ILE B 1 76 ? 13.289 -29.359 -9.297 1 95.06 76 ILE B C 1
ATOM 2760 O O . ILE B 1 76 ? 13.297 -30.281 -8.469 1 95.06 76 ILE B O 1
ATOM 2764 N N . ASP B 1 77 ? 14.344 -29.016 -10.031 1 94.25 77 ASP B N 1
ATOM 2765 C CA . ASP B 1 77 ? 15.609 -29.719 -9.82 1 94.25 77 ASP B CA 1
ATOM 2766 C C . ASP B 1 77 ? 16.109 -29.531 -8.391 1 94.25 77 ASP B C 1
ATOM 2768 O O . ASP B 1 77 ? 16.547 -30.484 -7.754 1 94.25 77 ASP B O 1
ATOM 2772 N N . SER B 1 78 ? 16.047 -28.312 -7.941 1 92.56 78 SER B N 1
ATOM 2773 C CA . SER B 1 78 ? 16.469 -28 -6.578 1 92.56 78 SER B CA 1
ATOM 2774 C C . SER B 1 78 ? 15.602 -28.75 -5.559 1 92.56 78 SER B C 1
ATOM 2776 O O . SER B 1 78 ? 16.109 -29.266 -4.566 1 92.56 78 SER B O 1
ATOM 2778 N N . ALA B 1 79 ? 14.312 -28.781 -5.746 1 92.75 79 ALA B N 1
ATOM 2779 C CA . ALA B 1 79 ? 13.391 -29.469 -4.844 1 92.75 79 ALA B CA 1
ATOM 2780 C C . ALA B 1 79 ? 13.695 -30.969 -4.785 1 92.75 79 ALA B C 1
ATOM 2782 O O . ALA B 1 79 ? 13.781 -31.547 -3.701 1 92.75 79 ALA B O 1
ATOM 2783 N N . ASN B 1 80 ? 13.859 -31.547 -5.914 1 92.12 80 ASN B N 1
ATOM 2784 C CA . ASN B 1 80 ? 14.156 -32.969 -5.98 1 92.12 80 ASN B CA 1
ATOM 2785 C C . ASN B 1 80 ? 15.492 -33.281 -5.316 1 92.12 80 ASN B C 1
ATOM 2787 O O . ASN B 1 80 ? 15.609 -34.312 -4.617 1 92.12 80 ASN B O 1
ATOM 2791 N N . GLU B 1 81 ? 16.422 -32.5 -5.574 1 89.5 81 GLU B N 1
ATOM 2792 C CA . GLU B 1 81 ? 17.734 -32.719 -4.977 1 89.5 81 GLU B CA 1
ATOM 2793 C C . GLU B 1 81 ? 17.672 -32.625 -3.455 1 89.5 81 GLU B C 1
ATOM 2795 O O . GLU B 1 81 ? 18.297 -33.406 -2.752 1 89.5 81 GLU B O 1
ATOM 2800 N N . ARG B 1 82 ? 17.016 -31.734 -2.965 1 88.06 82 ARG B N 1
ATOM 2801 C CA . ARG B 1 82 ? 16.953 -31.469 -1.53 1 88.06 82 ARG B CA 1
ATOM 2802 C C . ARG B 1 82 ? 16.109 -32.531 -0.815 1 88.06 82 ARG B C 1
ATOM 2804 O O . ARG B 1 82 ? 16.453 -32.938 0.292 1 88.06 82 ARG B O 1
ATOM 2811 N N . TYR B 1 83 ? 15.047 -32.969 -1.399 1 85.88 83 TYR B N 1
ATOM 2812 C CA . TYR B 1 83 ? 14.078 -33.719 -0.623 1 85.88 83 TYR B CA 1
ATOM 2813 C C . TYR B 1 83 ? 14.031 -35.188 -1.101 1 85.88 83 TYR B C 1
ATOM 2815 O O . TYR B 1 83 ? 13.359 -36.031 -0.492 1 85.88 83 TYR B O 1
ATOM 2823 N N . LEU B 1 84 ? 14.578 -35.5 -2.174 1 70.75 84 LEU B N 1
ATOM 2824 C CA . LEU B 1 84 ? 14.641 -36.875 -2.629 1 70.75 84 LEU B CA 1
ATOM 2825 C C . LEU B 1 84 ? 15.32 -37.781 -1.591 1 70.75 84 LEU B C 1
ATOM 2827 O O . LEU B 1 84 ? 14.883 -38.906 -1.348 1 70.75 84 LEU B O 1
ATOM 2831 N N . ASN B 1 85 ? 16.297 -37.125 -0.968 1 67.5 85 ASN B N 1
ATOM 2832 C CA . ASN B 1 85 ? 17.094 -37.969 -0.081 1 67.5 85 ASN B CA 1
ATOM 2833 C C . ASN B 1 85 ? 16.594 -37.906 1.36 1 67.5 85 ASN B C 1
ATOM 2835 O O . ASN B 1 85 ? 17.031 -38.656 2.215 1 67.5 85 ASN B O 1
ATOM 2839 N N . ASP B 1 86 ? 15.82 -36.875 1.677 1 62.62 86 ASP B N 1
ATOM 2840 C CA . ASP B 1 86 ? 15.492 -36.594 3.074 1 62.62 86 ASP B CA 1
ATOM 2841 C C . ASP B 1 86 ? 14.328 -37.469 3.545 1 62.62 86 ASP B C 1
ATOM 2843 O O . ASP B 1 86 ? 13.891 -37.375 4.691 1 62.62 86 ASP B O 1
ATOM 2847 N N . GLY B 1 87 ? 13.945 -38.406 2.803 1 59.47 87 GLY B N 1
ATOM 2848 C CA . GLY B 1 87 ? 12.977 -39.344 3.34 1 59.47 87 GLY B CA 1
ATOM 2849 C C . GLY B 1 87 ? 11.539 -38.875 3.176 1 59.47 87 GLY B C 1
ATOM 2850 O O . GLY B 1 87 ? 10.641 -39.375 3.852 1 59.47 87 GLY B O 1
ATOM 2851 N N . PHE B 1 88 ? 11.352 -37.75 2.678 1 64.25 88 PHE B N 1
ATOM 2852 C CA . PHE B 1 88 ? 9.953 -37.406 2.479 1 64.25 88 PHE B CA 1
ATOM 2853 C C . PHE B 1 88 ? 9.312 -38.281 1.403 1 64.25 88 PHE B C 1
ATOM 2855 O O . PHE B 1 88 ? 9.336 -37.938 0.221 1 64.25 88 PHE B O 1
ATOM 2862 N N . GLY B 1 89 ? 8.922 -39.5 1.844 1 78.69 89 GLY B N 1
ATOM 2863 C CA . GLY B 1 89 ? 8.406 -40.5 0.918 1 78.69 89 GLY B CA 1
ATOM 2864 C C . GLY B 1 89 ? 7.02 -40.156 0.401 1 78.69 89 GLY B C 1
ATOM 2865 O O . GLY B 1 89 ? 6.547 -40.781 -0.558 1 78.69 89 GLY B O 1
ATOM 2866 N N . ASN B 1 90 ? 6.488 -39.094 0.936 1 90 90 ASN B N 1
ATOM 2867 C CA . ASN B 1 90 ? 5.113 -38.875 0.501 1 90 90 ASN B CA 1
ATOM 2868 C C . ASN B 1 90 ? 4.992 -37.625 -0.343 1 90 90 ASN B C 1
ATOM 2870 O O . ASN B 1 90 ? 3.906 -37.031 -0.471 1 90 90 ASN B O 1
ATOM 2874 N N . MET B 1 91 ? 6.125 -37.125 -0.82 1 92.06 91 MET B N 1
ATOM 2875 C CA . MET B 1 91 ? 6.098 -35.906 -1.636 1 92.06 91 MET B CA 1
ATOM 2876 C C . MET B 1 91 ? 6.754 -36.156 -2.992 1 92.06 91 MET B C 1
ATOM 2878 O O . MET B 1 91 ? 7.754 -36.875 -3.084 1 92.06 91 MET B O 1
ATOM 2882 N N . THR B 1 92 ? 6.215 -35.625 -3.986 1 92.44 92 THR B N 1
ATOM 2883 C CA . THR B 1 92 ? 6.742 -35.656 -5.348 1 92.44 92 THR B CA 1
ATOM 2884 C C . THR B 1 92 ? 6.723 -34.25 -5.977 1 92.44 92 THR B C 1
ATOM 2886 O O . THR B 1 92 ? 5.824 -33.469 -5.703 1 92.44 92 THR B O 1
ATOM 2889 N N . PHE B 1 93 ? 7.758 -34 -6.758 1 95.19 93 PHE B N 1
ATOM 2890 C CA . PHE B 1 93 ? 7.844 -32.719 -7.492 1 95.19 93 PHE B CA 1
ATOM 2891 C C . PHE B 1 93 ? 7.914 -32.969 -8.992 1 95.19 93 PHE B C 1
ATOM 2893 O O . PHE B 1 93 ? 8.719 -33.781 -9.453 1 95.19 93 PHE B O 1
ATOM 2900 N N . ILE B 1 94 ? 7.117 -32.281 -9.781 1 94.25 94 ILE B N 1
ATOM 2901 C CA . ILE B 1 94 ? 7.105 -32.469 -11.227 1 94.25 94 ILE B CA 1
ATOM 2902 C C . ILE B 1 94 ? 7.148 -31.109 -11.93 1 94.25 94 ILE B C 1
ATOM 2904 O O . ILE B 1 94 ? 6.559 -30.141 -11.461 1 94.25 94 ILE B O 1
ATOM 2908 N N . LEU B 1 95 ? 7.879 -31.078 -13.039 1 94.88 95 LEU B N 1
ATOM 2909 C CA . LEU B 1 95 ? 7.863 -29.938 -13.93 1 94.88 95 LEU B CA 1
ATOM 2910 C C . LEU B 1 95 ? 6.543 -29.844 -14.688 1 94.88 95 LEU B C 1
ATOM 2912 O O . LEU B 1 95 ? 6.199 -30.766 -15.445 1 94.88 95 LEU B O 1
ATOM 2916 N N . ALA B 1 96 ? 5.777 -28.812 -14.438 1 94.31 96 ALA B N 1
ATOM 2917 C CA . ALA B 1 96 ? 4.492 -28.656 -15.117 1 94.31 96 ALA B CA 1
ATOM 2918 C C . ALA B 1 96 ? 4.094 -27.188 -15.203 1 94.31 96 ALA B C 1
ATOM 2920 O O . ALA B 1 96 ? 4.359 -26.422 -14.281 1 94.31 96 ALA B O 1
ATOM 2921 N N . ASP B 1 97 ? 3.514 -26.844 -16.266 1 94.06 97 ASP B N 1
ATOM 2922 C CA . ASP B 1 97 ? 2.922 -25.531 -16.469 1 94.06 97 ASP B CA 1
ATOM 2923 C C . ASP B 1 97 ? 1.482 -25.484 -15.961 1 94.06 97 ASP B C 1
ATOM 2925 O O . ASP B 1 97 ? 0.59 -26.094 -16.562 1 94.06 97 ASP B O 1
ATOM 2929 N N . ALA B 1 98 ? 1.252 -24.719 -14.977 1 94.88 98 ALA B N 1
ATOM 2930 C CA . ALA B 1 98 ? -0.05 -24.703 -14.312 1 94.88 98 ALA B CA 1
ATOM 2931 C C . ALA B 1 98 ? -1.12 -24.125 -15.234 1 94.88 98 ALA B C 1
ATOM 2933 O O . ALA B 1 98 ? -2.316 -24.266 -14.977 1 94.88 98 ALA B O 1
ATOM 2934 N N . THR B 1 99 ? -0.745 -23.406 -16.281 1 93.06 99 THR B N 1
ATOM 2935 C CA . THR B 1 99 ? -1.714 -22.891 -17.234 1 93.06 99 THR B CA 1
ATOM 2936 C C . THR B 1 99 ? -2.258 -24.016 -18.109 1 93.06 99 THR B C 1
ATOM 2938 O O . THR B 1 99 ? -3.244 -23.828 -18.828 1 93.06 99 THR B O 1
ATOM 2941 N N . LYS B 1 100 ? -1.642 -25.141 -18.016 1 91.44 100 LYS B N 1
ATOM 2942 C CA . LYS B 1 100 ? -2.039 -26.328 -18.781 1 91.44 100 LYS B CA 1
ATOM 2943 C C . LYS B 1 100 ? -2.184 -27.547 -17.891 1 91.44 100 LYS B C 1
ATOM 2945 O O . LYS B 1 100 ? -1.641 -28.609 -18.188 1 91.44 100 LYS B O 1
ATOM 2950 N N . LEU B 1 101 ? -2.855 -27.375 -16.875 1 89.5 101 LEU B N 1
ATOM 2951 C CA . LEU B 1 101 ? -2.992 -28.453 -15.898 1 89.5 101 LEU B CA 1
ATOM 2952 C C . LEU B 1 101 ? -3.67 -29.672 -16.516 1 89.5 101 LEU B C 1
ATOM 2954 O O . LEU B 1 101 ? -3.42 -30.812 -16.109 1 89.5 101 LEU B O 1
ATOM 2958 N N . ASP B 1 102 ? -4.512 -29.453 -17.484 1 87.12 102 ASP B N 1
ATOM 2959 C CA . ASP B 1 102 ? -5.258 -30.531 -18.125 1 87.12 102 ASP B CA 1
ATOM 2960 C C . ASP B 1 102 ? -4.336 -31.422 -18.953 1 87.12 102 ASP B C 1
ATOM 2962 O O . ASP B 1 102 ? -4.699 -32.531 -19.297 1 87.12 102 ASP B O 1
ATOM 2966 N N . SER B 1 103 ? -3.186 -30.906 -19.172 1 84.06 103 SER B N 1
ATOM 2967 C CA . SER B 1 103 ? -2.221 -31.672 -19.953 1 84.06 103 SER B CA 1
ATOM 2968 C C . SER B 1 103 ? -1.285 -32.469 -19.047 1 84.06 103 SER B C 1
ATOM 2970 O O . SER B 1 103 ? -0.475 -33.25 -19.531 1 84.06 103 SER B O 1
ATOM 2972 N N . CYS B 1 104 ? -1.404 -32.188 -17.797 1 85.88 104 CYS B N 1
ATOM 2973 C CA . CYS B 1 104 ? -0.548 -32.875 -16.844 1 85.88 104 CYS B CA 1
ATOM 2974 C C . CYS B 1 104 ? -1.259 -34.094 -16.234 1 85.88 104 CYS B C 1
ATOM 2976 O O . CYS B 1 104 ? -2.035 -33.938 -15.297 1 85.88 104 CYS B O 1
ATOM 2978 N N . ARG B 1 105 ? -0.892 -35.25 -16.562 1 82.88 105 ARG B N 1
ATOM 2979 C CA . ARG B 1 105 ? -1.561 -36.5 -16.172 1 82.88 105 ARG B CA 1
ATOM 2980 C C . ARG B 1 105 ? -1.506 -36.688 -14.664 1 82.88 105 ARG B C 1
ATOM 2982 O O . ARG B 1 105 ? -2.469 -37.188 -14.062 1 82.88 105 ARG B O 1
ATOM 2989 N N . GLU B 1 106 ? -0.433 -36.312 -14.164 1 84.25 106 GLU B N 1
ATOM 2990 C CA . GLU B 1 106 ? -0.203 -36.531 -12.742 1 84.25 106 GLU B CA 1
ATOM 2991 C C . GLU B 1 106 ? -1.193 -35.75 -11.891 1 84.25 106 GLU B C 1
ATOM 2993 O O . GLU B 1 106 ? -1.465 -36.094 -10.742 1 84.25 106 GLU B O 1
ATOM 2998 N N . VAL B 1 107 ? -1.776 -34.719 -12.414 1 87.38 107 VAL B N 1
ATOM 2999 C CA . VAL B 1 107 ? -2.705 -33.875 -11.68 1 87.38 107 VAL B CA 1
ATOM 3000 C C . VAL B 1 107 ? -4.09 -34.5 -11.664 1 87.38 107 VAL B C 1
ATOM 3002 O O . VAL B 1 107 ? -4.887 -34.25 -10.75 1 87.38 107 VAL B O 1
ATOM 3005 N N . GLY B 1 108 ? -4.406 -35.375 -12.602 1 77.56 108 GLY B N 1
ATOM 3006 C CA . GLY B 1 108 ? -5.59 -36.219 -12.539 1 77.56 108 GLY B CA 1
ATOM 3007 C C . GLY B 1 108 ? -6.871 -35.469 -12.867 1 77.56 108 GLY B C 1
ATOM 3008 O O . GLY B 1 108 ? -7.902 -35.688 -12.227 1 77.56 108 GLY B O 1
ATOM 3009 N N . ILE B 1 109 ? -6.902 -34.531 -13.773 1 75.12 109 ILE B N 1
ATOM 3010 C CA . ILE B 1 109 ? -8.102 -33.75 -14.062 1 75.12 109 ILE B CA 1
ATOM 3011 C C . ILE B 1 109 ? -9 -34.531 -15.023 1 75.12 109 ILE B C 1
ATOM 3013 O O . ILE B 1 109 ? -10.195 -34.25 -15.133 1 75.12 109 ILE B O 1
ATOM 3017 N N . ASN B 1 110 ? -8.484 -35.469 -15.805 1 71.44 110 ASN B N 1
ATOM 3018 C CA . ASN B 1 110 ? -9.266 -36.156 -16.812 1 71.44 110 ASN B CA 1
ATOM 3019 C C . ASN B 1 110 ? -10.172 -37.219 -16.203 1 71.44 110 ASN B C 1
ATOM 3021 O O . ASN B 1 110 ? -10.969 -37.844 -16.906 1 71.44 110 ASN B O 1
ATOM 3025 N N . GLY B 1 111 ? -10.18 -37.281 -14.945 1 69.81 111 GLY B N 1
ATOM 3026 C CA . GLY B 1 111 ? -11.07 -38.188 -14.227 1 69.81 111 GLY B CA 1
ATOM 3027 C C . GLY B 1 111 ? -11.711 -37.531 -13.016 1 69.81 111 GLY B C 1
ATOM 3028 O O . GLY B 1 111 ? -12.031 -36.344 -13.039 1 69.81 111 GLY B O 1
ATOM 3029 N N . ALA B 1 112 ? -12.055 -38.406 -12.117 1 75.94 112 ALA B N 1
ATOM 3030 C CA . ALA B 1 112 ? -12.562 -37.875 -10.852 1 75.94 112 ALA B CA 1
ATOM 3031 C C . ALA B 1 112 ? -11.461 -37.156 -10.094 1 75.94 112 ALA B C 1
ATOM 3033 O O . ALA B 1 112 ? -10.289 -37.531 -10.148 1 75.94 112 ALA B O 1
ATOM 3034 N N . GLY B 1 113 ? -11.828 -36.062 -9.586 1 82.69 113 GLY B N 1
ATOM 3035 C CA . GLY B 1 113 ? -10.883 -35.344 -8.734 1 82.69 113 GLY B CA 1
ATOM 3036 C C . GLY B 1 113 ? -10.242 -36.25 -7.691 1 82.69 113 GLY B C 1
ATOM 3037 O O . GLY B 1 113 ? -10.898 -37.125 -7.129 1 82.69 113 GLY B O 1
ATOM 3038 N N . VAL B 1 114 ? -8.984 -36.031 -7.453 1 90.19 114 VAL B N 1
ATOM 3039 C CA . VAL B 1 114 ? -8.289 -36.969 -6.59 1 90.19 114 VAL B CA 1
ATOM 3040 C C . VAL B 1 114 ? -7.703 -36.25 -5.387 1 90.19 114 VAL B C 1
ATOM 3042 O O . VAL B 1 114 ? -7.277 -36.875 -4.414 1 90.19 114 VAL B O 1
ATOM 3045 N N . TRP B 1 115 ? -7.766 -34.938 -5.402 1 96.69 115 TRP B N 1
ATOM 3046 C CA . TRP B 1 115 ? -7.109 -34.188 -4.336 1 96.69 115 TRP B CA 1
ATOM 3047 C C . TRP B 1 115 ? -8.117 -33.719 -3.297 1 96.69 115 TRP B C 1
ATOM 3049 O O . TRP B 1 115 ? -9.211 -33.25 -3.646 1 96.69 115 TRP B O 1
ATOM 3059 N N . ASP B 1 116 ? -7.703 -33.875 -2.059 1 97.31 116 ASP B N 1
ATOM 3060 C CA . ASP B 1 116 ? -8.508 -33.312 -0.972 1 97.31 116 ASP B CA 1
ATOM 3061 C C . ASP B 1 116 ? -8.383 -31.797 -0.902 1 97.31 116 ASP B C 1
ATOM 3063 O O . ASP B 1 116 ? -9.344 -31.109 -0.573 1 97.31 116 ASP B O 1
ATOM 3067 N N . LYS B 1 117 ? -7.164 -31.359 -1.197 1 98.44 117 LYS B N 1
ATOM 3068 C CA . LYS B 1 117 ? -6.879 -29.938 -1.154 1 98.44 117 LYS B CA 1
ATOM 3069 C C . LYS B 1 117 ? -5.918 -29.531 -2.27 1 98.44 117 LYS B C 1
ATOM 3071 O O . LYS B 1 117 ? -5.055 -30.312 -2.666 1 98.44 117 LYS B O 1
ATOM 3076 N N . ALA B 1 118 ? -6.152 -28.391 -2.795 1 98.44 118 ALA B N 1
ATOM 3077 C CA . ALA B 1 118 ? -5.191 -27.688 -3.639 1 98.44 118 ALA B CA 1
ATOM 3078 C C . ALA B 1 118 ? -4.656 -26.438 -2.939 1 98.44 118 ALA B C 1
ATOM 3080 O O . ALA B 1 118 ? -5.363 -25.812 -2.15 1 98.44 118 ALA B O 1
ATOM 3081 N N . PHE B 1 119 ? -3.412 -26.156 -3.254 1 98.62 119 PHE B N 1
ATOM 3082 C CA . PHE B 1 119 ? -2.703 -25.094 -2.557 1 98.62 119 PHE B CA 1
ATOM 3083 C C . PHE B 1 119 ? -1.817 -24.312 -3.518 1 98.62 119 PHE B C 1
ATOM 3085 O O . PHE B 1 119 ? -1.271 -24.875 -4.469 1 98.62 119 PHE B O 1
ATOM 3092 N N . SER B 1 120 ? -1.73 -23.031 -3.346 1 98.69 120 SER B N 1
ATOM 3093 C CA . SER B 1 120 ? -0.782 -22.203 -4.078 1 98.69 120 SER B CA 1
ATOM 3094 C C . SER B 1 120 ? -0.349 -20.984 -3.248 1 98.69 120 SER B C 1
ATOM 3096 O O . SER B 1 120 ? -1.188 -20.297 -2.672 1 98.69 120 SER B O 1
ATOM 3098 N N . ASN B 1 121 ? 0.934 -20.812 -3.174 1 98 121 ASN B N 1
ATOM 3099 C CA . ASN B 1 121 ? 1.454 -19.656 -2.441 1 98 121 ASN B CA 1
ATOM 3100 C C . ASN B 1 121 ? 2.496 -18.906 -3.256 1 98 121 ASN B C 1
ATOM 3102 O O . ASN B 1 121 ? 3.51 -19.469 -3.662 1 98 121 ASN B O 1
ATOM 3106 N N . ALA B 1 122 ? 2.207 -17.594 -3.402 1 96.88 122 ALA B N 1
ATOM 3107 C CA . ALA B 1 122 ? 3.146 -16.656 -4.027 1 96.88 122 ALA B CA 1
ATOM 3108 C C . ALA B 1 122 ? 3.508 -17.109 -5.441 1 96.88 122 ALA B C 1
ATOM 3110 O O . ALA B 1 122 ? 4.652 -16.969 -5.871 1 96.88 122 ALA B O 1
ATOM 3111 N N . ALA B 1 123 ? 2.525 -17.656 -6.191 1 97.5 123 ALA B N 1
ATOM 3112 C CA . ALA B 1 123 ? 2.812 -18.172 -7.523 1 97.5 123 ALA B CA 1
ATOM 3113 C C . ALA B 1 123 ? 1.737 -17.75 -8.523 1 97.5 123 ALA B C 1
ATOM 3115 O O . ALA B 1 123 ? 2.045 -17.406 -9.664 1 97.5 123 ALA B O 1
ATOM 3116 N N . MET B 1 124 ? 0.491 -17.719 -8.102 1 98.19 124 MET B N 1
ATOM 3117 C CA . MET B 1 124 ? -0.632 -17.562 -9.023 1 98.19 124 MET B CA 1
ATOM 3118 C C . MET B 1 124 ? -0.584 -16.203 -9.711 1 98.19 124 MET B C 1
ATOM 3120 O O . MET B 1 124 ? -1.033 -16.078 -10.852 1 98.19 124 MET B O 1
ATOM 3124 N N . HIS B 1 125 ? -0.03 -15.172 -9.039 1 97.94 125 HIS B N 1
ATOM 3125 C CA . HIS B 1 125 ? 0.019 -13.859 -9.664 1 97.94 125 HIS B CA 1
ATOM 3126 C C . HIS B 1 125 ? 0.977 -13.852 -10.852 1 97.94 125 HIS B C 1
ATOM 3128 O O . HIS B 1 125 ? 0.911 -12.961 -11.703 1 97.94 125 HIS B O 1
ATOM 3134 N N . TRP B 1 126 ? 1.829 -14.797 -10.961 1 96.25 126 TRP B N 1
ATOM 3135 C CA . TRP B 1 126 ? 2.666 -14.984 -12.141 1 96.25 126 TRP B CA 1
ATOM 3136 C C . TRP B 1 126 ? 1.951 -15.828 -13.195 1 96.25 126 TRP B C 1
ATOM 3138 O O . TRP B 1 126 ? 2.002 -15.523 -14.383 1 96.25 126 TRP B O 1
ATOM 3148 N N . ILE B 1 127 ? 1.278 -16.828 -12.734 1 96.69 127 ILE B N 1
ATOM 3149 C CA . ILE B 1 127 ? 0.616 -17.828 -13.562 1 96.69 127 ILE B CA 1
ATOM 3150 C C . ILE B 1 127 ? -0.54 -17.188 -14.328 1 96.69 127 ILE B C 1
ATOM 3152 O O . ILE B 1 127 ? -0.76 -17.484 -15.5 1 96.69 127 ILE B O 1
ATOM 3156 N N . LEU B 1 128 ? -1.195 -16.219 -13.75 1 97.25 128 LEU B N 1
ATOM 3157 C CA . LEU B 1 128 ? -2.479 -15.734 -14.242 1 97.25 128 LEU B CA 1
ATOM 3158 C C . LEU B 1 128 ? -2.303 -14.422 -15.008 1 97.25 128 LEU B C 1
ATOM 3160 O O . LEU B 1 128 ? -3.264 -13.672 -15.188 1 97.25 128 LEU B O 1
ATOM 3164 N N . ARG B 1 129 ? -1.172 -14.172 -15.477 1 93.88 129 ARG B N 1
ATOM 3165 C CA . ARG B 1 129 ? -0.883 -12.93 -16.188 1 93.88 129 ARG B CA 1
ATOM 3166 C C . ARG B 1 129 ? -1.825 -12.734 -17.359 1 93.88 129 ARG B C 1
ATOM 3168 O O . ARG B 1 129 ? -2.377 -11.648 -17.547 1 93.88 129 ARG B O 1
ATOM 3175 N N . GLU B 1 130 ? -2.037 -13.805 -18.125 1 94.44 130 GLU B N 1
ATOM 3176 C CA . GLU B 1 130 ? -2.889 -13.727 -19.312 1 94.44 130 GLU B CA 1
ATOM 3177 C C . GLU B 1 130 ? -4.359 -13.914 -18.938 1 94.44 130 GLU B C 1
ATOM 3179 O O . GLU B 1 130 ? -4.738 -14.945 -18.375 1 94.44 130 GLU B O 1
ATOM 3184 N N . GLU B 1 131 ? -5.137 -12.992 -19.344 1 94.12 131 GLU B N 1
ATOM 3185 C CA . GLU B 1 131 ? -6.551 -13.008 -18.984 1 94.12 131 GLU B CA 1
ATOM 3186 C C . GLU B 1 131 ? -7.25 -14.25 -19.531 1 94.12 131 GLU B C 1
ATOM 3188 O O . GLU B 1 131 ? -8.094 -14.836 -18.844 1 94.12 131 GLU B O 1
ATOM 3193 N N . GLY B 1 132 ? -6.922 -14.664 -20.672 1 94.62 132 GLY B N 1
ATOM 3194 C CA . GLY B 1 132 ? -7.605 -15.734 -21.375 1 94.62 132 GLY B CA 1
ATOM 3195 C C . GLY B 1 132 ? -7.434 -17.094 -20.703 1 94.62 132 GLY B C 1
ATOM 3196 O O . GLY B 1 132 ? -8.18 -18.031 -21 1 94.62 132 GLY B O 1
ATOM 3197 N N . ILE B 1 133 ? -6.504 -17.203 -19.781 1 95.69 133 ILE B N 1
ATOM 3198 C CA . ILE B 1 133 ? -6.234 -18.516 -19.203 1 95.69 133 ILE B CA 1
ATOM 3199 C C . ILE B 1 133 ? -6.871 -18.609 -17.812 1 95.69 133 ILE B C 1
ATOM 3201 O O . ILE B 1 133 ? -6.977 -19.688 -17.25 1 95.69 133 ILE B O 1
ATOM 3205 N N . ARG B 1 134 ? -7.293 -17.5 -17.219 1 97.5 134 ARG B N 1
ATOM 3206 C CA . ARG B 1 134 ? -7.684 -17.438 -15.812 1 97.5 134 ARG B CA 1
ATOM 3207 C C . ARG B 1 134 ? -8.883 -18.344 -15.531 1 97.5 134 ARG B C 1
ATOM 3209 O O . ARG B 1 134 ? -8.867 -19.125 -14.586 1 97.5 134 ARG B O 1
ATOM 3216 N N . LYS B 1 135 ? -9.875 -18.266 -16.375 1 96.69 135 LYS B N 1
ATOM 3217 C CA . LYS B 1 135 ? -11.055 -19.109 -16.188 1 96.69 135 LYS B CA 1
ATOM 3218 C C . LYS B 1 135 ? -10.688 -20.578 -16.234 1 96.69 135 LYS B C 1
ATOM 3220 O O . LYS B 1 135 ? -11.07 -21.344 -15.336 1 96.69 135 LYS B O 1
ATOM 3225 N N . GLN B 1 136 ? -9.961 -20.969 -17.234 1 95.44 136 GLN B N 1
ATOM 3226 C CA . GLN B 1 136 ? -9.578 -22.359 -17.406 1 95.44 136 GLN B CA 1
ATOM 3227 C C . GLN B 1 136 ? -8.727 -22.844 -16.234 1 95.44 136 GLN B C 1
ATOM 3229 O O . GLN B 1 136 ? -8.828 -24 -15.82 1 95.44 136 GLN B O 1
ATOM 3234 N N . PHE B 1 137 ? -7.844 -22.031 -15.789 1 97.5 137 PHE B N 1
ATOM 3235 C CA . PHE B 1 137 ? -7 -22.391 -14.664 1 97.5 137 PHE B CA 1
ATOM 3236 C C . PHE B 1 137 ? -7.844 -22.812 -13.461 1 97.5 137 PHE B C 1
ATOM 3238 O O . PHE B 1 137 ? -7.652 -23.906 -12.914 1 97.5 137 PHE B O 1
ATOM 3245 N N . PHE B 1 138 ? -8.805 -22 -13.094 1 97.81 138 PHE B N 1
ATOM 3246 C CA . PHE B 1 138 ? -9.617 -22.266 -11.906 1 97.81 138 PHE B CA 1
ATOM 3247 C C . PHE B 1 138 ? -10.547 -23.453 -12.148 1 97.81 138 PHE B C 1
ATOM 3249 O O . PHE B 1 138 ? -10.805 -24.234 -11.234 1 97.81 138 PHE B O 1
ATOM 3256 N N . GLU B 1 139 ? -11.016 -23.594 -13.344 1 95.69 139 GLU B N 1
ATOM 3257 C CA . GLU B 1 139 ? -11.828 -24.766 -13.688 1 95.69 139 GLU B CA 1
ATOM 3258 C C . GLU B 1 139 ? -11.023 -26.062 -13.539 1 95.69 139 GLU B C 1
ATOM 3260 O O . GLU B 1 139 ? -11.539 -27.062 -13.062 1 95.69 139 GLU B O 1
ATOM 3265 N N . ASN B 1 140 ? -9.805 -25.984 -13.992 1 95.69 140 ASN B N 1
ATOM 3266 C CA . ASN B 1 140 ? -8.938 -27.156 -13.891 1 95.69 140 ASN B CA 1
ATOM 3267 C C . ASN B 1 140 ? -8.648 -27.516 -12.438 1 95.69 140 ASN B C 1
ATOM 3269 O O . ASN B 1 140 ? -8.625 -28.688 -12.07 1 95.69 140 ASN B O 1
ATOM 3273 N N . VAL B 1 141 ? -8.391 -26.5 -11.602 1 97.31 141 VAL B N 1
ATOM 3274 C CA . VAL B 1 141 ? -8.172 -26.766 -10.188 1 97.31 141 VAL B CA 1
ATOM 3275 C C . VAL B 1 141 ? -9.43 -27.375 -9.57 1 97.31 141 VAL B C 1
ATOM 3277 O O . VAL B 1 141 ? -9.344 -28.328 -8.781 1 97.31 141 VAL B O 1
ATOM 3280 N N . PHE B 1 142 ? -10.578 -26.828 -9.922 1 96.38 142 PHE B N 1
ATOM 3281 C CA . PHE B 1 142 ? -11.859 -27.344 -9.461 1 96.38 142 PHE B CA 1
ATOM 3282 C C . PHE B 1 142 ? -12.016 -28.812 -9.812 1 96.38 142 PHE B C 1
ATOM 3284 O O . PHE B 1 142 ? -12.406 -29.625 -8.961 1 96.38 142 PHE B O 1
ATOM 3291 N N . LYS B 1 143 ? -11.672 -29.188 -11 1 94.06 143 LYS B N 1
ATOM 3292 C CA . LYS B 1 143 ? -11.797 -30.562 -11.484 1 94.06 143 LYS B CA 1
ATOM 3293 C C . LYS B 1 143 ? -10.828 -31.484 -10.766 1 94.06 143 LYS B C 1
ATOM 3295 O O . LYS B 1 143 ? -11.125 -32.656 -10.562 1 94.06 143 LYS B O 1
ATOM 3300 N N . ALA B 1 144 ? -9.734 -30.984 -10.414 1 95.06 144 ALA B N 1
ATOM 3301 C CA . ALA B 1 144 ? -8.703 -31.797 -9.766 1 95.06 144 ALA B CA 1
ATOM 3302 C C . ALA B 1 144 ? -9.125 -32.188 -8.344 1 95.06 144 ALA B C 1
ATOM 3304 O O . ALA B 1 144 ? -8.648 -33.188 -7.801 1 95.06 144 ALA B O 1
ATOM 3305 N N . LEU B 1 145 ? -10.016 -31.406 -7.766 1 96.44 145 LEU B N 1
ATOM 3306 C CA . LEU B 1 145 ? -10.422 -31.609 -6.375 1 96.44 145 LEU B CA 1
ATOM 3307 C C . LEU B 1 145 ? -11.523 -32.656 -6.277 1 96.44 145 LEU B C 1
ATOM 3309 O O . LEU B 1 145 ? -12.406 -32.719 -7.145 1 96.44 145 LEU B O 1
ATOM 3313 N N . LYS B 1 146 ? -11.508 -33.438 -5.23 1 95.06 146 LYS B N 1
ATOM 3314 C CA . LYS B 1 146 ? -12.633 -34.281 -4.867 1 95.06 146 LYS B CA 1
ATOM 3315 C C . LYS B 1 146 ? -13.852 -33.469 -4.48 1 95.06 146 LYS B C 1
ATOM 3317 O O . LYS B 1 146 ? -13.719 -32.281 -4.102 1 95.06 146 LYS B O 1
ATOM 3322 N N . PRO B 1 147 ? -15.039 -34.156 -4.652 1 94.38 147 PRO B N 1
ATOM 3323 C CA . PRO B 1 147 ? -16.172 -33.469 -4.02 1 94.38 147 PRO B CA 1
ATOM 3324 C C . PRO B 1 147 ? -15.914 -33.156 -2.547 1 94.38 147 PRO B C 1
ATOM 3326 O O . PRO B 1 147 ? -15.445 -34 -1.796 1 94.38 147 PRO B O 1
ATOM 3329 N N . GLY B 1 148 ? -16.109 -31.906 -2.195 1 95.44 148 GLY B N 1
ATOM 3330 C CA . GLY B 1 148 ? -15.852 -31.484 -0.832 1 95.44 148 GLY B CA 1
ATOM 3331 C C . GLY B 1 148 ? -14.438 -30.953 -0.637 1 95.44 148 GLY B C 1
ATOM 3332 O O . GLY B 1 148 ? -14.094 -30.469 0.444 1 95.44 148 GLY B O 1
ATOM 3333 N N . GLY B 1 149 ? -13.648 -30.969 -1.699 1 97.62 149 GLY B N 1
ATOM 3334 C CA . GLY B 1 149 ? -12.273 -30.5 -1.628 1 97.62 149 GLY B CA 1
ATOM 3335 C C . GLY B 1 149 ? -12.164 -29 -1.474 1 97.62 149 GLY B C 1
ATOM 3336 O O . GLY B 1 149 ? -13.148 -28.281 -1.653 1 97.62 149 GLY B O 1
ATOM 3337 N N . THR B 1 150 ? -10.961 -28.531 -1.085 1 98.31 150 THR B N 1
ATOM 3338 C CA . THR B 1 150 ? -10.75 -27.109 -0.787 1 98.31 150 THR B CA 1
ATOM 3339 C C . THR B 1 150 ? -9.539 -26.578 -1.546 1 98.31 150 THR B C 1
ATOM 3341 O O . THR B 1 150 ? -8.516 -27.25 -1.661 1 98.31 150 THR B O 1
ATOM 3344 N N . PHE B 1 151 ? -9.719 -25.453 -2.105 1 98.75 151 PHE B N 1
ATOM 3345 C CA . PHE B 1 151 ? -8.617 -24.703 -2.707 1 98.75 151 PHE B CA 1
ATOM 3346 C C . PHE B 1 151 ? -8.219 -23.531 -1.827 1 98.75 151 PHE B C 1
ATOM 3348 O O . PHE B 1 151 ? -9.031 -22.656 -1.543 1 98.75 151 PHE B O 1
ATOM 3355 N N . VAL B 1 152 ? -6.934 -23.516 -1.325 1 98.88 152 VAL B N 1
ATOM 3356 C CA . VAL B 1 152 ? -6.395 -22.453 -0.482 1 98.88 152 VAL B CA 1
ATOM 3357 C C . VAL B 1 152 ? -5.18 -21.812 -1.16 1 98.88 152 VAL B C 1
ATOM 3359 O O . VAL B 1 152 ? -4.285 -22.516 -1.63 1 98.88 152 VAL B O 1
ATOM 3362 N N . PHE B 1 153 ? -5.191 -20.5 -1.204 1 98.81 153 PHE B N 1
ATOM 3363 C CA . PHE B 1 153 ? -4.023 -19.891 -1.828 1 98.81 153 PHE B CA 1
ATOM 3364 C C . PHE B 1 153 ? -3.748 -18.516 -1.229 1 98.81 153 PHE B C 1
ATOM 3366 O O . PHE B 1 153 ? -4.602 -17.953 -0.545 1 98.81 153 PHE B O 1
ATOM 3373 N N . GLU B 1 154 ? -2.551 -18.047 -1.402 1 98.56 154 GLU B N 1
ATOM 3374 C CA . GLU B 1 154 ? -2.113 -16.672 -1.168 1 98.56 154 GLU B CA 1
ATOM 3375 C C . GLU B 1 154 ? -1.27 -16.156 -2.33 1 98.56 154 GLU B C 1
ATOM 3377 O O . GLU B 1 154 ? -0.376 -16.859 -2.812 1 98.56 154 GLU B O 1
ATOM 3382 N N . MET B 1 155 ? -1.605 -14.992 -2.818 1 98.5 155 MET B N 1
ATOM 3383 C CA . MET B 1 155 ? -0.911 -14.32 -3.912 1 98.5 155 MET B CA 1
ATOM 3384 C C . MET B 1 155 ? -0.896 -12.812 -3.703 1 98.5 155 MET B C 1
ATOM 3386 O O . MET B 1 155 ? -1.434 -12.312 -2.713 1 98.5 155 MET B O 1
ATOM 3390 N N . GLY B 1 156 ? -0.165 -12.125 -4.543 1 98.38 156 GLY B N 1
ATOM 3391 C CA . GLY B 1 156 ? -0.317 -10.68 -4.527 1 98.38 156 GLY B CA 1
ATOM 3392 C C . GLY B 1 156 ? -1.704 -10.219 -4.938 1 98.38 156 GLY B C 1
ATOM 3393 O O . GLY B 1 156 ? -2.311 -10.797 -5.844 1 98.38 156 GLY B O 1
ATOM 3394 N N . GLY B 1 157 ? -2.236 -9.258 -4.262 1 98.44 157 GLY B N 1
ATOM 3395 C CA . GLY B 1 157 ? -3.541 -8.695 -4.578 1 98.44 157 GLY B CA 1
ATOM 3396 C C . GLY B 1 157 ? -3.469 -7.277 -5.105 1 98.44 157 GLY B C 1
ATOM 3397 O O . GLY B 1 157 ? -2.379 -6.754 -5.344 1 98.44 157 GLY B O 1
ATOM 3398 N N . ALA B 1 158 ? -4.617 -6.715 -5.344 1 98.19 158 ALA B N 1
ATOM 3399 C CA . ALA B 1 158 ? -4.699 -5.34 -5.832 1 98.19 158 ALA B CA 1
ATOM 3400 C C . ALA B 1 158 ? -3.924 -4.387 -4.93 1 98.19 158 ALA B C 1
ATOM 3402 O O . ALA B 1 158 ? -4.074 -4.422 -3.705 1 98.19 158 ALA B O 1
ATOM 3403 N N . GLY B 1 159 ? -3.021 -3.57 -5.578 1 98.12 159 GLY B N 1
ATOM 3404 C CA . GLY B 1 159 ? -2.223 -2.605 -4.84 1 98.12 159 GLY B CA 1
ATOM 3405 C C . GLY B 1 159 ? -0.868 -3.146 -4.426 1 98.12 159 GLY B C 1
ATOM 3406 O O . GLY B 1 159 ? -0.067 -2.43 -3.822 1 98.12 159 GLY B O 1
ATOM 3407 N N . ASN B 1 160 ? -0.587 -4.445 -4.738 1 98.56 160 ASN B N 1
ATOM 3408 C CA . ASN B 1 160 ? 0.678 -5.059 -4.348 1 98.56 160 ASN B CA 1
ATOM 3409 C C . ASN B 1 160 ? 1.861 -4.387 -5.039 1 98.56 160 ASN B C 1
ATOM 3411 O O . ASN B 1 160 ? 1.864 -4.23 -6.262 1 98.56 160 ASN B O 1
ATOM 3415 N N . VAL B 1 161 ? 2.852 -3.984 -4.262 1 98.44 161 VAL B N 1
ATOM 3416 C CA . VAL B 1 161 ? 4.102 -3.365 -4.688 1 98.44 161 VAL B CA 1
ATOM 3417 C C . VAL B 1 161 ? 3.818 -2.324 -5.77 1 98.44 161 VAL B C 1
ATOM 3419 O O . VAL B 1 161 ? 4.445 -2.336 -6.832 1 98.44 161 VAL B O 1
ATOM 3422 N N . ALA B 1 162 ? 2.867 -1.479 -5.508 1 98.69 162 ALA B N 1
ATOM 3423 C CA . ALA B 1 162 ? 2.418 -0.481 -6.477 1 98.69 162 ALA B CA 1
ATOM 3424 C C . ALA B 1 162 ? 3.553 0.47 -6.852 1 98.69 162 ALA B C 1
ATOM 3426 O O . ALA B 1 162 ? 3.631 0.936 -7.988 1 98.69 162 ALA B O 1
ATOM 3427 N N . GLU B 1 163 ? 4.449 0.779 -5.902 1 98.69 163 GLU B N 1
ATOM 3428 C CA . GLU B 1 163 ? 5.605 1.635 -6.164 1 98.69 163 GLU B CA 1
ATOM 3429 C C . GLU B 1 163 ? 6.523 1.016 -7.215 1 98.69 163 GLU B C 1
ATOM 3431 O O . GLU B 1 163 ? 7.051 1.72 -8.078 1 98.69 163 GLU B O 1
ATOM 3436 N N . VAL B 1 164 ? 6.691 -0.283 -7.172 1 98.75 164 VAL B N 1
ATOM 3437 C CA . VAL B 1 164 ? 7.582 -0.966 -8.102 1 98.75 164 VAL B CA 1
ATOM 3438 C C . VAL B 1 164 ? 6.93 -1.031 -9.484 1 98.75 164 VAL B C 1
ATOM 3440 O O . VAL B 1 164 ? 7.598 -0.82 -10.5 1 98.75 164 VAL B O 1
ATOM 3443 N N . GLN B 1 165 ? 5.633 -1.376 -9.484 1 98.62 165 GLN B N 1
ATOM 3444 C CA . GLN B 1 165 ? 4.938 -1.401 -10.766 1 98.62 165 GLN B CA 1
ATOM 3445 C C . GLN B 1 165 ? 5.051 -0.058 -11.484 1 98.62 165 GLN B C 1
ATOM 3447 O O . GLN B 1 165 ? 5.363 -0.008 -12.672 1 98.62 165 GLN B O 1
ATOM 3452 N N . THR B 1 166 ? 4.824 1.002 -10.742 1 98.88 166 THR B N 1
ATOM 3453 C CA . THR B 1 166 ? 4.91 2.352 -11.289 1 98.88 166 THR B CA 1
ATOM 3454 C C . THR B 1 166 ? 6.32 2.65 -11.781 1 98.88 166 THR B C 1
ATOM 3456 O O . THR B 1 166 ? 6.504 3.168 -12.883 1 98.88 166 THR B O 1
ATOM 3459 N N . ALA B 1 167 ? 7.285 2.314 -11 1 98.88 167 ALA B N 1
ATOM 3460 C CA . ALA B 1 167 ? 8.688 2.562 -11.336 1 98.88 167 ALA B CA 1
ATOM 3461 C C . ALA B 1 167 ? 9.094 1.789 -12.594 1 98.88 167 ALA B C 1
ATOM 3463 O O . ALA B 1 167 ? 9.836 2.301 -13.43 1 98.88 167 ALA B O 1
ATOM 3464 N N . ALA B 1 168 ? 8.617 0.539 -12.664 1 98.81 168 ALA B N 1
ATOM 3465 C CA . ALA B 1 168 ? 8.969 -0.292 -13.812 1 98.81 168 ALA B CA 1
ATOM 3466 C C . ALA B 1 168 ? 8.406 0.289 -15.102 1 98.81 168 ALA B C 1
ATOM 3468 O O . ALA B 1 168 ? 9.102 0.342 -16.125 1 98.81 168 ALA B O 1
ATOM 3469 N N . ILE B 1 169 ? 7.16 0.747 -15.055 1 98.81 169 ILE B N 1
ATOM 3470 C CA . ILE B 1 169 ? 6.551 1.375 -16.219 1 98.81 169 ILE B CA 1
ATOM 3471 C C . ILE B 1 169 ? 7.336 2.629 -16.594 1 98.81 169 ILE B C 1
ATOM 3473 O O . ILE B 1 169 ? 7.688 2.816 -17.766 1 98.81 169 ILE B O 1
ATOM 3477 N N . ALA B 1 170 ? 7.656 3.463 -15.617 1 98.88 170 ALA B N 1
ATOM 3478 C CA . ALA B 1 170 ? 8.414 4.688 -15.867 1 98.88 170 ALA B CA 1
ATOM 3479 C C . ALA B 1 170 ? 9.773 4.379 -16.484 1 98.88 170 ALA B C 1
ATOM 3481 O O . ALA B 1 170 ? 10.18 5.012 -17.453 1 98.88 170 ALA B O 1
ATOM 3482 N N . ALA B 1 171 ? 10.453 3.42 -15.883 1 98.88 171 ALA B N 1
ATOM 3483 C CA . ALA B 1 171 ? 11.797 3.062 -16.328 1 98.88 171 ALA B CA 1
ATOM 3484 C C . ALA B 1 171 ? 11.766 2.529 -17.766 1 98.88 171 ALA B C 1
ATOM 3486 O O . ALA B 1 171 ? 12.641 2.857 -18.578 1 98.88 171 ALA B O 1
ATOM 3487 N N . LEU B 1 172 ? 10.797 1.699 -18.125 1 98.81 172 LEU B N 1
ATOM 3488 C CA . LEU B 1 172 ? 10.68 1.149 -19.469 1 98.81 172 LEU B CA 1
ATOM 3489 C C . LEU B 1 172 ? 10.414 2.254 -20.484 1 98.81 172 LEU B C 1
ATOM 3491 O O . LEU B 1 172 ? 11 2.254 -21.578 1 98.81 172 LEU B O 1
ATOM 3495 N N . VAL B 1 173 ? 9.57 3.189 -20.094 1 98.69 173 VAL B N 1
ATOM 3496 C CA . VAL B 1 173 ? 9.203 4.254 -21.016 1 98.69 173 VAL B CA 1
ATOM 3497 C C . VAL B 1 173 ? 10.375 5.211 -21.203 1 98.69 173 VAL B C 1
ATOM 3499 O O . VAL B 1 173 ? 10.828 5.441 -22.328 1 98.69 173 VAL B O 1
ATOM 3502 N N . HIS B 1 174 ? 10.984 5.676 -20.188 1 98.56 174 HIS B N 1
ATOM 3503 C CA . HIS B 1 174 ? 11.906 6.805 -20.25 1 98.56 174 HIS B CA 1
ATOM 3504 C C . HIS B 1 174 ? 13.336 6.332 -20.5 1 98.56 174 HIS B C 1
ATOM 3506 O O . HIS B 1 174 ? 14.125 7.039 -21.125 1 98.56 174 HIS B O 1
ATOM 3512 N N . VAL B 1 175 ? 13.656 5.152 -20 1 98.5 175 VAL B N 1
ATOM 3513 C CA . VAL B 1 175 ? 15.016 4.633 -20.156 1 98.5 175 VAL B CA 1
ATOM 3514 C C . VAL B 1 175 ? 15.031 3.547 -21.234 1 98.5 175 VAL B C 1
ATOM 3516 O O . VAL B 1 175 ? 15.938 3.508 -22.062 1 98.5 175 VAL B O 1
ATOM 3519 N N . GLY B 1 176 ? 14.023 2.756 -21.266 1 98.38 176 GLY B N 1
ATOM 3520 C CA . GLY B 1 176 ? 13.961 1.649 -22.219 1 98.38 176 GLY B CA 1
ATOM 3521 C C . GLY B 1 176 ? 13.516 2.072 -23.594 1 98.38 176 GLY B C 1
ATOM 3522 O O . GLY B 1 176 ? 13.742 1.356 -24.578 1 98.38 176 GLY B O 1
ATOM 3523 N N . GLY B 1 177 ? 12.758 3.193 -23.672 1 97.69 177 GLY B N 1
ATOM 3524 C CA . GLY B 1 177 ? 12.227 3.641 -24.953 1 97.69 177 GLY B CA 1
ATOM 3525 C C . GLY B 1 177 ? 11.016 2.85 -25.406 1 97.69 177 GLY B C 1
ATOM 3526 O O . GLY B 1 177 ? 10.781 2.699 -26.609 1 97.69 177 GLY B O 1
ATOM 3527 N N . ILE B 1 178 ? 10.305 2.297 -24.484 1 97.88 178 ILE B N 1
ATOM 3528 C CA . ILE B 1 178 ? 9.133 1.471 -24.766 1 97.88 178 ILE B CA 1
ATOM 3529 C C . ILE B 1 178 ? 7.879 2.338 -24.75 1 97.88 178 ILE B C 1
ATOM 3531 O O . ILE B 1 178 ? 7.773 3.279 -23.953 1 97.88 178 ILE B O 1
ATOM 3535 N N . SER B 1 179 ? 6.961 2.076 -25.656 1 97.88 179 SER B N 1
ATOM 3536 C CA . SER B 1 179 ? 5.703 2.816 -25.656 1 97.88 179 SER B CA 1
ATOM 3537 C C . SER B 1 179 ? 4.93 2.602 -24.359 1 97.88 179 SER B C 1
ATOM 3539 O O . SER B 1 179 ? 5.141 1.606 -23.672 1 97.88 179 SER B O 1
ATOM 3541 N N . TRP B 1 180 ? 4.07 3.48 -24.016 1 97.5 180 TRP B N 1
ATOM 3542 C CA . TRP B 1 180 ? 3.236 3.375 -22.828 1 97.5 180 TRP B CA 1
ATOM 3543 C C . TRP B 1 180 ? 2.455 2.064 -22.828 1 97.5 180 TRP B C 1
ATOM 3545 O O . TRP B 1 180 ? 2.414 1.362 -21.812 1 97.5 180 TRP B O 1
ATOM 3555 N N . GLU B 1 181 ? 1.867 1.742 -23.891 1 97.12 181 GLU B N 1
ATOM 3556 C CA . GLU B 1 181 ? 1.054 0.538 -24.031 1 97.12 181 GLU B CA 1
ATOM 3557 C C . GLU B 1 181 ? 1.888 -0.72 -23.797 1 97.12 181 GLU B C 1
ATOM 3559 O O . GLU B 1 181 ? 1.484 -1.609 -23.047 1 97.12 181 GLU B O 1
ATOM 3564 N N . ASP B 1 182 ? 3.049 -0.744 -24.391 1 97.75 182 ASP B N 1
ATOM 3565 C CA . ASP B 1 182 ? 3.91 -1.916 -24.281 1 97.75 182 ASP B CA 1
ATOM 3566 C C . ASP B 1 182 ? 4.48 -2.039 -22.859 1 97.75 182 ASP B C 1
ATOM 3568 O O . ASP B 1 182 ? 4.672 -3.148 -22.359 1 97.75 182 ASP B O 1
ATOM 3572 N N . ALA B 1 183 ? 4.785 -0.875 -22.266 1 98.12 183 ALA B N 1
ATOM 3573 C CA . ALA B 1 183 ? 5.309 -0.891 -20.906 1 98.12 183 ALA B CA 1
ATOM 3574 C C . ALA B 1 183 ? 4.277 -1.444 -19.938 1 98.12 183 ALA B C 1
ATOM 3576 O O . ALA B 1 183 ? 4.609 -2.252 -19.062 1 98.12 183 ALA B O 1
ATOM 3577 N N . ARG B 1 184 ? 3.045 -1.062 -20.094 1 97.12 184 ARG B N 1
ATOM 3578 C CA . ARG B 1 184 ? 1.971 -1.563 -19.25 1 97.12 184 ARG B CA 1
ATOM 3579 C C . ARG B 1 184 ? 1.729 -3.049 -19.484 1 97.12 184 ARG B C 1
ATOM 3581 O O . ARG B 1 184 ? 1.506 -3.811 -18.547 1 97.12 184 ARG B O 1
ATOM 3588 N N . ALA B 1 185 ? 1.823 -3.48 -20.672 1 96 185 ALA B N 1
ATOM 3589 C CA . ALA B 1 185 ? 1.567 -4.867 -21.062 1 96 185 ALA B CA 1
ATOM 3590 C C . ALA B 1 185 ? 2.709 -5.777 -20.609 1 96 185 ALA B C 1
ATOM 3592 O O . ALA B 1 185 ? 2.553 -7 -20.562 1 96 185 ALA B O 1
ATOM 3593 N N . ALA B 1 186 ? 3.848 -5.176 -20.328 1 97 186 ALA B N 1
ATOM 3594 C CA . ALA B 1 186 ? 5.043 -5.949 -20 1 97 186 ALA B CA 1
ATOM 3595 C C . ALA B 1 186 ? 4.949 -6.543 -18.594 1 97 186 ALA B C 1
ATOM 3597 O O . ALA B 1 186 ? 5.715 -7.441 -18.25 1 97 186 ALA B O 1
ATOM 3598 N N . SER B 1 187 ? 4.047 -6.004 -17.766 1 96.56 187 SER B N 1
ATOM 3599 C CA . SER B 1 187 ? 3.93 -6.52 -16.406 1 96.56 187 SER B CA 1
ATOM 3600 C C . SER B 1 187 ? 3.625 -8.016 -16.406 1 96.56 187 SER B C 1
ATOM 3602 O O . SER B 1 187 ? 2.676 -8.461 -17.047 1 96.56 187 SER B O 1
ATOM 3604 N N . PRO B 1 188 ? 4.363 -8.781 -15.641 1 96.25 188 PRO B N 1
ATOM 3605 C CA . PRO B 1 188 ? 4.102 -10.219 -15.57 1 96.25 188 PRO B CA 1
ATOM 3606 C C . PRO B 1 188 ? 3.041 -10.578 -14.531 1 96.25 188 PRO B C 1
ATOM 3608 O O . PRO B 1 188 ? 2.717 -11.758 -14.359 1 96.25 188 PRO B O 1
ATOM 3611 N N . TRP B 1 189 ? 2.508 -9.539 -13.836 1 97.12 189 TRP B N 1
ATOM 3612 C CA . TRP B 1 189 ? 1.741 -9.82 -12.625 1 97.12 189 TRP B CA 1
ATOM 3613 C C . TRP B 1 189 ? 0.25 -9.617 -12.867 1 97.12 189 TRP B C 1
ATOM 3615 O O . TRP B 1 189 ? -0.148 -8.719 -13.609 1 97.12 189 TRP B O 1
ATOM 3625 N N . PHE B 1 190 ? -0.477 -10.516 -12.32 1 97.62 190 PHE B N 1
ATOM 3626 C CA . PHE B 1 190 ? -1.911 -10.328 -12.133 1 97.62 190 PHE B CA 1
ATOM 3627 C C . PHE B 1 190 ? -2.24 -10.148 -10.656 1 97.62 190 PHE B C 1
ATOM 3629 O O . PHE B 1 190 ? -2.17 -11.102 -9.875 1 97.62 190 PHE B O 1
ATOM 3636 N N . PHE B 1 191 ? -2.635 -8.977 -10.227 1 98.31 191 PHE B N 1
ATOM 3637 C CA . PHE B 1 191 ? -3.02 -8.664 -8.859 1 98.31 191 PHE B CA 1
ATOM 3638 C C . PHE B 1 191 ? -4.508 -8.344 -8.773 1 98.31 191 PHE B C 1
ATOM 3640 O O . PHE B 1 191 ? -4.906 -7.191 -8.945 1 98.31 191 PHE B O 1
ATOM 3647 N N . SER B 1 192 ? -5.27 -9.305 -8.422 1 98 192 SER B N 1
ATOM 3648 C CA . SER B 1 192 ? -6.723 -9.188 -8.422 1 98 192 SER B CA 1
ATOM 3649 C C . SER B 1 192 ? -7.223 -8.539 -7.133 1 98 192 SER B C 1
ATOM 3651 O O . SER B 1 192 ? -6.559 -8.609 -6.098 1 98 192 SER B O 1
ATOM 3653 N N . SER B 1 193 ? -8.383 -7.871 -7.227 1 97.94 193 SER B N 1
ATOM 3654 C CA . SER B 1 193 ? -9.141 -7.461 -6.047 1 97.94 193 SER B CA 1
ATOM 3655 C C . SER B 1 193 ? -9.875 -8.641 -5.43 1 97.94 193 SER B C 1
ATOM 3657 O O . SER B 1 193 ? -9.969 -9.711 -6.035 1 97.94 193 SER B O 1
ATOM 3659 N N . VAL B 1 194 ? -10.383 -8.414 -4.242 1 98.31 194 VAL B N 1
ATOM 3660 C CA . VAL B 1 194 ? -11.195 -9.422 -3.576 1 98.31 194 VAL B CA 1
ATOM 3661 C C . VAL B 1 194 ? -12.422 -9.75 -4.43 1 98.31 194 VAL B C 1
ATOM 3663 O O . VAL B 1 194 ? -12.742 -10.914 -4.648 1 98.31 194 VAL B O 1
ATOM 3666 N N . ASP B 1 195 ? -13.055 -8.711 -4.957 1 97.94 195 ASP B N 1
ATOM 3667 C CA . ASP B 1 195 ? -14.25 -8.906 -5.781 1 97.94 195 ASP B CA 1
ATOM 3668 C C . ASP B 1 195 ? -13.914 -9.664 -7.066 1 97.94 195 ASP B C 1
ATOM 3670 O O . ASP B 1 195 ? -14.633 -10.578 -7.461 1 97.94 195 ASP B O 1
ATOM 3674 N N . GLY B 1 196 ? -12.867 -9.25 -7.684 1 98 196 GLY B N 1
ATOM 3675 C CA . GLY B 1 196 ? -12.453 -9.906 -8.914 1 98 196 GLY B CA 1
ATOM 3676 C C . GLY B 1 196 ? -12.133 -11.375 -8.719 1 98 196 GLY B C 1
ATOM 3677 O O . GLY B 1 196 ? -12.57 -12.227 -9.5 1 98 196 GLY B O 1
ATOM 3678 N N . MET B 1 197 ? -11.391 -11.688 -7.707 1 98.69 197 MET B N 1
ATOM 3679 C CA . MET B 1 197 ? -11.008 -13.07 -7.434 1 98.69 197 MET B CA 1
ATOM 3680 C C . MET B 1 197 ? -12.219 -13.906 -7.055 1 98.69 197 MET B C 1
ATOM 3682 O O . MET B 1 197 ? -12.352 -15.055 -7.492 1 98.69 197 MET B O 1
ATOM 3686 N N . THR B 1 198 ? -13.086 -13.32 -6.234 1 98.69 198 THR B N 1
ATOM 3687 C CA . THR B 1 198 ? -14.312 -14.016 -5.855 1 98.69 198 THR B CA 1
ATOM 3688 C C . THR B 1 198 ? -15.109 -14.414 -7.094 1 98.69 198 THR B C 1
ATOM 3690 O O . THR B 1 198 ? -15.594 -15.539 -7.195 1 98.69 198 THR B O 1
ATOM 3693 N N . LYS B 1 199 ? -15.188 -13.555 -8.039 1 98.12 199 LYS B N 1
ATOM 3694 C CA . LYS B 1 199 ? -15.914 -13.828 -9.273 1 98.12 199 LYS B CA 1
ATOM 3695 C C . LYS B 1 199 ? -15.25 -14.945 -10.07 1 98.12 199 LYS B C 1
ATOM 3697 O O . LYS B 1 199 ? -15.93 -15.805 -10.633 1 98.12 199 LYS B O 1
ATOM 3702 N N . LEU B 1 200 ? -13.961 -14.906 -10.156 1 98.12 200 LEU B N 1
ATOM 3703 C CA . LEU B 1 200 ? -13.234 -15.953 -10.867 1 98.12 200 LEU B CA 1
ATOM 3704 C C . LEU B 1 200 ? -13.484 -17.312 -10.234 1 98.12 200 LEU B C 1
ATOM 3706 O O . LEU B 1 200 ? -13.758 -18.297 -10.938 1 98.12 200 LEU B O 1
ATOM 3710 N N . LEU B 1 201 ? -13.406 -17.359 -8.914 1 98.62 201 LEU B N 1
ATOM 3711 C CA . LEU B 1 201 ? -13.602 -18.609 -8.188 1 98.62 201 LEU B CA 1
ATOM 3712 C C . LEU B 1 201 ? -15.031 -19.125 -8.344 1 98.62 201 LEU B C 1
ATOM 3714 O O . LEU B 1 201 ? -15.242 -20.297 -8.664 1 98.62 201 LEU B O 1
ATOM 3718 N N . GLU B 1 202 ? -15.969 -18.219 -8.156 1 98.25 202 GLU B N 1
ATOM 3719 C CA . GLU B 1 202 ? -17.375 -18.609 -8.273 1 98.25 202 GLU B CA 1
ATOM 3720 C C . GLU B 1 202 ? -17.719 -19 -9.703 1 98.25 202 GLU B C 1
ATOM 3722 O O . GLU B 1 202 ? -18.531 -19.891 -9.93 1 98.25 202 GLU B O 1
ATOM 3727 N N . GLY B 1 203 ? -17.109 -18.328 -10.602 1 97.44 203 GLY B N 1
ATOM 3728 C CA . GLY B 1 203 ? -17.312 -18.672 -12 1 97.44 203 GLY B CA 1
ATOM 3729 C C . GLY B 1 203 ? -16.859 -20.078 -12.352 1 97.44 203 GLY B C 1
ATOM 3730 O O . GLY B 1 203 ? -17.391 -20.688 -13.281 1 97.44 203 GLY B O 1
ATOM 3731 N N . ALA B 1 204 ? -15.93 -20.609 -11.641 1 97.06 204 ALA B N 1
ATOM 3732 C CA . ALA B 1 204 ? -15.406 -21.953 -11.867 1 97.06 204 ALA B CA 1
ATOM 3733 C C . ALA B 1 204 ? -16.219 -22.984 -11.086 1 97.06 204 ALA B C 1
ATOM 3735 O O . ALA B 1 204 ? -15.984 -24.188 -11.219 1 97.06 204 ALA B O 1
ATOM 3736 N N . GLY B 1 205 ? -17.109 -22.516 -10.164 1 96.94 205 GLY B N 1
ATOM 3737 C CA . GLY B 1 205 ? -17.984 -23.422 -9.438 1 96.94 205 GLY B CA 1
ATOM 3738 C C . GLY B 1 205 ? -17.688 -23.484 -7.953 1 96.94 205 GLY B C 1
ATOM 3739 O O . GLY B 1 205 ? -18.422 -24.125 -7.191 1 96.94 205 GLY B O 1
ATOM 3740 N N . PHE B 1 206 ? -16.688 -22.766 -7.527 1 98.31 206 PHE B N 1
ATOM 3741 C CA . PHE B 1 206 ? -16.297 -22.812 -6.117 1 98.31 206 PHE B CA 1
ATOM 3742 C C . PHE B 1 206 ? -17.297 -22.047 -5.262 1 98.31 206 PHE B C 1
ATOM 3744 O O . PHE B 1 206 ? -17.891 -21.062 -5.719 1 98.31 206 PHE B O 1
ATOM 3751 N N . GLN B 1 207 ? -17.484 -22.5 -4.059 1 98.12 207 GLN B N 1
ATOM 3752 C CA . GLN B 1 207 ? -18.031 -21.688 -2.98 1 98.12 207 GLN B CA 1
ATOM 3753 C C . GLN B 1 207 ? -16.938 -20.984 -2.197 1 98.12 207 GLN B C 1
ATOM 3755 O O . GLN B 1 207 ? -16.125 -21.625 -1.532 1 98.12 207 GLN B O 1
ATOM 3760 N N . VAL B 1 208 ? -17.016 -19.703 -2.205 1 98.56 208 VAL B N 1
ATOM 3761 C CA . VAL B 1 208 ? -15.961 -18.938 -1.56 1 98.56 208 VAL B CA 1
ATOM 3762 C C . VAL B 1 208 ? -16.266 -18.781 -0.074 1 98.56 208 VAL B C 1
ATOM 3764 O O . VAL B 1 208 ? -17.188 -18.047 0.296 1 98.56 208 VAL B O 1
ATOM 3767 N N . GLU B 1 209 ? -15.492 -19.391 0.685 1 98.19 209 GLU B N 1
ATOM 3768 C CA . GLU B 1 209 ? -15.656 -19.297 2.133 1 98.19 209 GLU B CA 1
ATOM 376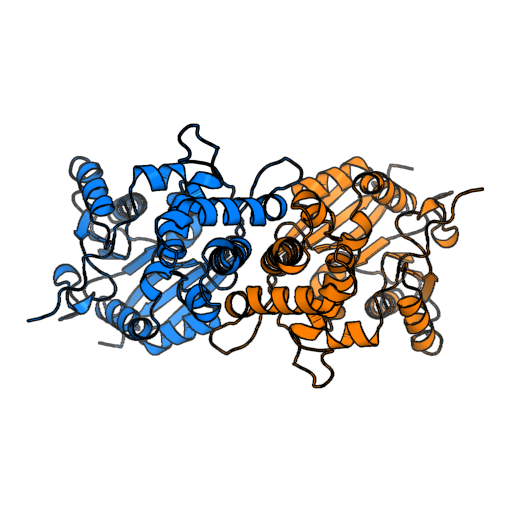9 C C . GLU B 1 209 ? -14.984 -18.031 2.68 1 98.19 209 GLU B C 1
ATOM 3771 O O . GLU B 1 209 ? -15.508 -17.391 3.592 1 98.19 209 GLU B O 1
ATOM 3776 N N . LYS B 1 210 ? -13.859 -17.766 2.197 1 98.31 210 LYS B N 1
ATOM 3777 C CA . LYS B 1 210 ? -13.086 -16.594 2.609 1 98.31 210 LYS B CA 1
ATOM 3778 C C . LYS B 1 210 ? -12.281 -16.031 1.441 1 98.31 210 LYS B C 1
ATOM 3780 O O . LYS B 1 210 ? -11.711 -16.781 0.654 1 98.31 210 LYS B O 1
ATOM 3785 N N . CYS B 1 211 ? -12.266 -14.812 1.277 1 98.69 211 CYS B N 1
ATOM 3786 C CA . CYS B 1 211 ? -11.414 -14.062 0.367 1 98.69 211 CYS B CA 1
ATOM 3787 C C . CYS B 1 211 ? -11.094 -12.688 0.93 1 98.69 211 CYS B C 1
ATOM 3789 O O . CYS B 1 211 ? -12 -11.875 1.14 1 98.69 211 CYS B O 1
ATOM 3791 N N . GLU B 1 212 ? -9.789 -12.445 1.166 1 98.19 212 GLU B N 1
ATOM 3792 C CA . GLU B 1 212 ? -9.43 -11.203 1.844 1 98.19 212 GLU B CA 1
ATOM 3793 C C . GLU B 1 212 ? -8.023 -10.742 1.446 1 98.19 212 GLU B C 1
ATOM 3795 O O . GLU B 1 212 ? -7.246 -11.516 0.891 1 98.19 212 GLU B O 1
ATOM 3800 N N . THR B 1 213 ? -7.82 -9.492 1.692 1 97.62 213 THR B N 1
ATOM 3801 C CA . THR B 1 213 ? -6.488 -8.938 1.472 1 97.62 213 THR B CA 1
ATOM 3802 C C . THR B 1 213 ? -5.828 -8.57 2.799 1 97.62 213 THR B C 1
ATOM 3804 O O . THR B 1 213 ? -6.516 -8.344 3.799 1 97.62 213 THR B O 1
ATOM 3807 N N . GLU B 1 214 ? -4.57 -8.641 2.793 1 96.75 214 GLU B N 1
ATOM 3808 C CA . GLU B 1 214 ? -3.742 -8.211 3.916 1 96.75 214 GLU B CA 1
ATOM 3809 C C . GLU B 1 214 ? -2.584 -7.336 3.447 1 96.75 214 GLU B C 1
ATOM 3811 O O . GLU B 1 214 ? -1.801 -7.742 2.586 1 96.75 214 GLU B O 1
ATOM 3816 N N . TYR B 1 215 ? -2.604 -6.117 3.967 1 96.69 215 TYR B N 1
ATOM 3817 C CA . TYR B 1 215 ? -1.423 -5.285 3.768 1 96.69 215 TYR B CA 1
ATOM 3818 C C . TYR B 1 215 ? -0.296 -5.703 4.703 1 96.69 215 TYR B C 1
ATOM 3820 O O . TYR B 1 215 ? -0.434 -5.621 5.926 1 96.69 215 TYR B O 1
ATOM 3828 N N . ARG B 1 216 ? 0.786 -6.133 4.117 1 95.56 216 ARG B N 1
ATOM 3829 C CA . ARG B 1 216 ? 1.911 -6.676 4.875 1 95.56 216 ARG B CA 1
ATOM 3830 C C . ARG B 1 216 ? 3.238 -6.18 4.309 1 95.56 216 ARG B C 1
ATOM 3832 O O . ARG B 1 216 ? 3.99 -6.949 3.707 1 95.56 216 ARG B O 1
ATOM 3839 N N . PRO B 1 217 ? 3.457 -4.848 4.523 1 96.5 217 PRO B N 1
ATOM 3840 C CA . PRO B 1 217 ? 4.785 -4.418 4.078 1 96.5 217 PRO B CA 1
ATOM 3841 C C . PRO B 1 217 ? 5.895 -5.359 4.535 1 96.5 217 PRO B C 1
ATOM 3843 O O . PRO B 1 217 ? 5.863 -5.855 5.664 1 96.5 217 PRO B O 1
ATOM 3846 N N . SER B 1 218 ? 6.809 -5.676 3.646 1 96.06 218 SER B N 1
ATOM 3847 C CA . SER B 1 218 ? 7.879 -6.629 3.93 1 96.06 218 SER B CA 1
ATOM 3848 C C . SER B 1 218 ? 9.25 -5.988 3.74 1 96.06 218 SER B C 1
ATOM 3850 O O . SER B 1 218 ? 9.477 -5.273 2.762 1 96.06 218 SER B O 1
ATOM 3852 N N . ALA B 1 219 ? 10.125 -6.246 4.664 1 95.5 219 ALA B N 1
ATOM 3853 C CA . ALA B 1 219 ? 11.469 -5.672 4.637 1 95.5 219 ALA B CA 1
ATOM 3854 C C . ALA B 1 219 ? 12.289 -6.266 3.5 1 95.5 219 ALA B C 1
ATOM 3856 O O . ALA B 1 219 ? 12.227 -7.469 3.238 1 95.5 219 ALA B O 1
ATOM 3857 N N . VAL B 1 220 ? 12.969 -5.367 2.891 1 94.94 220 VAL B N 1
ATOM 3858 C CA . VAL B 1 220 ? 13.961 -5.824 1.923 1 94.94 220 VAL B CA 1
ATOM 3859 C C . VAL B 1 220 ? 15.086 -6.566 2.645 1 94.94 220 VAL B C 1
ATOM 3861 O O . VAL B 1 220 ? 15.469 -6.195 3.754 1 94.94 220 VAL B O 1
ATOM 3864 N N . THR B 1 221 ? 15.633 -7.629 1.99 1 93.19 221 THR B N 1
ATOM 3865 C CA . THR B 1 221 ? 16.703 -8.414 2.588 1 93.19 221 THR B CA 1
ATOM 3866 C C . THR B 1 221 ? 17.984 -7.574 2.717 1 93.19 221 THR B C 1
ATOM 3868 O O . THR B 1 221 ? 18.031 -6.441 2.232 1 93.19 221 THR B O 1
ATOM 3871 N N . GLU B 1 222 ? 18.906 -8.141 3.381 1 92.25 222 GLU B N 1
ATOM 3872 C CA . GLU B 1 222 ? 20.188 -7.461 3.547 1 92.25 222 GLU B CA 1
ATOM 3873 C C . GLU B 1 222 ? 20.938 -7.355 2.219 1 92.25 222 GLU B C 1
ATOM 3875 O O . GLU B 1 222 ? 20.906 -8.281 1.41 1 92.25 222 GLU B O 1
ATOM 3880 N N . LYS B 1 223 ? 21.562 -6.23 2.086 1 91.81 223 LYS B N 1
ATOM 3881 C CA . LYS B 1 223 ? 22.391 -6.043 0.903 1 91.81 223 LYS B CA 1
ATOM 3882 C C . LYS B 1 223 ? 23.547 -7.051 0.875 1 91.81 223 LYS B C 1
ATOM 3884 O O . LYS B 1 223 ? 24.141 -7.336 1.91 1 91.81 223 LYS B O 1
ATOM 3889 N N . LYS B 1 224 ? 23.797 -7.59 -0.272 1 91.06 224 LYS B N 1
ATOM 3890 C CA . LYS B 1 224 ? 24.938 -8.484 -0.477 1 91.06 224 LYS B CA 1
ATOM 3891 C C . LYS B 1 224 ? 25.906 -7.902 -1.496 1 91.06 224 LYS B C 1
ATOM 3893 O O . LYS B 1 224 ? 25.5 -7.254 -2.461 1 91.06 224 LYS B O 1
ATOM 3898 N N . ALA B 1 225 ? 27.125 -8.227 -1.332 1 89.62 225 ALA B N 1
ATOM 3899 C CA . ALA B 1 225 ? 28.188 -7.684 -2.174 1 89.62 225 ALA B CA 1
ATOM 3900 C C . ALA B 1 225 ? 28.016 -8.109 -3.627 1 89.62 225 ALA B C 1
ATOM 3902 O O . ALA B 1 225 ? 28.359 -7.367 -4.547 1 89.62 225 ALA B O 1
ATOM 3903 N N . ASP B 1 226 ? 27.406 -9.227 -3.822 1 89.56 226 ASP B N 1
ATOM 3904 C CA . ASP B 1 226 ? 27.281 -9.742 -5.184 1 89.56 226 ASP B CA 1
ATOM 3905 C C . ASP B 1 226 ? 26 -9.234 -5.852 1 89.56 226 ASP B C 1
ATOM 3907 O O . ASP B 1 226 ? 25.672 -9.656 -6.961 1 89.56 226 ASP B O 1
ATOM 3911 N N . GLY B 1 227 ? 25.266 -8.414 -5.168 1 87.44 227 GLY B N 1
ATOM 3912 C CA . GLY B 1 227 ? 24.078 -7.809 -5.738 1 87.44 227 GLY B CA 1
ATOM 3913 C C . GLY B 1 227 ? 22.859 -8.703 -5.672 1 87.44 227 GLY B C 1
ATOM 3914 O O . GLY B 1 227 ? 21.797 -8.367 -6.211 1 87.44 227 GLY B O 1
ATOM 3915 N N . SER B 1 228 ? 22.969 -9.781 -4.992 1 88.12 228 SER B N 1
ATOM 3916 C CA . SER B 1 228 ? 21.875 -10.758 -4.984 1 88.12 228 SER B CA 1
ATOM 3917 C C . SER B 1 228 ? 20.875 -10.453 -3.877 1 88.12 228 SER B C 1
ATOM 3919 O O . SER B 1 228 ? 19.781 -11.023 -3.855 1 88.12 228 SER B O 1
ATOM 3921 N N . GLY B 1 229 ? 21.266 -9.555 -2.98 1 91 229 GLY B N 1
ATOM 3922 C CA . GLY B 1 229 ? 20.375 -9.188 -1.887 1 91 229 GLY B CA 1
ATOM 3923 C C . GLY B 1 229 ? 19.984 -7.727 -1.909 1 91 229 GLY B C 1
ATOM 3924 O O . GLY B 1 229 ? 20.25 -7.02 -2.885 1 91 229 GLY B O 1
ATOM 3925 N N . GLY B 1 230 ? 19.203 -7.359 -0.906 1 94 230 GLY B N 1
ATOM 3926 C CA . GLY B 1 230 ? 18.766 -5.973 -0.835 1 94 230 GLY B CA 1
ATOM 3927 C C . GLY B 1 230 ? 17.781 -5.605 -1.923 1 94 230 GLY B C 1
ATOM 3928 O O . GLY B 1 230 ? 17.188 -6.48 -2.559 1 94 230 GLY B O 1
ATOM 3929 N N . LEU B 1 231 ? 17.594 -4.309 -2.053 1 96.06 231 LEU B N 1
ATOM 3930 C CA . LEU B 1 231 ? 16.672 -3.814 -3.068 1 96.06 231 LEU B CA 1
ATOM 3931 C C . LEU B 1 231 ? 17.125 -4.23 -4.465 1 96.06 231 LEU B C 1
ATOM 3933 O O . LEU B 1 231 ? 16.312 -4.609 -5.301 1 96.06 231 LEU B O 1
ATOM 3937 N N . GLU B 1 232 ? 18.422 -4.148 -4.688 1 95.69 232 GLU B N 1
ATOM 3938 C CA . GLU B 1 232 ? 18.984 -4.523 -5.98 1 95.69 232 GLU B CA 1
ATOM 3939 C C . GLU B 1 232 ? 18.641 -5.973 -6.328 1 95.69 232 GLU B C 1
ATOM 3941 O O . GLU B 1 232 ? 18.172 -6.254 -7.43 1 95.69 232 GLU B O 1
ATOM 3946 N N . GLY B 1 233 ? 18.938 -6.887 -5.422 1 94.88 233 GLY B N 1
ATOM 3947 C CA . GLY B 1 233 ? 18.609 -8.289 -5.656 1 94.88 233 GLY B CA 1
ATOM 3948 C C . GLY B 1 233 ? 17.141 -8.531 -5.902 1 94.88 233 GLY B C 1
ATOM 3949 O O . GLY B 1 233 ? 16.766 -9.305 -6.793 1 94.88 233 GLY B O 1
ATOM 3950 N N . TRP B 1 234 ? 16.312 -7.879 -5.113 1 95.88 234 TRP B N 1
ATOM 3951 C CA . TRP B 1 234 ? 14.875 -8.039 -5.262 1 95.88 234 TRP B CA 1
ATOM 3952 C C . TRP B 1 234 ? 14.414 -7.578 -6.641 1 95.88 234 TRP B C 1
ATOM 3954 O O . TRP B 1 234 ? 13.688 -8.297 -7.332 1 95.88 234 TRP B O 1
ATOM 3964 N N . VAL B 1 235 ? 14.867 -6.387 -7.078 1 97.31 235 VAL B N 1
ATOM 3965 C CA . VAL B 1 235 ? 14.445 -5.809 -8.352 1 97.31 235 VAL B CA 1
ATOM 3966 C C . VAL B 1 235 ? 14.945 -6.68 -9.5 1 97.31 235 VAL B C 1
ATOM 3968 O O . VAL B 1 235 ? 14.203 -6.957 -10.445 1 97.31 235 VAL B O 1
ATOM 3971 N N . LYS B 1 236 ? 16.125 -7.148 -9.422 1 95.5 236 LYS B N 1
ATOM 3972 C CA . LYS B 1 236 ? 16.703 -7.977 -10.477 1 95.5 236 LYS B CA 1
ATOM 3973 C C . LYS B 1 236 ? 15.93 -9.281 -10.633 1 95.5 236 LYS B C 1
ATOM 3975 O O . LYS B 1 236 ? 15.711 -9.75 -11.75 1 95.5 236 LYS B O 1
ATOM 3980 N N . LEU B 1 237 ? 15.523 -9.805 -9.516 1 94.25 237 LEU B N 1
ATOM 3981 C CA . LEU B 1 237 ? 14.82 -11.086 -9.547 1 94.25 237 LEU B CA 1
ATOM 3982 C C . LEU B 1 237 ? 13.359 -10.898 -9.945 1 94.25 237 LEU B C 1
ATOM 3984 O O . LEU B 1 237 ? 12.898 -11.492 -10.922 1 94.25 237 LEU B O 1
ATOM 3988 N N . MET B 1 238 ? 12.664 -10.023 -9.266 1 95.69 238 MET B N 1
ATOM 3989 C CA . MET B 1 238 ? 11.211 -9.914 -9.391 1 95.69 238 MET B CA 1
ATOM 3990 C C . MET B 1 238 ? 10.828 -9.156 -10.648 1 95.69 238 MET B C 1
ATOM 3992 O O . MET B 1 238 ? 9.75 -9.375 -11.211 1 95.69 238 MET B O 1
ATOM 3996 N N . CYS B 1 239 ? 11.719 -8.273 -11.148 1 96.88 239 CYS B N 1
ATOM 3997 C CA . CYS B 1 239 ? 11.383 -7.484 -12.328 1 96.88 239 CYS B CA 1
ATOM 3998 C C . CYS B 1 239 ? 12.07 -8.039 -13.57 1 96.88 239 CYS B C 1
ATOM 4000 O O . CYS B 1 239 ? 12.016 -7.426 -14.633 1 96.88 239 CYS B O 1
ATOM 4002 N N . ALA B 1 240 ? 12.688 -9.172 -13.469 1 94.94 240 ALA B N 1
ATOM 4003 C CA . ALA B 1 240 ? 13.445 -9.734 -14.578 1 94.94 240 ALA B CA 1
ATOM 4004 C C . ALA B 1 240 ? 12.586 -9.859 -15.836 1 94.94 240 ALA B C 1
ATOM 4006 O O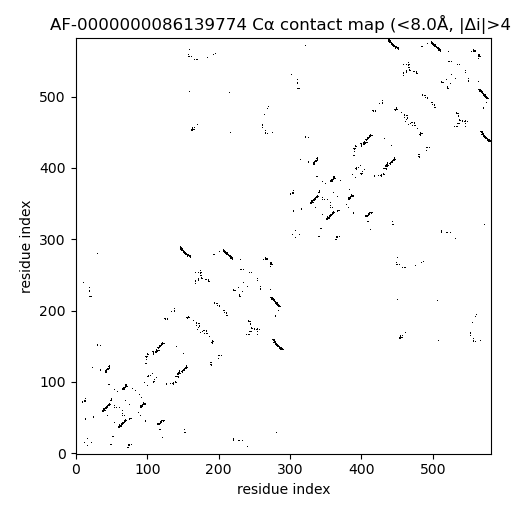 . ALA B 1 240 ? 12.969 -9.391 -16.906 1 94.94 240 ALA B O 1
ATOM 4007 N N . GLU B 1 241 ? 11.445 -10.469 -15.703 1 93.69 241 GLU B N 1
ATOM 4008 C CA . GLU B 1 241 ? 10.547 -10.633 -16.844 1 93.69 241 GLU B CA 1
ATOM 4009 C C . GLU B 1 241 ? 10 -9.289 -17.312 1 93.69 241 GLU B C 1
ATOM 4011 O O . GLU B 1 241 ? 9.82 -9.07 -18.516 1 93.69 241 GLU B O 1
ATOM 4016 N N . PHE B 1 242 ? 9.75 -8.375 -16.406 1 93.62 242 PHE B N 1
ATOM 4017 C CA . PHE B 1 242 ? 9.203 -7.055 -16.688 1 93.62 242 PHE B CA 1
ATOM 4018 C C . PHE B 1 242 ? 10.117 -6.281 -17.641 1 93.62 242 PHE B C 1
ATOM 4020 O O . PHE B 1 242 ? 9.648 -5.684 -18.609 1 93.62 242 PHE B O 1
ATOM 4027 N N . VAL B 1 243 ? 11.391 -6.371 -17.422 1 96.06 243 VAL B N 1
ATOM 4028 C CA . VAL B 1 243 ? 12.352 -5.496 -18.078 1 96.06 243 VAL B CA 1
ATOM 4029 C C . VAL B 1 243 ? 12.766 -6.105 -19.422 1 96.06 243 VAL B C 1
ATOM 4031 O O . VAL B 1 243 ? 13.477 -5.473 -20.203 1 96.06 243 VAL B O 1
ATOM 4034 N N . GLU B 1 244 ? 12.273 -7.305 -19.75 1 96.06 244 GLU B N 1
ATOM 4035 C CA . GLU B 1 244 ? 12.586 -7.957 -21.016 1 96.06 244 GLU B CA 1
ATOM 4036 C C . GLU B 1 244 ? 11.984 -7.199 -22.188 1 96.06 244 GLU B C 1
ATOM 4038 O O . GLU B 1 244 ? 12.383 -7.406 -23.344 1 96.06 244 GLU B O 1
ATOM 4043 N N . ALA B 1 245 ? 11.016 -6.371 -21.891 1 96.5 245 ALA B N 1
ATOM 4044 C CA . ALA B 1 245 ? 10.414 -5.559 -22.953 1 96.5 245 ALA B CA 1
ATOM 4045 C C . ALA B 1 245 ? 11.43 -4.582 -23.531 1 96.5 245 ALA B C 1
ATOM 4047 O O . ALA B 1 245 ? 11.273 -4.129 -24.672 1 96.5 245 ALA B O 1
ATOM 4048 N N . ALA B 1 246 ? 12.461 -4.297 -22.781 1 97.88 246 ALA B N 1
ATOM 4049 C CA . ALA B 1 246 ? 13.5 -3.385 -23.234 1 97.88 246 ALA B CA 1
ATOM 4050 C C . ALA B 1 246 ? 14.609 -4.141 -23.984 1 97.88 246 ALA B C 1
ATOM 4052 O O . ALA B 1 246 ? 14.797 -5.34 -23.766 1 97.88 246 ALA B O 1
ATOM 4053 N N . ALA B 1 247 ? 15.305 -3.426 -24.844 1 97.88 247 ALA B N 1
ATOM 4054 C CA . ALA B 1 247 ? 16.484 -3.984 -25.5 1 97.88 247 ALA B CA 1
ATOM 4055 C C . ALA B 1 247 ? 17.531 -4.422 -24.469 1 97.88 247 ALA B C 1
ATOM 4057 O O . ALA B 1 247 ? 17.672 -3.785 -23.422 1 97.88 247 ALA B O 1
ATOM 4058 N N . GLU B 1 248 ? 18.188 -5.508 -24.797 1 97 248 GLU B N 1
ATOM 4059 C CA . GLU B 1 248 ? 19.125 -6.113 -23.859 1 97 248 GLU B CA 1
ATOM 4060 C C . GLU B 1 248 ? 20.125 -5.082 -23.344 1 97 248 GLU B C 1
ATOM 4062 O O . GLU B 1 248 ? 20.453 -5.078 -22.156 1 97 248 GLU B O 1
ATOM 4067 N N . GLU B 1 249 ? 20.594 -4.207 -24.141 1 97.69 249 GLU B N 1
ATOM 4068 C CA . GLU B 1 249 ? 21.641 -3.252 -23.781 1 97.69 249 GLU B CA 1
ATOM 4069 C C . GLU B 1 249 ? 21.109 -2.199 -22.812 1 97.69 249 GLU B C 1
ATOM 4071 O O . GLU B 1 249 ? 21.875 -1.479 -22.172 1 97.69 249 GLU B O 1
ATOM 4076 N N . LYS B 1 250 ? 19.766 -2.131 -22.688 1 98.19 250 LYS B N 1
ATOM 4077 C CA . LYS B 1 250 ? 19.172 -1.1 -21.844 1 98.19 250 LYS B CA 1
ATOM 4078 C C . LYS B 1 250 ? 18.672 -1.688 -20.531 1 98.19 250 LYS B C 1
ATOM 4080 O O . LYS B 1 250 ? 18.312 -0.949 -19.609 1 98.19 250 LYS B O 1
ATOM 4085 N N . ARG B 1 251 ? 18.688 -2.953 -20.391 1 98.06 251 ARG B N 1
ATOM 4086 C CA . ARG B 1 251 ? 18.016 -3.619 -19.281 1 98.06 251 ARG B CA 1
ATOM 4087 C C . ARG B 1 251 ? 18.672 -3.271 -17.953 1 98.06 251 ARG B C 1
ATOM 4089 O O . ARG B 1 251 ? 17.984 -3.043 -16.953 1 98.06 251 ARG B O 1
ATOM 4096 N N . GLU B 1 252 ? 19.953 -3.219 -17.922 1 97.62 252 GLU B N 1
ATOM 4097 C CA . GLU B 1 252 ? 20.641 -2.852 -16.672 1 97.62 252 GLU B CA 1
ATOM 4098 C C . GLU B 1 252 ? 20.297 -1.43 -16.25 1 97.62 252 GLU B C 1
ATOM 4100 O O . GLU B 1 252 ? 20.094 -1.162 -15.07 1 97.62 252 GLU B O 1
ATOM 4105 N N . ALA B 1 253 ? 20.25 -0.535 -17.188 1 98.5 253 ALA B N 1
ATOM 4106 C CA . ALA B 1 253 ? 19.891 0.851 -16.906 1 98.5 253 ALA B CA 1
ATOM 4107 C C . ALA B 1 253 ? 18.453 0.951 -16.406 1 98.5 253 ALA B C 1
ATOM 4109 O O . ALA B 1 253 ? 18.141 1.766 -15.539 1 98.5 253 ALA B O 1
ATOM 4110 N N . VAL B 1 254 ? 17.562 0.15 -17 1 98.75 254 VAL B N 1
ATOM 4111 C CA . VAL B 1 254 ? 16.156 0.117 -16.594 1 98.75 254 VAL B CA 1
ATOM 4112 C C . VAL B 1 254 ? 16.062 -0.365 -15.141 1 98.75 254 VAL B C 1
ATOM 4114 O O . VAL B 1 254 ? 15.352 0.232 -14.328 1 98.75 254 VAL B O 1
ATOM 4117 N N . LEU B 1 255 ? 16.812 -1.418 -14.82 1 98.38 255 LEU B N 1
ATOM 4118 C CA . LEU B 1 255 ? 16.797 -1.959 -13.461 1 98.38 255 LEU B CA 1
ATOM 4119 C C . LEU B 1 255 ? 17.328 -0.933 -12.461 1 98.38 255 LEU B C 1
ATOM 4121 O O . LEU B 1 255 ? 16.781 -0.791 -11.367 1 98.38 255 LEU B O 1
ATOM 4125 N N . LYS B 1 256 ? 18.328 -0.214 -12.812 1 98.19 256 LYS B N 1
ATOM 4126 C CA . LYS B 1 256 ? 18.891 0.826 -11.953 1 98.19 256 LYS B CA 1
ATOM 4127 C C . LYS B 1 256 ? 17.891 1.956 -11.734 1 98.19 256 LYS B C 1
ATOM 4129 O O . LYS B 1 256 ? 17.766 2.488 -10.633 1 98.19 256 LYS B O 1
ATOM 4134 N N . GLU B 1 257 ? 17.203 2.336 -12.82 1 98.62 257 GLU B N 1
ATOM 4135 C CA . GLU B 1 257 ? 16.188 3.381 -12.742 1 98.62 257 GLU B CA 1
ATOM 4136 C C . GLU B 1 257 ? 15.078 2.998 -11.766 1 98.62 257 GLU B C 1
ATOM 4138 O O . GLU B 1 257 ? 14.602 3.836 -11 1 98.62 257 GLU B O 1
ATOM 4143 N N . ILE B 1 258 ? 14.641 1.745 -11.805 1 98.75 258 ILE B N 1
ATOM 4144 C CA . ILE B 1 258 ? 13.594 1.27 -10.906 1 98.75 258 ILE B CA 1
ATOM 4145 C C . ILE B 1 258 ? 14.031 1.468 -9.461 1 98.75 258 ILE B C 1
ATOM 4147 O O . ILE B 1 258 ? 13.281 2.006 -8.641 1 98.75 258 ILE B O 1
ATOM 4151 N N . GLN B 1 259 ? 15.25 1.091 -9.18 1 98.25 259 GLN B N 1
ATOM 4152 C CA . GLN B 1 259 ? 15.781 1.224 -7.824 1 98.25 259 GLN B CA 1
ATOM 4153 C C . GLN B 1 259 ? 15.844 2.688 -7.398 1 98.25 259 GLN B C 1
ATOM 4155 O O . GLN B 1 259 ? 15.453 3.029 -6.281 1 98.25 259 GLN B O 1
ATOM 4160 N N . GLU B 1 260 ? 16.281 3.541 -8.25 1 98 260 GLU B N 1
ATOM 4161 C CA . GLU B 1 260 ? 16.422 4.961 -7.949 1 98 260 GLU B CA 1
ATOM 4162 C C . GLU B 1 260 ? 15.07 5.602 -7.656 1 98 260 GLU B C 1
ATOM 4164 O O . GLU B 1 260 ? 14.953 6.445 -6.766 1 98 260 GLU B O 1
ATOM 4169 N N . LEU B 1 261 ? 14.109 5.18 -8.352 1 98.56 261 LEU B N 1
ATOM 4170 C CA . LEU B 1 261 ? 12.781 5.773 -8.242 1 98.56 261 LEU B CA 1
ATOM 4171 C C . LEU B 1 261 ? 12.133 5.426 -6.91 1 98.56 261 LEU B C 1
ATOM 4173 O O . LEU B 1 261 ? 11.445 6.25 -6.312 1 98.56 261 LEU B O 1
ATOM 4177 N N . ILE B 1 262 ? 12.367 4.18 -6.426 1 98.19 262 ILE B N 1
ATOM 4178 C CA . ILE B 1 262 ? 11.539 3.77 -5.297 1 98.19 262 ILE B CA 1
ATOM 4179 C C . ILE B 1 262 ? 12.344 3.873 -4.004 1 98.19 262 ILE B C 1
ATOM 4181 O O . ILE B 1 262 ? 11.797 3.736 -2.908 1 98.19 262 ILE B O 1
ATOM 4185 N N . GLN B 1 263 ? 13.609 4.191 -4.066 1 95.88 263 GLN B N 1
ATOM 4186 C CA . GLN B 1 263 ? 14.469 4.148 -2.891 1 95.88 263 GLN B CA 1
ATOM 4187 C C . GLN B 1 263 ? 13.922 5.027 -1.771 1 95.88 263 GLN B C 1
ATOM 4189 O O . GLN B 1 263 ? 13.789 4.578 -0.63 1 95.88 263 GLN B O 1
ATOM 4194 N N . SER B 1 264 ? 13.547 6.312 -2.027 1 95.81 264 SER B N 1
ATOM 4195 C CA . SER B 1 264 ? 13.062 7.215 -0.988 1 95.81 264 SER B CA 1
ATOM 4196 C C . SER B 1 264 ? 11.641 6.859 -0.565 1 95.81 264 SER B C 1
ATOM 4198 O O . SER B 1 264 ? 11.203 7.23 0.525 1 95.81 264 SER B O 1
ATOM 4200 N N . VAL B 1 265 ? 10.922 6.18 -1.443 1 97.62 265 VAL B N 1
ATOM 4201 C CA . VAL B 1 265 ? 9.523 5.848 -1.215 1 97.62 265 VAL B CA 1
ATOM 4202 C C . VAL B 1 265 ? 9.422 4.723 -0.188 1 97.62 265 VAL B C 1
ATOM 4204 O O . VAL B 1 265 ? 8.5 4.699 0.629 1 97.62 265 VAL B O 1
ATOM 4207 N N . ILE B 1 266 ? 10.461 3.848 -0.176 1 98.12 266 ILE B N 1
ATOM 4208 C CA . ILE B 1 266 ? 10.32 2.621 0.599 1 98.12 266 ILE B CA 1
ATOM 4209 C C . ILE B 1 266 ? 11.234 2.668 1.819 1 98.12 266 ILE B C 1
ATOM 4211 O O . ILE B 1 266 ? 11.266 1.727 2.613 1 98.12 266 ILE B O 1
ATOM 4215 N N . THR B 1 267 ? 12.031 3.762 1.954 1 97.31 267 THR B N 1
ATOM 4216 C CA . THR B 1 267 ? 12.969 3.871 3.064 1 97.31 267 THR B CA 1
ATOM 4217 C C . THR B 1 267 ? 12.312 4.543 4.266 1 97.31 267 THR B C 1
ATOM 4219 O O . THR B 1 267 ? 11.688 5.598 4.129 1 97.31 267 THR B O 1
ATOM 4222 N N . ARG B 1 268 ? 12.43 3.953 5.41 1 96.38 268 ARG B N 1
ATOM 4223 C CA . ARG B 1 268 ? 11.859 4.484 6.645 1 96.38 268 ARG B CA 1
ATOM 4224 C C . ARG B 1 268 ? 12.891 5.332 7.395 1 96.38 268 ARG B C 1
ATOM 4226 O O . ARG B 1 268 ? 14.031 5.469 6.953 1 96.38 268 ARG B O 1
ATOM 4233 N N . GLU B 1 269 ? 12.469 5.875 8.492 1 94.31 269 GLU B N 1
ATOM 4234 C CA . GLU B 1 269 ? 13.289 6.812 9.258 1 94.31 269 GLU B CA 1
ATOM 4235 C C . GLU B 1 269 ? 14.57 6.148 9.75 1 94.31 269 GLU B C 1
ATOM 4237 O O . GLU B 1 269 ? 15.609 6.805 9.867 1 94.31 269 GLU B O 1
ATOM 4242 N N . ASP B 1 270 ? 14.57 4.863 9.945 1 94.5 270 ASP B N 1
ATOM 4243 C CA . ASP B 1 270 ? 15.727 4.156 10.484 1 94.5 270 ASP B CA 1
ATOM 4244 C C . ASP B 1 270 ? 16.609 3.617 9.359 1 94.5 270 ASP B C 1
ATOM 4246 O O . ASP B 1 270 ? 17.578 2.895 9.609 1 94.5 270 ASP B O 1
ATOM 4250 N N . GLY B 1 271 ? 16.203 3.902 8.141 1 94.81 271 GLY B N 1
ATOM 4251 C CA . GLY B 1 271 ? 17 3.488 7 1 94.81 271 GLY B CA 1
ATOM 4252 C C . GLY B 1 271 ? 16.562 2.162 6.41 1 94.81 271 GLY B C 1
ATOM 4253 O O . GLY B 1 271 ? 16.984 1.794 5.312 1 94.81 271 GLY B O 1
ATOM 4254 N N . SER B 1 272 ? 15.711 1.475 7.145 1 96.19 272 SER B N 1
ATOM 4255 C CA . SER B 1 272 ? 15.227 0.21 6.605 1 96.19 272 SER B CA 1
ATOM 4256 C C . SER B 1 272 ? 14.312 0.438 5.402 1 96.19 272 SER B C 1
ATOM 4258 O O . SER B 1 272 ? 13.695 1.495 5.281 1 96.19 272 SER B O 1
ATOM 4260 N N . GLN B 1 273 ? 14.281 -0.497 4.562 1 97.12 273 GLN B N 1
ATOM 4261 C CA . GLN B 1 273 ? 13.469 -0.406 3.352 1 97.12 273 GLN B CA 1
ATOM 4262 C C . GLN B 1 273 ? 12.375 -1.47 3.34 1 97.12 273 GLN B C 1
ATOM 4264 O O . GLN B 1 273 ? 12.609 -2.617 3.725 1 97.12 273 GLN B O 1
ATOM 4269 N N . TRP B 1 274 ? 11.211 -1.008 3.014 1 97.94 274 TRP B N 1
ATOM 4270 C CA . TRP B 1 274 ? 10.047 -1.886 3.049 1 97.94 274 TRP B CA 1
ATOM 4271 C C . TRP B 1 274 ? 9.242 -1.765 1.763 1 97.94 274 TRP B C 1
ATOM 4273 O O . TRP B 1 274 ? 8.93 -0.657 1.319 1 97.94 274 TRP B O 1
ATOM 4283 N N . LEU B 1 275 ? 8.898 -2.857 1.157 1 98 275 LEU B N 1
ATOM 4284 C CA . LEU B 1 275 ? 8.047 -2.885 -0.03 1 98 275 LEU B CA 1
ATOM 4285 C C . LEU B 1 275 ? 6.59 -3.104 0.35 1 98 275 LEU B C 1
ATOM 4287 O O . LEU B 1 275 ? 6.293 -3.855 1.281 1 98 275 LEU B O 1
ATOM 4291 N N . GLY B 1 276 ? 5.707 -2.428 -0.398 1 98.06 276 GLY B N 1
ATOM 4292 C CA . GLY B 1 276 ? 4.293 -2.436 -0.062 1 98.06 276 GLY B CA 1
ATOM 4293 C C . GLY B 1 276 ? 3.576 -3.688 -0.525 1 98.06 276 GLY B C 1
ATOM 4294 O O . GLY B 1 276 ? 2.678 -3.621 -1.365 1 98.06 276 GLY B O 1
ATOM 4295 N N . TYR B 1 277 ? 3.818 -4.805 0.125 1 98.25 277 TYR B N 1
ATOM 4296 C CA . TYR B 1 277 ? 3.176 -6.07 -0.222 1 98.25 277 TYR B CA 1
ATOM 4297 C C . TYR B 1 277 ? 1.724 -6.086 0.24 1 98.25 277 TYR B C 1
ATOM 4299 O O . TYR B 1 277 ? 1.426 -5.742 1.386 1 98.25 277 TYR B O 1
ATOM 4307 N N . VAL B 1 278 ? 0.863 -6.418 -0.652 1 98.31 278 VAL B N 1
ATOM 4308 C CA . VAL B 1 278 ? -0.537 -6.719 -0.371 1 98.31 278 VAL B CA 1
ATOM 4309 C C . VAL B 1 278 ? -0.838 -8.172 -0.744 1 98.31 278 VAL B C 1
ATOM 4311 O O . VAL B 1 278 ? -0.698 -8.562 -1.905 1 98.31 278 VAL B O 1
ATOM 4314 N N . ARG B 1 279 ? -1.269 -8.914 0.252 1 98.12 279 ARG B N 1
ATOM 4315 C CA . ARG B 1 279 ? -1.573 -10.32 0.001 1 98.12 279 ARG B CA 1
ATOM 4316 C C . ARG B 1 279 ? -3.07 -10.531 -0.192 1 98.12 279 ARG B C 1
ATOM 4318 O O . ARG B 1 279 ? -3.885 -9.898 0.485 1 98.12 279 ARG B O 1
ATOM 4325 N N . LEU B 1 280 ? -3.381 -11.336 -1.124 1 98.56 280 LEU B N 1
ATOM 4326 C CA . LEU B 1 280 ? -4.73 -11.836 -1.352 1 98.56 280 LEU B CA 1
ATOM 4327 C C . LEU B 1 280 ? -4.812 -13.328 -1.051 1 98.56 280 LEU B C 1
ATOM 4329 O O . LEU B 1 280 ? -4.047 -14.125 -1.608 1 98.56 280 LEU B O 1
ATOM 4333 N N . ARG B 1 281 ? -5.691 -13.68 -0.142 1 98.31 281 ARG B N 1
ATOM 4334 C CA . ARG B 1 281 ? -5.855 -15.078 0.266 1 98.31 281 ARG B CA 1
ATOM 4335 C C . ARG B 1 281 ? -7.301 -15.523 0.104 1 98.31 2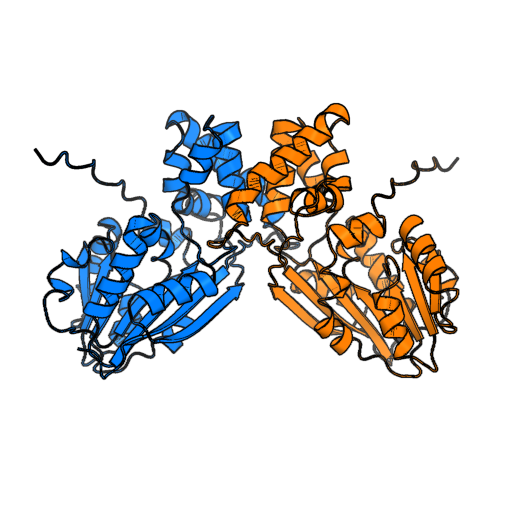81 ARG B C 1
ATOM 4337 O O . ARG B 1 281 ? -8.227 -14.719 0.224 1 98.31 281 ARG B O 1
ATOM 4344 N N . ALA B 1 282 ? -7.438 -16.828 -0.105 1 98.75 282 ALA B N 1
ATOM 4345 C CA . ALA B 1 282 ? -8.805 -17.328 -0.199 1 98.75 282 ALA B CA 1
ATOM 4346 C C . ALA B 1 282 ? -8.891 -18.781 0.228 1 98.75 282 ALA B C 1
ATOM 4348 O O . ALA B 1 282 ? -7.887 -19.5 0.193 1 98.75 282 ALA B O 1
ATOM 4349 N N . ILE B 1 283 ? -10 -19.141 0.768 1 98.81 283 ILE B N 1
ATOM 4350 C CA . ILE B 1 283 ? -10.484 -20.516 0.935 1 98.81 283 ILE B CA 1
ATOM 4351 C C . ILE B 1 283 ? -11.695 -20.75 0.036 1 98.81 283 ILE B C 1
ATOM 4353 O O . ILE B 1 283 ? -12.742 -20.109 0.216 1 98.81 283 ILE B O 1
ATOM 4357 N N . ALA B 1 284 ? -11.562 -21.547 -0.906 1 98.81 284 ALA B N 1
ATOM 4358 C CA . ALA B 1 284 ? -12.633 -21.875 -1.842 1 98.81 284 ALA B CA 1
ATOM 4359 C C . ALA B 1 284 ? -12.953 -23.359 -1.819 1 98.81 284 ALA B C 1
ATOM 4361 O O . ALA B 1 284 ? -12.055 -24.203 -1.934 1 98.81 284 ALA B O 1
ATOM 4362 N N . LYS B 1 285 ? -14.242 -23.703 -1.766 1 98.06 285 LYS B N 1
ATOM 4363 C CA . LYS B 1 285 ? -14.656 -25.094 -1.593 1 98.06 285 LYS B CA 1
ATOM 4364 C C . LYS B 1 285 ? -15.414 -25.609 -2.816 1 98.06 285 LYS B C 1
ATOM 4366 O O . LYS B 1 285 ? -16.203 -24.875 -3.404 1 98.06 285 LYS B O 1
ATOM 4371 N N . LYS B 1 286 ? -15.062 -26.812 -3.133 1 96.06 286 LYS B N 1
ATOM 4372 C CA . LYS B 1 286 ? -15.906 -27.562 -4.062 1 96.06 286 LYS B CA 1
ATOM 4373 C C . LYS B 1 286 ? -17.062 -28.234 -3.334 1 96.06 286 LYS B C 1
ATOM 4375 O O . LYS B 1 286 ? -16.859 -29.062 -2.441 1 96.06 286 LYS B O 1
ATOM 4380 N N . ASN B 1 287 ? -18.25 -27.75 -3.732 1 86.06 287 ASN B N 1
ATOM 4381 C CA . ASN B 1 287 ? -19.406 -28.328 -3.062 1 86.06 287 ASN B CA 1
ATOM 4382 C C . ASN B 1 287 ? -19.438 -29.844 -3.201 1 86.06 287 ASN B C 1
ATOM 4384 O O . ASN B 1 287 ? -19.047 -30.391 -4.238 1 86.06 287 ASN B O 1
ATOM 4388 N N . SER B 1 288 ? -19.859 -30.516 -2.15 1 76 288 SER B N 1
ATOM 4389 C CA . SER B 1 288 ? -19.891 -31.969 -2.074 1 76 288 SER B CA 1
ATOM 4390 C C . SER B 1 288 ? -20.891 -32.562 -3.076 1 76 288 SER B C 1
ATOM 4392 O O . SER B 1 288 ? -20.75 -33.719 -3.479 1 76 288 SER B O 1
ATOM 4394 N N . ASP B 1 289 ? -21.859 -31.859 -3.361 1 66.88 289 ASP B N 1
ATOM 4395 C CA . ASP B 1 289 ? -22.922 -32.406 -4.188 1 66.88 289 ASP B CA 1
ATOM 4396 C C . ASP B 1 289 ? -22.594 -32.281 -5.672 1 66.88 289 ASP B C 1
ATOM 4398 O O . ASP B 1 289 ? -23.359 -32.75 -6.523 1 66.88 289 ASP B O 1
ATOM 4402 N N . VAL B 1 290 ? -21.562 -31.703 -5.961 1 54.03 290 VAL B N 1
ATOM 4403 C CA . VAL B 1 290 ? -21.281 -31.469 -7.371 1 54.03 290 VAL B CA 1
ATOM 4404 C C . VAL B 1 290 ? -20.188 -32.438 -7.84 1 54.03 290 VAL B C 1
ATOM 4406 O O . VAL B 1 290 ? -19.141 -32.562 -7.207 1 54.03 290 VAL B O 1
ATOM 4409 N N . ASP B 1 291 ? -20.594 -33.438 -8.758 1 51.47 291 ASP B N 1
ATOM 4410 C CA . ASP B 1 291 ? -19.625 -34.344 -9.375 1 51.47 291 ASP B CA 1
ATOM 4411 C C . ASP B 1 291 ? -18.703 -33.594 -10.328 1 51.47 291 ASP B C 1
ATOM 4413 O O . ASP B 1 291 ? -19.125 -32.656 -11.008 1 51.47 291 ASP B O 1
#

Secondary structure (DSSP, 8-state):
------PPP----HHHHHHH-TTTTTS-HHHHHHH---TT--EEEET-TTSHHHHHHHHH-TTS-EEEEES-HHHHHHHHHHHHTTT-TTEEEEE--GGGGGG-GGG--SSS--EEEEEEES-HHHHT-SHHHHHHHHHHHHHHEEEEEEEEEEEEBTTTTHHHHHHHHHHHHHTT---HHHHHHT-----B-HHHHHHHHHHTT-EEEEEEEEE--EEPPPP-TTSSSHHHHHHHHHTTTGGGGS-HHHHHHHHHHHHHHHHHHHB-TTS-BEE--EEEEEEEE--TT--/------PPP----HHHHHHH-TTTTTS-HHHHHHH---TT--EEEET-TTSHHHHHHHHH-TTS-EEEEES-HHHHHHHHHHHTTTT-TTEEEEE--GGGGGG-GGG-TTSS--EEEEEEES-HHHHT-SHHHHHHHHHHHHHHEEEEEEEEEEEEBTTTTHHHHHHHHHHHHHTT---HHHHHHT-----B-HHHHHHHHHHTT-EEEEEEEEE--EEPPPP-TTSSSHHHHHHHHHTTTGGGGS-HHHHHHHHHHHHHHHHHHHB-TTS-BEE--EEEEEEEE--TT--

Radius of gyration: 26.79 Å; Cα contacts (8 Å, |Δi|>4): 1227; chains: 2; bounding box: 54×84×75 Å

Foldseek 3Di:
DPPPPPDPDQLDAPVLCCFWPVCQLVPCVVLCVLQVAAQAFEEEEEQCFLPPNVLVSLVRNVNYAYEYEHQHPNSQVNNCVVVVVVPSVRYYYDHDQLLPLVPPVVLPLVDAADGQEYEYEAGVQLSCLDPVSLLVSLLSVLSNHHAFHKYKYKYFAPPFLVLLLVQLLVLCVPQQVDDSVLLNSQDSGDHYHQVRVCCSNVSSPWDWPDKDKDWDWDWFGDQDPVQSGGPSVNLCRNCVSSLVSGDPVRSVVSSVSSCVRCCVVQQDPVRIGIGGTMMIITMITRHNVDD/DPPPPPDPDQLDAPVLCCFWPVCQLVPCVVLVVLQVAAQAFEEEEEQCFLPPNVLVSLVRNVNYAYEYEHQHPNSQVNNCVVVVVVPSVRYYYDHDQLLPVVPPVVLPLVDAADGQEYEYEAGVQLSCLDPVSLLVSLLSVLSNHHAFHKYKYKYFAPPFLVLLLVQLLVLCVPQQVDDSVLLNSQDSGDHYHQVRVCCSNVSSPWDWPDKDKDWDWDWWGDQDPVQSGGPSVNLCRNCVSSLVSGDPVRSVVSSVSSCVRCCVVQQDPVRIGIGGTMMIITMITRHNPDD

Sequence (582 aa):
MASSSPPRKDHWSSQAYSSAASFVPKLTATVLSYLDPQKSDNILDIGCGDGELTAKIATACSEGQVLGIDASKSFIDSANERYLNDGFGNMTFILADATKLDSCREVGINGAGVWDKAFSNAAMHWILREEGIRKQFFENVFKALKPGGTFVFEMGGAGNVAEVQTAAIAALVHVGGISWEDARAASPWFFSSVDGMTKLLEGAGFQVEKCETEYRPSAVTEKKADGSGGLEGWVKLMCAEFVEAAAEEKREAVLKEIQELIQSVITREDGSQWLGYVRLRAIAKKNSDVDMASSSPPRKDHWSSQAYSSAASFVPKLTATVLSYLDPQKSDNILDIGCGDGELTAKIATACSEGQVLGIDASKSFIDSANERYLNDGFGNMTFILADATKLDSCREVGINGAGVWDKAFSNAAMHWILREEGIRKQFFENVFKALKPGGTFVFEMGGAGNVAEVQTAAIAALVHVGGISWEDARAASPWFFSSVDGMTKLLEGAGFQVEKCETEYRPSAVTEKKADGSGGLEGWVKLMCAEFVEAAAEEKREAVLKEIQELIQSVITREDGSQWLGYVRLRAIAKKNSDVD

pLDDT: mean 92.05, std 11.41, range [21.88, 98.88]